Protein AF-A0A7J3J9N8-F1 (afdb_monomer)

Nearest PDB structures (foldseek):
  5xu1-assembly1_M  TM=5.217E-01  e=5.973E-12  Streptococcus pneumoniae R6
  5ws4-assembly1_B  TM=4.526E-01  e=2.207E-11  Acinetobacter baumannii
  5lil-assembly1_B  TM=5.680E-01  e=2.190E-09  Aggregatibacter actinomycetemcomitans
  5lj6-assembly1_A  TM=5.843E-01  e=4.307E-09  Aggregatibacter actinomycetemcomitans
  5xu1-assembly1_S  TM=4.728E-01  e=4.930E-09  Streptococcus pneumoniae R6

Sequence (644 aa):
MAMPLMYPIKHVYRNWKLFAALLIGVTLAATFFTGIWIKTDLAAEQSLDKQVSSVLTDMESRVSLNRTNLPLALRDIKAMEGVKRVDMVARFYTPVGVPADNYTKIIYSQMAAFPDDSKIYPEWLNRPLGGIPENYTYLVAGSELAQRVSVGDNITTMITFPQPKYYNQTTIYLNLTVAGFAELTDNGYAYVSGNNYITYGYATSLSSYSGYRADLMIVGWDSTLMKLWNSTQDPSSTVEITFSIDVDREGLISPWNIQASVTKINQISDKIQNQILGKYMSYSWVNNMLSNALSNFQYSFSNMVINFFMVCAPIFFVAWYLGATVSDVSFNIRRREIGLLSTKGLSSGQIQRMFLTEAIVIGAVGGVLGVVGGLILNQYYAGTVNLNTLFSSQMFSPTIMVVTVVFGVILAFAAVFWSSRKASRIPAVEALRDYMPTDERPRRRIIPIVALILGSYKIAVYLLGLNMEQLIYQWSYSSGNILLTYLASPLVLFDAAMTFIGPILFFWGFTKLVIRDSTKFQAAASKISSVMGDLGALAAKNVRRNPARLAAIAFLIALIIGLSVQVTGQIASQEDYIYRTVRNNVGADVTVSVVNGSRGQEILKNITQTVPGIKNASIESQLTATLSEKYGTMTIKTIQPAAW

pLDDT: mean 81.64, std 11.44, range [30.47, 96.31]

Radius of gyration: 36.63 Å; Cα contacts (8 Å, |Δi|>4): 835; chains: 1; bounding box: 82×70×96 Å

Foldseek 3Di:
DADPLVVLVVVCVVPVVLCVLLLVLLLQLLLLLLLLVLVLLVCLVVLLVVLLVLQLFQKKKKWWAFPVVVVVLLVVLCPDPQFDDKWKKFKFFKWKFADDPPDTDTATFIEIETAPPHPLQVQFPPDDPVFFAALAKAKAPPAPVNVRDDQQDWMKIWGWWAQVVVRDIDIDIGIHGYHYYTYGDPSSLCVRVVVSDNPDPDDDDPVPPPDDSGGYMYHYDVNYVVVVSVPDPDSRTITTMMMRTDGPCVVQDDSVCLVSSLVVLVVSQVCSQCCCCVPRVIGMDMDRSNSVSSVSSVVVSVVSSVVSCLLCVLSLVLSLLSLQLSLLVSLLVCLLVLLVVVVVPDALVSQLVSQLSSLLVSLLSSLQSSNLSNLQVSCVVVVRPDPVCSCPPSSDDPVSSVVSSVVSSVSSNSSNNVSSSVSSPDHSVRSNDPDDPPPPPPDPLVQLVVLQVLLVVLVVCVVVVHPVLVVLVCVQVVVVDPVSVVVSVVVSVSSVVCPRSSPLSNLLSCLCCQQVPDPVNLVVLVVVLVVVPPVSVVVSVVSVRCSVSVSSVSSSVCSVVVSVCVVVVVVVVVVVVVVVCCCVSCVDVDDDDDPDVVCVVVVQVCCVVVPPPDPADWDKDWDWDQDPPVPGIDIDIDTDVVRD

Solvent-accessible surface area (backbone atoms only — not comparable to full-atom values): 34890 Å² total; per-residue (Å²): 135,83,77,63,78,62,54,44,55,55,47,46,67,78,46,42,80,76,43,45,65,41,31,50,26,24,18,52,41,12,14,54,54,34,35,49,52,48,52,50,53,52,52,45,52,59,48,46,55,53,48,59,70,66,51,89,52,35,27,39,34,44,32,56,37,29,73,76,51,42,65,51,50,53,52,54,55,57,68,36,86,61,45,70,46,71,37,56,38,36,65,42,86,24,56,32,49,40,87,45,102,90,50,73,46,76,44,76,27,39,38,28,30,44,52,93,88,34,82,49,58,81,29,30,75,72,62,65,93,83,60,51,54,64,50,31,29,29,31,37,60,89,14,71,59,50,76,70,54,55,74,69,41,76,37,43,34,48,51,74,33,44,24,78,93,73,81,44,69,51,73,46,79,46,66,31,31,30,73,41,64,39,46,55,41,75,67,24,44,21,66,66,71,66,60,74,74,80,82,73,79,96,65,85,75,90,74,74,75,81,65,67,73,62,33,35,36,43,37,19,27,72,53,29,51,49,49,58,55,67,67,49,90,58,76,65,34,31,47,53,32,37,35,41,35,35,55,41,57,80,85,48,57,40,94,91,40,53,68,61,22,39,52,54,54,47,51,48,49,52,49,55,37,50,49,42,33,74,75,66,73,26,74,48,57,66,49,50,49,44,44,53,44,52,50,49,49,51,52,53,50,51,52,48,52,52,51,51,51,60,70,44,46,63,53,47,48,50,24,32,51,50,21,24,58,49,42,42,51,43,49,61,75,42,28,48,60,54,15,56,44,39,72,73,67,51,49,44,66,57,50,27,51,45,53,45,51,36,27,36,55,41,7,39,54,11,5,52,52,2,41,54,48,12,51,53,52,48,28,54,76,66,75,56,78,43,85,86,56,73,74,34,71,90,77,49,57,72,66,58,52,54,52,30,23,51,49,8,22,52,44,30,33,61,16,38,50,64,38,34,54,55,59,33,66,54,53,42,72,66,32,65,47,93,74,71,84,84,76,72,70,86,68,70,68,60,60,40,49,53,30,26,53,57,7,46,53,42,52,50,36,59,75,69,68,57,58,60,60,61,51,46,48,51,59,23,63,74,62,76,38,68,68,48,44,64,58,36,52,62,51,44,55,48,52,59,49,32,70,67,47,8,62,55,28,22,45,50,11,46,28,45,50,47,50,55,69,29,69,64,46,56,50,48,41,48,60,56,11,65,76,54,45,73,65,21,49,52,51,36,53,50,46,71,74,40,26,68,58,51,22,52,52,52,33,50,52,51,49,52,54,50,50,54,52,47,55,54,50,49,51,56,50,49,52,53,47,50,52,50,49,50,53,65,72,54,73,53,101,74,85,85,90,66,96,60,66,92,49,44,69,61,49,52,51,50,48,63,71,71,44,88,88,68,87,79,81,66,68,74,46,81,43,79,44,74,49,63,95,89,70,48,75,45,80,45,76,48,72,51,76,94,63,98

Structure (mmCIF, N/CA/C/O backbone):
data_AF-A0A7J3J9N8-F1
#
_entry.id   AF-A0A7J3J9N8-F1
#
loop_
_atom_site.group_PDB
_atom_site.id
_atom_site.type_symbol
_atom_site.label_atom_id
_atom_site.label_alt_id
_atom_site.label_comp_id
_atom_site.label_asym_id
_atom_site.label_entity_id
_atom_site.label_seq_id
_atom_site.pdbx_PDB_ins_code
_atom_site.Cartn_x
_atom_site.Cartn_y
_atom_site.Cartn_z
_atom_site.occupancy
_atom_site.B_iso_or_equiv
_atom_site.auth_seq_id
_atom_site.auth_comp_id
_atom_site.auth_asym_id
_atom_site.auth_atom_id
_atom_site.pdbx_PDB_model_num
ATOM 1 N N . MET A 1 1 ? -31.825 -29.544 31.523 1.00 46.03 1 MET A N 1
ATOM 2 C CA . MET A 1 1 ? -32.849 -28.973 30.622 1.00 46.03 1 MET A CA 1
ATOM 3 C C . MET A 1 1 ? -32.204 -27.845 29.822 1.00 46.03 1 MET A C 1
ATOM 5 O O . MET A 1 1 ? -31.841 -26.830 30.407 1.00 46.03 1 MET A O 1
ATOM 9 N N . ALA A 1 2 ? -31.918 -28.059 28.535 1.00 48.31 2 ALA A N 1
ATOM 10 C CA . ALA A 1 2 ? -31.393 -27.002 27.670 1.00 48.31 2 ALA A CA 1
ATOM 11 C C . ALA A 1 2 ? -32.524 -26.001 27.398 1.00 48.31 2 ALA A C 1
ATOM 13 O O . ALA A 1 2 ? -33.614 -26.398 26.997 1.00 48.31 2 ALA A O 1
ATOM 14 N N . MET A 1 3 ? -32.294 -24.718 27.676 1.00 57.59 3 MET A N 1
ATOM 15 C CA . MET A 1 3 ? -33.262 -23.672 27.354 1.00 57.59 3 MET A CA 1
ATOM 16 C C . MET A 1 3 ? -33.436 -23.633 25.825 1.00 57.59 3 MET A C 1
ATOM 18 O O . MET A 1 3 ? -32.422 -23.606 25.123 1.00 57.59 3 MET A O 1
ATOM 22 N N . PRO A 1 4 ? -34.665 -23.640 25.282 1.00 63.59 4 PRO A N 1
ATOM 23 C CA . PRO A 1 4 ? -34.857 -23.565 23.841 1.00 63.59 4 PRO A CA 1
ATOM 24 C C . PRO A 1 4 ? -34.316 -22.226 23.321 1.00 63.59 4 PRO A C 1
ATOM 26 O O . PRO A 1 4 ? -34.714 -21.164 23.805 1.00 63.59 4 PRO A O 1
ATOM 29 N N . LEU A 1 5 ? -33.439 -22.275 22.310 1.00 63.03 5 LEU A N 1
ATOM 30 C CA . LEU A 1 5 ? -32.842 -21.110 21.624 1.00 63.03 5 LEU A CA 1
ATOM 31 C C . LEU A 1 5 ? -33.881 -20.077 21.136 1.00 63.03 5 LEU A C 1
ATOM 33 O O . LEU A 1 5 ? -33.551 -18.917 20.907 1.00 63.03 5 LEU A O 1
ATOM 37 N N . MET A 1 6 ? -35.153 -20.470 21.035 1.00 72.06 6 MET A N 1
ATOM 38 C CA . MET A 1 6 ? -36.283 -19.599 20.702 1.00 72.06 6 MET A CA 1
ATOM 39 C C . MET A 1 6 ? -36.631 -18.557 21.774 1.00 72.06 6 MET A C 1
ATOM 41 O O . MET A 1 6 ? -37.205 -17.522 21.432 1.00 72.06 6 MET A O 1
ATOM 45 N N . TYR A 1 7 ? -36.320 -18.795 23.053 1.00 79.00 7 TYR A N 1
ATOM 46 C CA . TYR A 1 7 ? -36.664 -17.853 24.125 1.00 79.00 7 TYR A CA 1
ATOM 47 C C . TYR A 1 7 ? -35.897 -16.515 24.023 1.00 79.00 7 TYR A C 1
ATOM 49 O O . TYR A 1 7 ? -36.563 -15.478 23.988 1.00 79.00 7 TYR A O 1
ATOM 57 N N . PRO A 1 8 ? -34.554 -16.497 23.868 1.00 76.06 8 PRO A N 1
ATOM 58 C CA . PRO A 1 8 ? -33.791 -15.268 23.620 1.00 76.06 8 PRO A CA 1
ATOM 59 C C . PRO A 1 8 ? -34.301 -14.466 22.417 1.00 76.06 8 PRO A C 1
ATOM 61 O O . PRO A 1 8 ? -34.457 -13.252 22.500 1.00 76.06 8 PRO A O 1
ATOM 64 N N . ILE A 1 9 ? -34.622 -15.141 21.308 1.00 77.56 9 ILE A N 1
ATOM 65 C CA . ILE A 1 9 ? -35.059 -14.493 20.061 1.00 77.56 9 ILE A CA 1
ATOM 66 C C . ILE A 1 9 ? -36.417 -13.801 20.249 1.00 77.56 9 ILE A C 1
ATOM 68 O O . ILE A 1 9 ? -36.566 -12.620 19.929 1.00 77.56 9 ILE A O 1
ATOM 72 N N . LYS A 1 10 ? -37.403 -14.504 20.830 1.00 82.69 10 LYS A N 1
ATOM 73 C CA . LYS A 1 10 ? -38.715 -13.910 21.149 1.00 82.69 10 LYS A CA 1
ATOM 74 C C . LYS A 1 10 ? -38.587 -12.745 22.127 1.00 82.69 10 LYS A C 1
ATOM 76 O O . LYS A 1 10 ? -39.324 -11.764 22.021 1.00 82.69 10 LYS A O 1
ATOM 81 N N . HIS A 1 11 ? -37.659 -12.853 23.072 1.00 79.19 11 HIS A N 1
ATOM 82 C CA . HIS A 1 11 ? -37.420 -11.818 24.061 1.00 79.19 11 HIS A CA 1
ATOM 83 C C . HIS A 1 11 ? -36.829 -10.541 23.433 1.00 79.19 11 HIS A C 1
ATOM 85 O O . HIS A 1 11 ? -37.345 -9.450 23.689 1.00 79.19 11 HIS A O 1
ATOM 91 N N . VAL A 1 12 ? -35.830 -10.666 22.549 1.00 80.81 12 VAL A N 1
ATOM 92 C CA . VAL A 1 12 ? -35.263 -9.531 21.794 1.00 80.81 12 VAL A CA 1
ATOM 93 C C . VAL A 1 12 ? -36.338 -8.822 20.970 1.00 80.81 12 VAL A C 1
ATOM 95 O O . VAL A 1 12 ? -36.425 -7.597 21.021 1.00 80.81 12 VAL A O 1
ATOM 98 N N . TYR A 1 13 ? -37.201 -9.572 20.277 1.00 82.38 13 TYR A N 1
ATOM 99 C CA . TYR A 1 13 ? -38.281 -8.995 19.470 1.00 82.38 13 TYR A CA 1
ATOM 100 C C . TYR A 1 13 ? -39.279 -8.186 20.315 1.00 82.38 13 TYR A C 1
ATOM 102 O O . TYR A 1 13 ? -39.601 -7.044 19.987 1.00 82.38 13 TYR A O 1
ATOM 110 N N . ARG A 1 14 ? -39.735 -8.740 21.448 1.00 81.94 14 ARG A N 1
ATOM 111 C CA . ARG A 1 14 ? -40.731 -8.074 22.304 1.00 81.94 14 ARG A CA 1
ATOM 112 C C . ARG A 1 14 ? -40.176 -6.832 23.003 1.00 81.94 14 ARG A C 1
ATOM 114 O O . ARG A 1 14 ? -40.911 -5.875 23.226 1.00 81.94 14 ARG A O 1
ATOM 121 N N . ASN A 1 15 ? -38.886 -6.846 23.337 1.00 83.44 15 ASN A N 1
ATOM 122 C CA . ASN A 1 15 ? -38.240 -5.829 24.163 1.00 83.44 15 ASN A CA 1
ATOM 123 C C . ASN A 1 15 ? -37.119 -5.074 23.426 1.00 83.44 15 ASN A C 1
ATOM 125 O O . ASN A 1 15 ? -36.145 -4.645 24.046 1.00 83.44 15 ASN A O 1
ATOM 129 N N . TRP A 1 16 ? -37.259 -4.863 22.113 1.00 79.69 16 TRP A N 1
ATOM 130 C CA . TRP A 1 16 ? -36.221 -4.269 21.254 1.00 79.69 16 TRP A CA 1
ATOM 131 C C . TRP A 1 16 ? -35.697 -2.908 21.747 1.00 79.69 16 TRP A C 1
ATOM 133 O O . TRP A 1 16 ? -34.520 -2.595 21.576 1.00 79.69 16 TRP A O 1
ATOM 143 N N . LYS A 1 17 ? -36.530 -2.118 22.439 1.00 82.69 17 LYS A N 1
ATOM 144 C CA . LYS A 1 17 ? -36.144 -0.819 23.022 1.00 82.69 17 LYS A CA 1
ATOM 145 C C . LYS A 1 17 ? -34.992 -0.929 24.029 1.00 82.69 17 LYS A C 1
ATOM 147 O O . LYS A 1 17 ? -34.186 -0.010 24.126 1.00 82.69 17 LYS A O 1
ATOM 152 N N . LEU A 1 18 ? -34.878 -2.056 24.740 1.00 77.62 18 LEU A N 1
ATOM 153 C CA . LEU A 1 18 ? -33.781 -2.319 25.686 1.00 77.62 18 LEU A CA 1
ATOM 154 C C . LEU A 1 18 ? -32.442 -2.577 24.982 1.00 77.62 18 LEU A C 1
ATOM 156 O O . LEU A 1 18 ? -31.390 -2.508 25.618 1.00 77.62 18 LEU A O 1
ATOM 160 N N . PHE A 1 19 ? -32.496 -2.863 23.681 1.00 82.25 19 PHE A N 1
ATOM 161 C CA . PHE A 1 19 ? -31.360 -3.212 22.838 1.00 82.25 19 PHE A CA 1
ATOM 162 C C . PHE A 1 19 ? -31.068 -2.166 21.760 1.00 82.25 19 PHE A C 1
ATOM 164 O O . PHE A 1 19 ? -30.039 -2.262 21.102 1.00 82.25 19 PHE A O 1
ATOM 171 N N . ALA A 1 20 ? -31.922 -1.149 21.602 1.00 83.31 20 ALA A N 1
ATOM 172 C CA . ALA A 1 20 ? -31.816 -0.144 20.547 1.00 83.31 20 ALA A CA 1
ATOM 173 C C . ALA A 1 20 ? -30.440 0.540 20.513 1.00 83.31 20 ALA A C 1
ATOM 175 O O . ALA A 1 20 ? -29.850 0.677 19.451 1.00 83.31 20 ALA A O 1
ATOM 176 N N . ALA A 1 21 ? -29.879 0.903 21.667 1.00 80.81 21 ALA A N 1
ATOM 177 C CA . ALA A 1 21 ? -28.557 1.527 21.724 1.00 80.81 21 ALA A CA 1
ATOM 178 C C . ALA A 1 21 ? -27.414 0.572 21.335 1.00 80.81 21 ALA A C 1
ATOM 180 O O . ALA A 1 21 ? -26.483 0.989 20.650 1.00 80.81 21 ALA A O 1
ATOM 181 N N . LEU A 1 22 ? -27.488 -0.703 21.746 1.00 86.81 22 LEU A N 1
ATOM 182 C CA . LEU A 1 22 ? -26.519 -1.725 21.334 1.00 86.81 22 LEU A CA 1
ATOM 183 C C . LEU A 1 22 ? -26.616 -1.958 19.823 1.00 86.81 22 LEU A C 1
ATOM 185 O O . LEU A 1 22 ? -25.596 -1.986 19.143 1.00 86.81 22 LEU A O 1
ATOM 189 N N . LEU A 1 23 ? -27.841 -2.055 19.300 1.00 91.00 23 LEU A N 1
ATOM 190 C CA . LEU A 1 23 ? -28.107 -2.193 17.874 1.00 91.00 23 LEU A CA 1
ATOM 191 C C . LEU A 1 23 ? -27.543 -1.005 17.087 1.00 91.00 23 LEU A C 1
ATOM 193 O O . LEU A 1 23 ? -26.835 -1.226 16.113 1.00 91.00 23 LEU A O 1
ATOM 197 N N . ILE A 1 24 ? -27.794 0.234 17.521 1.00 88.56 24 ILE A N 1
ATOM 198 C CA . ILE A 1 24 ? -27.266 1.449 16.879 1.00 88.56 24 ILE A CA 1
ATOM 199 C C . ILE A 1 24 ? -25.734 1.446 16.894 1.00 88.56 24 ILE A C 1
ATOM 201 O O . ILE A 1 24 ? -25.119 1.676 15.856 1.00 88.56 24 ILE A O 1
ATOM 205 N N . GLY A 1 25 ? -25.112 1.146 18.040 1.00 86.81 25 GLY A N 1
ATOM 206 C CA . GLY A 1 25 ? -23.652 1.106 18.162 1.00 86.81 25 GLY A CA 1
ATOM 207 C C . GLY A 1 25 ? -23.011 0.069 17.238 1.00 86.81 25 GLY A C 1
ATOM 208 O O . GLY A 1 25 ? -22.050 0.378 16.535 1.00 86.81 25 GLY A O 1
ATOM 209 N N . VAL A 1 26 ? -23.576 -1.141 17.184 1.00 91.25 26 VAL A N 1
ATOM 210 C CA . VAL A 1 26 ? -23.099 -2.208 16.292 1.00 91.25 26 VAL A CA 1
ATOM 211 C C . VAL A 1 26 ? -23.346 -1.857 14.828 1.00 91.25 26 VAL A C 1
ATOM 213 O O . VAL A 1 26 ? -22.448 -2.031 14.013 1.00 91.25 26 VAL A O 1
ATOM 216 N N . THR A 1 27 ? -24.525 -1.326 14.498 1.00 93.06 27 THR A N 1
ATOM 217 C CA . THR A 1 27 ? -24.878 -0.923 13.128 1.00 93.06 27 THR A CA 1
ATOM 218 C C . THR A 1 27 ? -23.921 0.142 12.615 1.00 93.06 27 THR A C 1
ATOM 220 O O . THR A 1 27 ? -23.411 0.020 11.506 1.00 93.06 27 THR A O 1
ATOM 223 N N . LEU A 1 28 ? -23.615 1.152 13.433 1.00 88.56 28 LEU A N 1
ATOM 224 C CA . LEU A 1 28 ? -22.662 2.199 13.081 1.00 88.56 28 LEU A CA 1
ATOM 225 C C . LEU A 1 28 ? -21.260 1.615 12.860 1.00 88.56 28 LEU A C 1
ATOM 227 O O . LEU A 1 28 ? -20.653 1.862 11.823 1.00 88.56 28 LEU A O 1
ATOM 231 N N . ALA A 1 29 ? -20.762 0.786 13.784 1.00 89.44 29 ALA A N 1
ATOM 232 C CA . ALA A 1 29 ? -19.448 0.158 13.643 1.00 89.44 29 ALA A CA 1
ATOM 233 C C . ALA A 1 29 ? -19.352 -0.732 12.393 1.00 89.44 29 ALA A C 1
ATOM 235 O O . ALA A 1 29 ? -18.369 -0.655 11.661 1.00 89.44 29 ALA A O 1
ATOM 236 N N . ALA A 1 30 ? -20.382 -1.535 12.124 1.00 92.56 30 ALA A N 1
ATOM 237 C CA . ALA A 1 30 ? -20.473 -2.386 10.942 1.00 92.56 30 ALA A CA 1
ATOM 238 C C . ALA A 1 30 ? -20.610 -1.573 9.640 1.00 92.56 30 ALA A C 1
ATOM 240 O O . ALA A 1 30 ? -20.056 -1.967 8.615 1.00 92.56 30 ALA A O 1
ATOM 241 N N . THR A 1 31 ? -21.284 -0.419 9.687 1.00 90.94 31 THR A N 1
ATOM 242 C CA . THR A 1 31 ? -21.375 0.539 8.572 1.00 90.94 31 THR A CA 1
ATOM 243 C C . THR A 1 31 ? -20.001 1.069 8.192 1.00 90.94 31 THR A C 1
ATOM 245 O O . THR A 1 31 ? -19.608 0.976 7.030 1.00 90.94 31 THR A O 1
ATOM 248 N N . PHE A 1 32 ? -19.240 1.563 9.173 1.00 86.19 32 PHE A N 1
ATOM 249 C CA . PHE A 1 32 ? -17.871 2.025 8.943 1.00 86.19 32 PHE A CA 1
ATOM 250 C C . PHE A 1 32 ? -16.970 0.890 8.462 1.00 86.19 32 PHE A C 1
ATOM 252 O O . PHE A 1 32 ? -16.274 1.054 7.467 1.00 86.19 32 PHE A O 1
ATOM 259 N N . PHE A 1 33 ? -17.031 -0.274 9.113 1.00 88.31 33 PHE A N 1
ATOM 260 C CA . PHE A 1 33 ? -16.249 -1.443 8.718 1.00 88.31 33 PHE A CA 1
ATOM 261 C C . PHE A 1 33 ? -16.513 -1.839 7.256 1.00 88.31 33 PHE A C 1
ATOM 263 O O . PHE A 1 33 ? -15.574 -2.010 6.487 1.00 88.31 33 PHE A O 1
ATOM 270 N N . THR A 1 34 ? -17.781 -1.892 6.839 1.00 88.69 34 THR A N 1
ATOM 271 C CA . THR A 1 34 ? -18.152 -2.190 5.446 1.00 88.69 34 THR A CA 1
ATOM 272 C C . THR A 1 34 ? -17.677 -1.108 4.484 1.00 88.69 34 THR A C 1
ATOM 274 O O . THR A 1 34 ? -17.095 -1.423 3.452 1.00 88.69 34 THR A O 1
ATOM 277 N N . GLY A 1 35 ? -17.897 0.168 4.817 1.00 83.12 35 GLY A N 1
ATOM 278 C CA . GLY A 1 35 ? -17.479 1.288 3.974 1.00 83.12 35 GLY A CA 1
ATOM 279 C C . GLY A 1 35 ? -15.971 1.297 3.706 1.00 83.12 35 GLY A C 1
ATOM 280 O O . GLY A 1 35 ? -15.558 1.613 2.593 1.00 83.12 35 GLY A O 1
ATOM 281 N N . ILE A 1 36 ? -15.161 0.895 4.693 1.00 79.81 36 ILE A N 1
ATOM 282 C CA . ILE A 1 36 ? -13.706 0.749 4.545 1.00 79.81 36 ILE A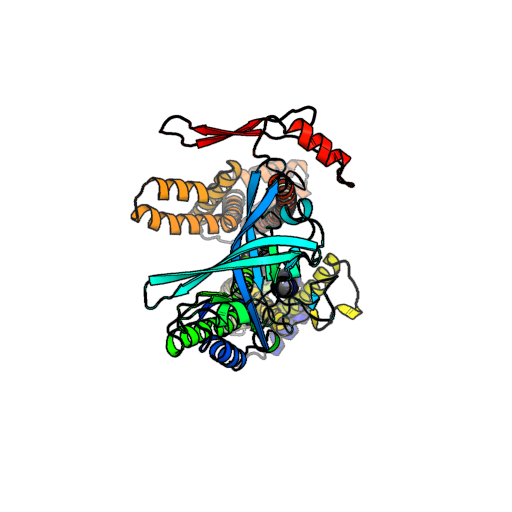 CA 1
ATOM 283 C C . ILE A 1 36 ? -13.383 -0.336 3.530 1.00 79.81 36 ILE A C 1
ATOM 285 O O . ILE A 1 36 ? -12.641 -0.064 2.593 1.00 79.81 36 ILE A O 1
ATOM 289 N N . TRP A 1 37 ? -13.932 -1.539 3.699 1.00 80.00 37 TRP A N 1
ATOM 290 C CA . TRP A 1 37 ? -13.633 -2.656 2.805 1.00 80.00 37 TRP A CA 1
ATOM 291 C C . TRP A 1 37 ? -14.046 -2.360 1.368 1.00 80.00 37 TRP A C 1
ATOM 293 O O . TRP A 1 37 ? -13.232 -2.533 0.471 1.00 80.00 37 TRP A O 1
ATOM 303 N N . ILE A 1 38 ? -15.241 -1.799 1.149 1.00 78.94 38 ILE A N 1
ATOM 304 C CA . ILE A 1 38 ? -15.675 -1.450 -0.210 1.00 78.94 38 ILE A CA 1
ATOM 305 C C . ILE A 1 38 ? -14.746 -0.395 -0.822 1.00 78.94 38 ILE A C 1
ATOM 307 O O . ILE A 1 38 ? -14.313 -0.558 -1.956 1.00 78.94 38 ILE A O 1
ATOM 311 N N . LYS A 1 39 ? -14.414 0.685 -0.096 1.00 74.00 39 LYS A N 1
ATOM 312 C CA . LYS A 1 39 ? -13.492 1.707 -0.622 1.00 74.00 39 LYS A CA 1
ATOM 313 C C . LYS A 1 39 ? -12.090 1.160 -0.863 1.00 74.00 39 LYS A C 1
ATOM 315 O O . LYS A 1 39 ? -11.448 1.574 -1.819 1.00 74.00 39 LYS A O 1
ATOM 320 N N . THR A 1 40 ? -11.621 0.274 0.006 1.00 73.69 40 THR A N 1
ATOM 321 C CA . THR A 1 40 ? -10.284 -0.314 -0.078 1.00 73.69 40 THR A CA 1
ATOM 322 C C . THR A 1 40 ? -10.176 -1.223 -1.291 1.00 73.69 40 THR A C 1
ATOM 324 O O . THR A 1 40 ? -9.226 -1.066 -2.048 1.00 73.69 40 THR A O 1
ATOM 327 N N . ASP A 1 41 ? -11.172 -2.075 -1.534 1.00 74.12 41 ASP A N 1
ATOM 328 C CA . ASP A 1 41 ? -11.208 -2.963 -2.698 1.00 74.12 41 ASP A CA 1
ATOM 329 C C . ASP A 1 41 ? -11.355 -2.171 -4.006 1.00 74.12 41 ASP A C 1
ATOM 331 O O . ASP A 1 41 ? -10.614 -2.418 -4.953 1.00 74.12 41 ASP A O 1
ATOM 335 N N . LEU A 1 42 ? -12.217 -1.145 -4.044 1.00 71.75 42 LEU A N 1
ATOM 336 C CA . LEU A 1 42 ? -12.357 -0.291 -5.233 1.00 71.75 42 LEU A CA 1
ATOM 337 C C . LEU A 1 42 ? -11.080 0.491 -5.545 1.00 71.75 42 LEU A C 1
ATOM 339 O O . LEU A 1 42 ? -10.654 0.572 -6.695 1.00 71.75 42 LEU A O 1
ATOM 343 N N . ALA A 1 43 ? -10.475 1.089 -4.516 1.00 68.56 43 ALA A N 1
ATOM 344 C CA . ALA A 1 43 ? -9.225 1.817 -4.670 1.00 68.56 43 ALA A CA 1
ATOM 345 C C . ALA A 1 43 ? -8.086 0.873 -5.070 1.00 68.56 43 ALA A C 1
ATOM 347 O O . ALA A 1 43 ? -7.210 1.277 -5.830 1.00 68.56 43 ALA A O 1
ATOM 348 N N . ALA A 1 44 ? -8.103 -0.373 -4.591 1.00 71.75 44 ALA A N 1
ATOM 349 C CA . ALA A 1 44 ? -7.147 -1.400 -4.972 1.00 71.75 44 ALA A CA 1
ATOM 350 C C . ALA A 1 44 ? -7.282 -1.783 -6.442 1.00 71.75 44 ALA A C 1
ATOM 352 O O . ALA A 1 44 ? -6.283 -1.744 -7.145 1.00 71.75 44 ALA A O 1
ATOM 353 N N . GLU A 1 45 ? -8.488 -2.088 -6.918 1.00 73.25 45 GLU A N 1
ATOM 354 C CA . GLU A 1 45 ? -8.733 -2.462 -8.315 1.00 73.25 45 GLU A CA 1
ATOM 355 C C . GLU A 1 45 ? -8.329 -1.328 -9.267 1.00 73.25 45 GLU A C 1
ATOM 357 O O . GLU A 1 45 ? -7.479 -1.512 -10.136 1.00 73.25 45 GLU A O 1
ATOM 362 N N . GLN A 1 46 ? -8.825 -0.109 -9.023 1.00 72.69 46 GLN A N 1
ATOM 363 C CA . GLN A 1 46 ? -8.499 1.054 -9.854 1.00 72.69 46 GLN A CA 1
ATOM 364 C C . GLN A 1 46 ? -7.005 1.398 -9.835 1.00 72.69 46 GLN A C 1
ATOM 366 O O . GLN A 1 46 ? -6.434 1.789 -10.854 1.00 72.69 46 GLN A O 1
ATOM 371 N N . SER A 1 47 ? -6.358 1.284 -8.672 1.00 74.19 47 SER A N 1
ATOM 372 C CA . SER A 1 47 ? -4.924 1.544 -8.543 1.00 74.19 47 SER A CA 1
ATOM 373 C C . SER A 1 47 ? -4.094 0.435 -9.190 1.00 74.19 47 SER A C 1
ATOM 375 O O . SER A 1 47 ? -3.091 0.745 -9.827 1.00 74.19 47 SER A O 1
ATOM 377 N N . LEU A 1 48 ? -4.516 -0.829 -9.098 1.00 81.44 48 LEU A N 1
ATOM 378 C CA . LEU A 1 48 ? -3.838 -1.962 -9.725 1.00 81.44 48 LEU A CA 1
ATOM 379 C C . LEU A 1 48 ? -3.871 -1.837 -11.247 1.00 81.44 48 LEU A C 1
ATOM 381 O O . LEU A 1 48 ? -2.815 -1.879 -11.873 1.00 81.44 48 LEU A O 1
ATOM 385 N N . ASP A 1 49 ? -5.046 -1.599 -11.830 1.00 80.31 49 ASP A N 1
ATOM 386 C CA . ASP A 1 49 ? -5.196 -1.426 -13.277 1.00 80.31 49 ASP A CA 1
ATOM 387 C C . ASP A 1 49 ? -4.368 -0.246 -13.783 1.00 80.31 49 ASP A C 1
ATOM 389 O O . ASP A 1 49 ? -3.660 -0.342 -14.790 1.00 80.31 49 ASP A O 1
ATOM 393 N N . LYS A 1 50 ? -4.384 0.869 -13.047 1.00 79.31 50 LYS A N 1
ATOM 394 C CA . LYS A 1 50 ? -3.567 2.041 -13.369 1.00 79.31 50 LYS A CA 1
ATOM 395 C C . LYS A 1 50 ? -2.066 1.748 -13.270 1.00 79.31 50 LYS A C 1
ATOM 397 O O . LYS A 1 50 ? -1.304 2.187 -14.127 1.00 79.31 50 LYS A O 1
ATOM 402 N N . GLN A 1 51 ? -1.625 1.005 -12.255 1.00 79.31 51 GLN A N 1
ATOM 403 C CA . GLN A 1 51 ? -0.213 0.652 -12.100 1.00 79.31 51 GLN A CA 1
ATOM 404 C C . GLN A 1 51 ? 0.248 -0.338 -13.169 1.00 79.31 51 GLN A C 1
ATOM 406 O O . GLN A 1 51 ? 1.303 -0.138 -13.763 1.00 79.31 51 GLN A O 1
ATOM 411 N N . VAL A 1 52 ? -0.549 -1.355 -13.488 1.00 83.94 52 VAL A N 1
ATOM 412 C CA . VAL A 1 52 ? -0.207 -2.344 -14.520 1.00 83.94 52 VAL A CA 1
ATOM 413 C C . VAL A 1 52 ? -0.216 -1.705 -15.912 1.00 83.94 52 VAL A C 1
ATOM 415 O O . VAL A 1 52 ? 0.690 -1.953 -16.707 1.00 83.94 52 VAL A O 1
ATOM 418 N N . SER A 1 53 ? -1.188 -0.840 -16.216 1.00 81.94 53 SER A N 1
ATOM 419 C CA . SER A 1 53 ? -1.241 -0.123 -17.502 1.00 81.94 53 SER A CA 1
ATOM 420 C C . SER A 1 53 ? -0.108 0.890 -17.687 1.00 81.94 53 SER A C 1
ATOM 422 O O . SER A 1 53 ? 0.307 1.116 -18.819 1.00 81.94 53 SER A O 1
ATOM 424 N N . SER A 1 54 ? 0.452 1.446 -16.607 1.00 76.69 54 SER A N 1
ATOM 425 C CA . SER A 1 54 ? 1.628 2.328 -16.696 1.00 76.69 54 SER A CA 1
ATOM 426 C C . SER A 1 54 ? 2.944 1.611 -17.029 1.00 76.69 54 SER A C 1
ATOM 428 O O . SER A 1 54 ? 3.922 2.265 -17.387 1.00 76.69 54 SER A O 1
ATOM 430 N N . VAL A 1 55 ? 2.998 0.278 -16.923 1.00 81.44 55 VAL A N 1
ATOM 431 C CA . VAL A 1 55 ? 4.201 -0.499 -17.251 1.00 81.44 55 VAL A CA 1
ATOM 432 C C . VAL A 1 55 ? 4.270 -0.716 -18.764 1.00 81.44 55 VAL A C 1
ATOM 434 O O . VAL A 1 55 ? 3.502 -1.500 -19.320 1.00 81.44 55 VAL A O 1
ATOM 437 N N . LEU A 1 56 ? 5.213 -0.032 -19.418 1.00 78.12 56 LEU A N 1
ATOM 438 C CA . LEU A 1 56 ? 5.437 -0.078 -20.872 1.00 78.12 56 LEU A CA 1
ATOM 439 C C . LEU A 1 56 ? 6.078 -1.384 -21.370 1.00 78.12 56 LEU A C 1
ATOM 441 O O . LEU A 1 56 ? 5.790 -1.833 -22.479 1.00 78.12 56 LEU A O 1
ATOM 445 N N . THR A 1 57 ? 6.974 -1.966 -20.575 1.00 85.06 57 THR A N 1
ATOM 446 C CA . THR A 1 57 ? 7.637 -3.253 -20.833 1.00 85.06 57 THR A CA 1
ATOM 447 C C . THR A 1 57 ? 7.670 -4.025 -19.524 1.00 85.06 57 THR A C 1
ATOM 449 O O . THR A 1 57 ? 8.084 -3.460 -18.513 1.00 85.06 57 THR A O 1
ATOM 452 N N . ASP A 1 58 ? 7.254 -5.294 -19.525 1.00 90.06 58 ASP A N 1
ATOM 453 C CA . ASP A 1 58 ? 7.157 -6.063 -18.277 1.00 90.06 58 ASP A CA 1
ATOM 454 C C . ASP A 1 58 ? 8.535 -6.386 -17.694 1.00 90.06 58 ASP A C 1
ATOM 456 O O . ASP A 1 58 ? 8.769 -6.185 -16.498 1.00 90.06 58 ASP A O 1
ATOM 460 N N . MET A 1 59 ? 9.454 -6.856 -18.541 1.00 90.94 59 MET A N 1
ATOM 461 C CA . MET A 1 59 ? 10.837 -7.145 -18.167 1.00 90.94 59 MET A CA 1
ATOM 462 C C . MET A 1 59 ? 11.818 -6.701 -19.253 1.00 90.94 59 MET A C 1
ATOM 464 O O . MET A 1 59 ? 11.561 -6.866 -20.445 1.00 90.94 59 MET A O 1
ATOM 468 N N . GLU A 1 60 ? 12.983 -6.204 -18.845 1.00 89.94 60 GLU A N 1
ATOM 469 C CA . GLU A 1 60 ? 14.100 -5.935 -19.750 1.00 89.94 60 GLU A CA 1
ATOM 470 C C . GLU A 1 60 ? 15.327 -6.747 -19.360 1.00 89.94 60 GLU A C 1
ATOM 472 O O . GLU A 1 60 ? 15.799 -6.661 -18.233 1.00 89.94 60 GLU A O 1
ATOM 477 N N . SER A 1 61 ? 15.875 -7.505 -20.303 1.00 91.62 61 SER A N 1
ATOM 478 C CA . SER A 1 61 ? 17.090 -8.297 -20.114 1.00 91.62 61 SER A CA 1
ATOM 479 C C . SER A 1 61 ? 18.198 -7.735 -20.994 1.00 91.62 61 SER A C 1
ATOM 481 O O . SER A 1 61 ? 18.133 -7.871 -22.216 1.00 91.62 61 SER A O 1
ATOM 483 N N . ARG A 1 62 ? 19.229 -7.136 -20.392 1.00 90.50 62 ARG A N 1
ATOM 484 C CA . ARG A 1 62 ? 20.412 -6.652 -21.125 1.00 90.50 62 ARG A CA 1
ATOM 485 C C . ARG A 1 62 ? 21.488 -7.724 -21.142 1.00 90.50 62 ARG A C 1
ATOM 487 O O . ARG A 1 62 ? 21.924 -8.168 -20.082 1.00 90.50 62 ARG A O 1
ATOM 494 N N . VAL A 1 63 ? 21.904 -8.142 -22.334 1.00 91.69 63 VAL A N 1
ATOM 495 C CA . VAL A 1 63 ? 22.871 -9.228 -22.505 1.00 91.69 63 VAL A CA 1
ATOM 496 C C . VAL A 1 63 ? 23.769 -8.993 -23.713 1.00 91.69 63 VAL A C 1
ATOM 498 O O . VAL A 1 63 ? 23.320 -8.563 -24.770 1.00 91.69 63 VAL A O 1
ATOM 501 N N . SER A 1 64 ? 25.050 -9.326 -23.569 1.00 90.94 64 SER A N 1
ATOM 502 C CA . SER A 1 64 ? 25.989 -9.381 -24.690 1.00 90.94 64 SER A CA 1
ATOM 503 C C . SER A 1 64 ? 26.020 -10.786 -25.286 1.00 90.94 64 SER A C 1
ATOM 505 O O . SER A 1 64 ? 26.397 -11.746 -24.608 1.00 90.94 64 SER A O 1
ATOM 507 N N . LEU A 1 65 ? 25.611 -10.919 -26.550 1.00 90.50 65 LEU A N 1
ATOM 508 C CA . LEU A 1 65 ? 25.545 -12.199 -27.263 1.00 90.50 65 LEU A CA 1
ATOM 509 C C . LEU A 1 65 ? 26.337 -12.140 -28.566 1.00 90.50 65 LEU A C 1
ATOM 511 O O . LEU A 1 65 ? 26.440 -11.090 -29.196 1.00 90.50 65 LEU A O 1
ATOM 515 N N . ASN A 1 66 ? 26.891 -13.283 -28.974 1.00 89.88 66 ASN A N 1
ATOM 516 C CA . ASN A 1 66 ? 27.472 -13.453 -30.304 1.00 89.88 66 ASN A CA 1
ATOM 517 C C . ASN A 1 66 ? 26.375 -13.783 -31.336 1.00 89.88 66 ASN A C 1
ATOM 519 O O . ASN A 1 66 ? 25.231 -14.088 -30.983 1.00 89.88 66 ASN A O 1
ATOM 523 N N . ARG A 1 67 ? 26.731 -13.767 -32.623 1.00 87.25 67 ARG A N 1
ATOM 524 C CA . ARG A 1 67 ? 25.773 -13.980 -33.725 1.00 87.25 67 ARG A CA 1
ATOM 525 C C . ARG A 1 67 ? 25.105 -15.346 -33.715 1.00 87.25 67 ARG A C 1
ATOM 527 O O . ARG A 1 67 ? 23.960 -15.461 -34.134 1.00 87.25 67 ARG A O 1
ATOM 534 N N . THR A 1 68 ? 25.805 -16.375 -33.245 1.00 88.06 68 THR A N 1
ATOM 535 C CA . THR A 1 68 ? 25.280 -17.746 -33.197 1.00 88.06 68 THR A CA 1
ATOM 536 C C . THR A 1 68 ? 24.293 -17.926 -32.043 1.00 88.06 68 THR A C 1
ATOM 538 O O . THR A 1 68 ? 23.265 -18.581 -32.197 1.00 88.06 68 THR A O 1
ATOM 541 N N . ASN A 1 69 ? 24.580 -17.320 -30.890 1.00 90.44 69 ASN A N 1
ATOM 542 C CA . ASN A 1 69 ? 23.786 -17.465 -29.674 1.00 90.44 69 ASN A CA 1
ATOM 543 C C . ASN A 1 69 ? 22.560 -16.555 -29.670 1.00 90.44 69 ASN A C 1
ATOM 545 O O . ASN A 1 69 ? 21.552 -16.930 -29.084 1.00 90.44 69 ASN A O 1
ATOM 549 N N . LEU A 1 70 ? 22.609 -15.396 -30.332 1.00 90.75 70 LEU A N 1
ATOM 550 C CA . LEU A 1 70 ? 21.491 -14.453 -30.393 1.00 90.75 70 LEU A CA 1
ATOM 551 C C . LEU A 1 70 ? 20.155 -15.084 -30.848 1.00 90.75 70 LEU A C 1
ATOM 553 O O . LEU A 1 70 ? 19.191 -15.029 -30.080 1.00 90.75 70 LEU A O 1
ATOM 557 N N . PRO A 1 71 ? 20.051 -15.715 -32.034 1.00 90.75 71 PRO A N 1
ATOM 558 C CA . PRO A 1 71 ? 18.786 -16.298 -32.482 1.00 90.75 71 PRO A CA 1
ATOM 559 C C . PRO A 1 71 ? 18.338 -17.471 -31.599 1.00 90.75 71 PRO A C 1
ATOM 561 O O . PRO A 1 71 ? 17.138 -17.675 -31.404 1.00 90.75 71 PRO A O 1
ATOM 564 N N . LEU A 1 72 ? 19.284 -18.225 -31.025 1.00 92.19 72 LEU A N 1
ATOM 565 C CA . LEU A 1 72 ? 18.988 -19.316 -30.095 1.00 92.19 72 LEU A CA 1
ATOM 566 C C . LEU A 1 72 ? 18.410 -18.783 -28.780 1.00 92.19 72 LEU A C 1
ATOM 568 O O . LEU A 1 72 ? 17.393 -19.297 -28.318 1.00 92.19 72 LEU A O 1
ATOM 572 N N . ALA A 1 73 ? 19.009 -17.729 -28.222 1.00 91.75 73 ALA A N 1
ATOM 573 C CA . ALA A 1 73 ? 18.544 -17.072 -27.009 1.00 91.75 73 ALA A CA 1
ATOM 574 C C . ALA A 1 73 ? 17.149 -16.477 -27.209 1.00 91.75 73 ALA A C 1
ATOM 576 O O . ALA A 1 73 ? 16.265 -16.709 -26.389 1.00 91.75 73 ALA A O 1
ATOM 577 N N . LEU A 1 74 ? 16.913 -15.799 -28.336 1.00 91.62 74 LEU A N 1
ATOM 578 C CA . LEU A 1 74 ? 15.594 -15.265 -28.670 1.00 91.62 74 LEU A CA 1
ATOM 579 C C . LEU A 1 74 ? 14.532 -16.372 -28.743 1.00 91.62 74 LEU A C 1
ATOM 581 O O . LEU A 1 74 ? 13.453 -16.225 -28.171 1.00 91.62 74 LEU A O 1
ATOM 585 N N . ARG A 1 75 ? 14.830 -17.490 -29.420 1.00 92.81 75 ARG A N 1
ATOM 586 C CA . ARG A 1 75 ? 13.910 -18.634 -29.532 1.00 92.81 75 ARG A CA 1
ATOM 587 C C . ARG A 1 75 ? 13.613 -19.257 -28.172 1.00 92.81 75 ARG A C 1
ATOM 589 O O . ARG A 1 75 ? 12.469 -19.577 -27.876 1.00 92.81 75 ARG A O 1
ATOM 596 N N . ASP A 1 76 ? 14.649 -19.435 -27.368 1.00 92.88 76 ASP A N 1
ATOM 597 C CA . ASP A 1 76 ? 14.562 -20.025 -26.042 1.00 92.88 76 ASP A CA 1
ATOM 598 C C . ASP A 1 76 ? 13.716 -19.181 -25.082 1.00 92.88 76 ASP A C 1
ATOM 600 O O . ASP A 1 76 ? 12.884 -19.741 -24.376 1.00 92.88 76 ASP A O 1
ATOM 604 N N . ILE A 1 77 ? 13.889 -17.852 -25.085 1.00 92.19 77 ILE A N 1
ATOM 605 C CA . ILE A 1 77 ? 13.081 -16.934 -24.265 1.00 92.19 77 ILE A CA 1
ATOM 606 C C . ILE A 1 77 ? 11.629 -16.924 -24.763 1.00 92.19 77 ILE A C 1
ATOM 608 O O . ILE A 1 77 ? 10.710 -17.018 -23.954 1.00 92.19 77 ILE A O 1
ATOM 612 N N . LYS A 1 78 ? 11.404 -16.887 -26.088 1.00 92.44 78 LYS A N 1
ATOM 613 C CA . LYS A 1 78 ? 10.054 -16.964 -26.682 1.00 92.44 78 LYS A CA 1
ATOM 614 C C . LYS A 1 78 ? 9.327 -18.276 -26.353 1.00 92.44 78 LYS A C 1
ATOM 616 O O . LYS A 1 78 ? 8.105 -18.285 -26.318 1.00 92.44 78 LYS A O 1
ATOM 621 N N . ALA A 1 79 ? 10.055 -19.372 -26.133 1.00 93.19 79 ALA A N 1
ATOM 622 C CA . ALA A 1 79 ? 9.486 -20.681 -25.811 1.00 93.19 79 ALA A CA 1
ATOM 623 C C . ALA A 1 79 ? 9.183 -20.882 -24.313 1.00 93.19 79 ALA A C 1
ATOM 625 O O . ALA A 1 79 ? 8.671 -21.938 -23.939 1.00 93.19 79 ALA A O 1
ATOM 626 N N . MET A 1 80 ? 9.517 -19.919 -23.447 1.00 91.31 80 MET A N 1
ATOM 627 C CA . MET A 1 80 ? 9.264 -20.044 -22.012 1.00 91.31 80 MET A CA 1
ATOM 628 C C . MET A 1 80 ? 7.780 -19.888 -21.678 1.00 91.31 80 MET A C 1
ATOM 630 O O . MET A 1 80 ? 7.082 -19.021 -22.201 1.00 91.31 80 MET A O 1
ATOM 634 N N . GLU A 1 81 ? 7.309 -20.702 -20.737 1.00 89.06 81 GLU A N 1
ATOM 635 C CA . GLU A 1 81 ? 5.946 -20.612 -20.223 1.00 89.06 81 GLU A CA 1
ATOM 636 C C . GLU A 1 81 ? 5.696 -19.251 -19.551 1.00 89.06 81 GLU A C 1
ATOM 638 O O . GLU A 1 81 ? 6.484 -18.801 -18.716 1.00 89.06 81 GLU A O 1
ATOM 643 N N . GLY A 1 82 ? 4.588 -18.601 -19.915 1.00 87.12 82 GLY A N 1
ATOM 644 C CA . GLY A 1 82 ? 4.205 -17.283 -19.402 1.00 87.12 82 GLY A CA 1
ATOM 645 C C . GLY A 1 82 ? 4.797 -16.096 -20.169 1.00 87.12 82 GLY A C 1
ATOM 646 O O . GLY A 1 82 ? 4.417 -14.963 -19.879 1.00 87.12 82 GLY A O 1
ATOM 647 N N . VAL A 1 83 ? 5.671 -16.317 -21.158 1.00 92.50 83 VAL A N 1
ATOM 648 C CA . VAL A 1 83 ? 6.154 -15.263 -22.066 1.00 92.50 83 VAL A CA 1
ATOM 649 C C . VAL A 1 83 ? 5.206 -15.144 -23.260 1.00 92.50 83 VAL A C 1
ATOM 651 O O . VAL A 1 83 ? 4.976 -16.112 -23.979 1.00 92.50 83 VAL A O 1
ATOM 654 N N . LYS A 1 84 ? 4.651 -13.949 -23.483 1.00 91.88 84 LYS A N 1
ATOM 655 C CA . LYS A 1 84 ? 3.710 -13.672 -24.581 1.00 91.88 84 LYS A CA 1
ATOM 656 C C . LYS A 1 84 ? 4.427 -13.134 -25.813 1.00 91.88 84 LYS A C 1
ATOM 658 O O . LYS A 1 84 ? 4.095 -13.495 -26.941 1.00 91.88 84 LYS A O 1
ATOM 663 N N . ARG A 1 85 ? 5.404 -12.251 -25.603 1.00 90.88 85 ARG A N 1
ATOM 664 C CA . ARG A 1 85 ? 6.150 -11.587 -26.671 1.00 90.88 85 ARG A CA 1
ATOM 665 C C . ARG A 1 85 ? 7.566 -11.270 -26.210 1.00 90.88 85 ARG A C 1
ATOM 667 O O . ARG A 1 85 ? 7.784 -10.902 -25.062 1.00 90.88 85 ARG A O 1
ATOM 674 N N . VAL A 1 86 ? 8.519 -11.387 -27.131 1.00 92.62 86 VAL A N 1
ATOM 675 C CA . VAL A 1 86 ? 9.904 -10.952 -26.921 1.00 92.62 86 VAL A CA 1
ATOM 676 C C . VAL A 1 86 ? 10.316 -10.092 -28.096 1.00 92.62 86 VAL A C 1
ATOM 678 O O . VAL A 1 86 ? 10.228 -10.528 -29.247 1.00 92.62 86 VAL A O 1
ATOM 681 N N . ASP A 1 87 ? 10.771 -8.896 -27.773 1.00 92.31 87 ASP A N 1
ATOM 682 C CA . ASP A 1 87 ? 11.340 -7.923 -28.686 1.00 92.31 87 ASP A CA 1
ATOM 683 C C . ASP A 1 87 ? 12.825 -7.722 -28.403 1.00 92.31 87 ASP A C 1
ATOM 685 O O . ASP A 1 87 ? 13.303 -8.068 -27.320 1.00 92.31 87 ASP A O 1
ATOM 689 N N . MET A 1 88 ? 13.559 -7.154 -29.357 1.00 92.31 88 MET A N 1
ATOM 690 C CA . MET A 1 88 ? 14.981 -6.882 -29.176 1.00 92.31 88 MET A CA 1
ATOM 691 C C . MET A 1 88 ? 15.416 -5.572 -29.812 1.00 92.31 88 MET A C 1
ATOM 693 O O . MET A 1 88 ? 15.000 -5.223 -30.914 1.00 92.31 88 MET A O 1
ATOM 697 N N . VAL A 1 89 ? 16.310 -4.879 -29.113 1.00 92.50 89 VAL A N 1
ATOM 698 C CA . VAL A 1 89 ? 16.935 -3.642 -29.580 1.00 92.50 89 VAL A CA 1
ATOM 699 C C . VAL A 1 89 ? 18.424 -3.711 -29.270 1.00 92.50 89 VAL A C 1
ATOM 701 O O . VAL A 1 89 ? 18.809 -3.920 -28.115 1.00 92.50 89 VAL A O 1
ATOM 704 N N . ALA A 1 90 ? 19.266 -3.522 -30.284 1.00 92.94 90 ALA A N 1
ATOM 705 C CA . ALA A 1 90 ? 20.680 -3.230 -30.077 1.00 92.94 90 ALA A CA 1
ATOM 706 C C . ALA A 1 90 ? 20.868 -1.720 -29.976 1.00 92.94 90 ALA A C 1
ATOM 708 O O . ALA A 1 90 ? 20.295 -0.965 -30.765 1.00 92.94 90 ALA A O 1
ATOM 709 N N . ARG A 1 91 ? 21.671 -1.289 -29.004 1.00 91.44 91 ARG A N 1
ATOM 710 C CA . ARG A 1 91 ? 21.971 0.122 -28.758 1.00 91.44 91 ARG A CA 1
ATOM 711 C C . ARG A 1 91 ? 23.478 0.304 -28.713 1.00 91.44 91 ARG A C 1
ATOM 713 O O . ARG A 1 91 ? 24.166 -0.418 -28.000 1.00 91.44 91 ARG A O 1
ATOM 720 N N . PHE A 1 92 ? 23.975 1.283 -29.451 1.00 90.00 92 PHE A N 1
ATOM 721 C CA . PHE A 1 92 ? 25.385 1.643 -29.475 1.00 90.00 92 PHE A CA 1
ATOM 722 C C . PHE A 1 92 ? 25.522 3.125 -29.181 1.00 90.00 92 PHE A C 1
ATOM 724 O O . PHE A 1 92 ? 24.819 3.939 -29.770 1.00 90.00 92 PHE A O 1
ATOM 731 N N . TYR A 1 93 ? 26.447 3.490 -28.304 1.00 88.44 93 TYR A N 1
ATOM 732 C CA . TYR A 1 93 ? 26.822 4.886 -28.116 1.00 88.44 93 TYR A CA 1
ATOM 733 C C . TYR A 1 93 ? 27.990 5.198 -29.042 1.00 88.44 93 TYR A C 1
ATOM 735 O O . TYR A 1 93 ? 29.096 4.695 -28.847 1.00 88.44 93 TYR A O 1
ATOM 743 N N . THR A 1 94 ? 27.726 5.995 -30.074 1.00 88.88 94 THR A N 1
ATOM 744 C CA . THR A 1 94 ? 28.660 6.225 -31.177 1.00 88.88 94 THR A CA 1
ATOM 745 C C . THR A 1 94 ? 28.912 7.719 -31.370 1.00 88.88 94 THR A C 1
ATOM 747 O O . THR A 1 94 ? 27.957 8.502 -31.364 1.00 88.88 94 THR A O 1
ATOM 750 N N . PRO A 1 95 ? 30.168 8.154 -31.557 1.00 89.31 95 PRO A N 1
ATOM 751 C CA . PRO A 1 95 ? 30.443 9.524 -31.950 1.00 89.31 95 PRO A CA 1
ATOM 752 C C . PRO A 1 95 ? 30.041 9.739 -33.408 1.00 89.31 95 PRO A C 1
ATOM 754 O O . PRO A 1 95 ? 30.239 8.879 -34.270 1.00 89.31 95 PRO A O 1
ATOM 757 N N . VAL A 1 96 ? 29.488 10.911 -33.672 1.00 86.50 96 VAL A N 1
ATOM 758 C CA . VAL A 1 96 ? 28.988 11.336 -34.971 1.00 86.50 96 VAL A CA 1
ATOM 759 C C . VAL A 1 96 ? 29.717 12.607 -35.376 1.00 86.50 96 VAL A C 1
ATOM 761 O O . VAL A 1 96 ? 29.657 13.610 -34.663 1.00 86.50 96 VAL A O 1
ATOM 764 N N . GLY A 1 97 ? 30.430 12.558 -36.500 1.00 82.38 97 GLY A N 1
ATOM 765 C CA . GLY A 1 97 ? 31.087 13.727 -37.073 1.00 82.38 97 GLY A CA 1
ATOM 766 C C . GLY A 1 97 ? 30.109 14.524 -37.929 1.00 82.38 97 GLY A C 1
ATOM 767 O O . GLY A 1 97 ? 29.624 14.013 -38.936 1.00 82.38 97 GLY A O 1
ATOM 768 N N . VAL A 1 98 ? 29.842 15.776 -37.550 1.00 78.12 98 VAL A N 1
ATOM 769 C CA . VAL A 1 98 ? 28.997 16.695 -38.328 1.00 78.12 98 VAL A CA 1
ATOM 770 C C . VAL A 1 98 ? 29.837 17.879 -38.820 1.00 78.12 98 VAL A C 1
ATOM 772 O O . VAL A 1 98 ? 30.596 18.451 -38.024 1.00 78.12 98 VAL A O 1
ATOM 775 N N . PRO A 1 99 ? 29.733 18.272 -40.104 1.00 69.00 99 PRO A N 1
ATOM 776 C CA . PRO A 1 99 ? 30.363 19.491 -40.600 1.00 69.00 99 PRO A CA 1
ATOM 777 C C . PRO A 1 99 ? 29.827 20.718 -39.846 1.00 69.00 99 PRO A C 1
ATOM 779 O O . PRO A 1 99 ? 28.619 20.926 -39.770 1.00 69.00 99 PRO A O 1
ATOM 782 N N . ALA A 1 100 ? 30.714 21.532 -39.275 1.00 67.19 100 ALA A N 1
ATOM 783 C CA . ALA A 1 100 ? 30.396 22.857 -38.746 1.00 67.19 100 ALA A CA 1
ATOM 784 C C . ALA A 1 100 ? 31.282 23.903 -39.439 1.00 67.19 100 ALA A C 1
ATOM 786 O O . ALA A 1 100 ? 32.313 23.542 -40.005 1.00 67.19 100 ALA A O 1
ATOM 787 N N . ASP A 1 101 ? 30.890 25.182 -39.373 1.00 65.44 101 ASP A N 1
ATOM 788 C CA . ASP A 1 101 ? 31.396 26.290 -40.208 1.00 65.44 101 ASP A CA 1
ATOM 789 C C . ASP A 1 101 ? 32.907 26.260 -40.518 1.00 65.44 101 ASP A C 1
ATOM 791 O O . ASP A 1 101 ? 33.286 26.533 -41.650 1.00 65.44 101 ASP A O 1
ATOM 795 N N . ASN A 1 102 ? 33.763 25.888 -39.551 1.00 71.31 102 ASN A N 1
ATOM 796 C CA . ASN A 1 102 ? 35.221 25.770 -39.729 1.00 71.31 102 ASN A CA 1
ATOM 797 C C . ASN A 1 102 ? 35.867 24.514 -39.091 1.00 71.31 102 ASN A C 1
ATOM 799 O O . ASN A 1 102 ? 37.093 24.414 -39.049 1.00 71.31 102 ASN A O 1
ATOM 803 N N . TYR A 1 103 ? 35.093 23.570 -38.542 1.00 72.88 103 TYR A N 1
ATOM 804 C CA . TYR A 1 103 ? 35.624 22.346 -37.914 1.00 72.88 103 TYR A CA 1
ATOM 805 C C . TYR A 1 103 ? 34.585 21.218 -37.920 1.00 72.88 103 TYR A C 1
ATOM 807 O O . TYR A 1 103 ? 33.395 21.456 -38.087 1.00 72.88 103 TYR A O 1
ATOM 815 N N . THR A 1 104 ? 35.007 19.970 -37.714 1.00 73.44 104 THR A N 1
ATOM 816 C CA . THR A 1 104 ? 34.069 18.852 -37.516 1.00 73.44 104 THR A CA 1
ATOM 817 C C . THR A 1 104 ? 33.663 18.787 -36.049 1.00 73.44 104 THR A C 1
ATOM 819 O O . THR A 1 104 ? 34.503 18.535 -35.183 1.00 73.44 104 THR A O 1
ATOM 822 N N . LYS A 1 105 ? 32.383 19.020 -35.749 1.00 78.50 105 LYS A N 1
ATOM 823 C CA . LYS A 1 105 ? 31.858 18.851 -34.390 1.00 78.50 105 LYS A CA 1
ATOM 824 C C . LYS A 1 105 ? 31.547 17.372 -34.170 1.00 78.50 105 LYS A C 1
ATOM 826 O O . LYS A 1 105 ? 30.846 16.767 -34.975 1.00 78.50 105 LYS A O 1
ATOM 831 N N . ILE A 1 106 ? 32.053 16.805 -33.077 1.00 81.19 106 ILE A N 1
ATOM 832 C CA . ILE A 1 106 ? 31.721 15.438 -32.664 1.00 81.19 106 ILE A CA 1
ATOM 833 C C . ILE A 1 106 ? 30.542 15.501 -31.699 1.00 81.19 106 ILE A C 1
ATOM 835 O O . ILE A 1 106 ? 30.623 16.158 -30.660 1.00 81.19 106 ILE A O 1
ATOM 839 N N . ILE A 1 107 ? 29.458 14.818 -32.046 1.00 81.75 107 ILE A N 1
ATOM 840 C CA . ILE A 1 107 ? 28.258 14.686 -31.220 1.00 81.75 107 ILE A CA 1
ATOM 841 C C . ILE A 1 107 ? 28.110 13.214 -30.848 1.00 81.75 107 ILE A C 1
ATOM 843 O O . ILE A 1 107 ? 28.184 12.343 -31.708 1.00 81.75 107 ILE A O 1
ATOM 847 N N . TYR A 1 108 ? 27.941 12.915 -29.563 1.00 83.94 108 TYR A N 1
ATOM 848 C CA . TYR A 1 108 ? 27.683 11.545 -29.128 1.00 83.94 108 TYR A CA 1
ATOM 849 C C . TYR A 1 108 ? 26.205 11.239 -29.289 1.00 83.94 108 TYR A C 1
ATOM 851 O O . TYR A 1 108 ? 25.361 11.925 -28.719 1.00 83.94 108 TYR A O 1
ATOM 859 N N . SER A 1 109 ? 25.910 10.198 -30.056 1.00 86.75 109 SER A N 1
ATOM 860 C CA . SER A 1 109 ? 24.550 9.798 -30.372 1.00 86.75 109 SER A CA 1
ATOM 861 C C . SER A 1 109 ? 24.365 8.308 -30.140 1.00 86.75 109 SER A C 1
ATOM 863 O O . SER A 1 109 ? 25.285 7.506 -30.317 1.00 86.75 109 SER A O 1
ATOM 865 N N . GLN A 1 110 ? 23.165 7.942 -29.706 1.00 89.25 110 GLN A N 1
ATOM 866 C CA . GLN A 1 110 ? 22.768 6.557 -29.573 1.00 89.25 110 GLN A CA 1
ATOM 867 C C . GLN A 1 110 ? 22.270 6.040 -30.920 1.00 89.25 110 GLN A C 1
ATOM 869 O O . GLN A 1 110 ? 21.286 6.530 -31.463 1.00 89.25 110 GLN A O 1
ATOM 874 N N . MET A 1 111 ? 22.914 5.011 -31.445 1.00 91.00 111 MET A N 1
ATOM 875 C CA . MET A 1 111 ? 22.419 4.257 -32.582 1.00 91.00 111 MET A CA 1
ATOM 876 C C . MET A 1 111 ? 21.587 3.080 -32.090 1.00 91.00 111 MET A C 1
ATOM 878 O O . MET A 1 111 ? 22.071 2.263 -31.308 1.00 91.00 111 MET A O 1
ATOM 882 N N . ALA A 1 112 ? 20.349 2.986 -32.555 1.00 92.69 112 ALA A N 1
ATOM 883 C CA . ALA A 1 112 ? 19.453 1.881 -32.279 1.00 92.69 112 ALA A CA 1
ATOM 884 C C . ALA A 1 112 ? 19.164 1.095 -33.560 1.00 92.69 112 ALA A C 1
ATOM 886 O O . ALA A 1 112 ? 18.908 1.670 -34.618 1.00 92.69 112 ALA A O 1
ATOM 887 N N . ALA A 1 113 ? 19.174 -0.227 -33.441 1.00 92.88 113 ALA A N 1
ATOM 888 C CA . ALA A 1 113 ? 18.747 -1.130 -34.497 1.00 92.88 113 ALA A CA 1
ATOM 889 C C . ALA A 1 113 ? 17.800 -2.170 -33.905 1.00 92.88 113 ALA A C 1
ATOM 891 O O . ALA A 1 113 ? 18.086 -2.753 -32.853 1.00 92.88 113 ALA A O 1
ATOM 892 N N . PHE A 1 114 ? 16.688 -2.411 -34.587 1.00 92.44 114 PHE A N 1
ATOM 893 C CA . PHE A 1 114 ? 15.671 -3.366 -34.167 1.00 92.44 114 PHE A CA 1
ATOM 894 C C . PHE A 1 114 ? 15.014 -4.029 -35.389 1.00 92.44 114 PHE A C 1
ATOM 896 O O . PHE A 1 114 ? 14.973 -3.413 -36.457 1.00 92.44 114 PHE A O 1
ATOM 903 N N . PRO A 1 115 ? 14.542 -5.280 -35.261 1.00 90.12 115 PRO A N 1
ATOM 904 C CA . PRO A 1 115 ? 13.911 -6.019 -36.356 1.00 90.12 115 PRO A CA 1
ATOM 905 C C . PRO A 1 115 ? 12.598 -5.401 -36.846 1.00 90.12 115 PRO A C 1
ATOM 907 O O . PRO A 1 115 ? 11.888 -4.761 -36.071 1.00 90.12 115 PRO A O 1
ATOM 910 N N . ASP A 1 116 ? 12.229 -5.683 -38.097 1.00 85.00 116 ASP A N 1
ATOM 911 C CA . ASP A 1 116 ? 11.012 -5.166 -38.747 1.00 85.00 116 ASP A CA 1
ATOM 912 C C . ASP A 1 116 ? 9.694 -5.593 -38.069 1.00 85.00 116 ASP A C 1
ATOM 914 O O . ASP A 1 116 ? 8.672 -4.919 -38.205 1.00 85.00 116 ASP A O 1
ATOM 918 N N . ASP A 1 117 ? 9.707 -6.677 -37.286 1.00 86.06 117 ASP A N 1
ATOM 919 C CA . ASP A 1 117 ? 8.574 -7.159 -36.484 1.00 86.06 117 ASP A CA 1
ATOM 920 C C . ASP A 1 117 ? 8.510 -6.557 -35.060 1.00 86.06 117 ASP A C 1
ATOM 922 O O . ASP A 1 117 ? 7.659 -6.941 -34.249 1.00 86.06 117 ASP A O 1
ATOM 926 N N . SER A 1 118 ? 9.376 -5.587 -34.746 1.00 88.19 118 SER A N 1
ATOM 927 C CA . SER A 1 118 ? 9.472 -4.968 -33.419 1.00 88.19 118 SER A CA 1
ATOM 928 C C . SER A 1 118 ? 8.242 -4.130 -33.026 1.00 88.19 118 SER A C 1
ATOM 930 O O . SER A 1 118 ? 7.564 -3.520 -33.853 1.00 88.19 118 SER A O 1
ATOM 932 N N . LYS A 1 119 ? 7.971 -4.024 -31.716 1.00 87.38 119 LYS A N 1
ATOM 933 C CA . LYS A 1 119 ? 6.898 -3.216 -31.095 1.00 87.38 119 LYS A CA 1
ATOM 934 C C . LYS A 1 119 ? 7.124 -1.730 -31.252 1.00 87.38 119 LYS A C 1
ATOM 936 O O . LYS A 1 119 ? 6.212 -0.951 -31.022 1.00 87.38 119 LYS A O 1
ATOM 941 N N . ILE A 1 120 ? 8.327 -1.357 -31.660 1.00 87.44 120 ILE A N 1
ATOM 942 C CA . ILE A 1 120 ? 8.709 0.013 -31.952 1.00 87.44 120 ILE A CA 1
ATOM 943 C C . ILE A 1 120 ? 8.083 0.486 -33.270 1.00 87.44 120 ILE A C 1
ATOM 945 O O . ILE A 1 120 ? 7.727 1.654 -33.391 1.00 87.44 120 ILE A O 1
ATOM 949 N N . TYR A 1 121 ? 7.898 -0.401 -34.253 1.00 87.56 121 TYR A N 1
ATOM 950 C CA . TYR A 1 121 ? 7.426 -0.017 -35.588 1.00 87.56 121 TYR A CA 1
ATOM 951 C C . TYR A 1 121 ? 6.028 0.625 -35.630 1.00 87.56 121 TYR A C 1
ATOM 953 O O . TYR A 1 121 ? 5.829 1.528 -36.442 1.00 87.56 121 TYR A O 1
ATOM 961 N N . PRO A 1 122 ? 5.039 0.188 -34.827 1.00 88.50 122 PRO A N 1
ATOM 962 C CA . PRO A 1 122 ? 3.758 0.888 -34.699 1.00 88.50 122 PRO A CA 1
ATOM 963 C C . PRO A 1 122 ? 3.854 2.270 -34.035 1.00 88.50 122 PRO A C 1
ATOM 965 O O . PRO A 1 122 ? 3.027 3.130 -34.312 1.00 88.50 122 PRO A O 1
ATOM 968 N N . GLU A 1 123 ? 4.861 2.491 -33.187 1.00 88.69 123 GLU A N 1
ATOM 969 C CA . GLU A 1 123 ? 5.082 3.748 -32.456 1.00 88.69 123 GLU A CA 1
ATOM 970 C C . GLU A 1 123 ? 5.861 4.794 -33.280 1.00 88.69 123 GLU A C 1
ATOM 972 O O . GLU A 1 123 ? 6.090 5.921 -32.831 1.00 88.69 123 GLU A O 1
ATOM 977 N N . TRP A 1 124 ? 6.272 4.426 -34.497 1.00 90.06 124 TRP A N 1
ATOM 978 C CA . TRP A 1 124 ? 6.915 5.305 -35.464 1.00 90.06 124 TRP A CA 1
ATOM 979 C C . TRP A 1 124 ? 5.882 5.839 -36.463 1.00 90.06 124 TRP A C 1
ATOM 981 O O . TRP A 1 124 ? 5.480 5.157 -37.408 1.00 90.06 124 TRP A O 1
ATOM 991 N N . LEU A 1 125 ? 5.467 7.090 -36.253 1.00 89.38 125 LEU A N 1
ATOM 992 C CA . LEU A 1 125 ? 4.343 7.728 -36.944 1.00 89.38 125 LEU A CA 1
ATOM 993 C C . LEU A 1 125 ? 4.579 7.886 -38.453 1.00 89.38 125 LEU A C 1
ATOM 995 O O . LEU A 1 125 ? 3.677 7.637 -39.250 1.00 89.38 125 LEU A O 1
ATOM 999 N N . ASN A 1 126 ? 5.797 8.261 -38.850 1.00 90.56 126 ASN A N 1
ATOM 1000 C CA . ASN A 1 126 ? 6.186 8.497 -40.243 1.00 90.56 126 ASN A CA 1
ATOM 1001 C C . ASN A 1 126 ? 7.135 7.416 -40.800 1.00 90.56 126 ASN A C 1
ATOM 1003 O O . ASN A 1 126 ? 8.072 7.713 -41.544 1.00 90.56 126 ASN A O 1
ATOM 1007 N N . ARG A 1 127 ? 6.906 6.153 -40.423 1.00 84.69 127 ARG A N 1
ATOM 1008 C CA . ARG A 1 127 ? 7.780 5.028 -40.788 1.00 84.69 127 ARG A CA 1
ATOM 1009 C C . ARG A 1 127 ? 7.904 4.802 -42.308 1.00 84.69 127 ARG A C 1
ATOM 1011 O O . ARG A 1 127 ? 6.909 4.916 -43.032 1.00 84.69 127 ARG A O 1
ATOM 1018 N N . PRO A 1 128 ? 9.076 4.369 -42.802 1.00 84.19 128 PRO A N 1
ATOM 1019 C CA . PRO A 1 128 ? 9.225 3.925 -44.185 1.00 84.19 128 PRO A CA 1
ATOM 1020 C C . PRO A 1 128 ? 8.517 2.582 -44.427 1.00 84.19 128 PRO A C 1
ATOM 1022 O O . PRO A 1 128 ? 8.705 1.622 -43.685 1.00 84.19 128 PRO A O 1
ATOM 1025 N N . LEU A 1 129 ? 7.724 2.486 -45.502 1.00 78.69 129 LEU A N 1
ATOM 1026 C CA . LEU A 1 129 ? 6.963 1.270 -45.847 1.00 78.69 129 LEU A CA 1
ATOM 1027 C C . LEU A 1 129 ? 7.838 0.100 -46.339 1.00 78.69 129 LEU A C 1
ATOM 1029 O O . LEU A 1 129 ? 7.383 -1.039 -46.321 1.00 78.69 129 LEU A O 1
ATOM 1033 N N . GLY A 1 130 ? 9.067 0.374 -46.787 1.00 77.19 130 GLY A N 1
ATOM 1034 C CA . GLY A 1 130 ? 10.009 -0.620 -47.324 1.00 77.19 130 GLY A CA 1
ATOM 1035 C C . GLY A 1 130 ? 11.148 -1.003 -46.375 1.00 77.19 130 GLY A C 1
ATOM 1036 O O . GLY A 1 130 ? 12.149 -1.541 -46.842 1.00 77.19 130 GLY A O 1
ATOM 1037 N N . GLY A 1 131 ? 11.032 -0.684 -45.081 1.00 82.31 131 GLY A N 1
ATOM 1038 C CA . GLY A 1 131 ? 12.134 -0.805 -44.122 1.00 82.31 131 GLY A CA 1
ATOM 1039 C C . GLY A 1 131 ? 13.223 0.251 -44.343 1.00 82.31 131 GLY A C 1
ATOM 1040 O O . GLY A 1 131 ? 13.082 1.160 -45.165 1.00 82.31 131 GLY A O 1
ATOM 1041 N N . ILE A 1 132 ? 14.314 0.153 -43.582 1.00 86.62 132 ILE A N 1
ATOM 1042 C CA . ILE A 1 132 ? 15.460 1.065 -43.703 1.00 86.62 132 ILE A CA 1
ATOM 1043 C C . ILE A 1 132 ? 16.488 0.440 -44.660 1.00 86.62 132 ILE A C 1
ATOM 1045 O O . ILE A 1 132 ? 16.985 -0.654 -44.367 1.00 86.62 132 ILE A O 1
ATOM 1049 N N . PRO A 1 133 ? 16.841 1.092 -45.784 1.00 87.25 133 PRO A N 1
ATOM 1050 C CA . PRO A 1 133 ? 17.847 0.567 -46.706 1.00 87.25 133 PRO A CA 1
ATOM 1051 C C . PRO A 1 133 ? 19.252 0.496 -46.079 1.00 87.25 133 PRO A C 1
ATOM 1053 O O . PRO A 1 133 ? 19.527 1.090 -45.038 1.00 87.25 133 PRO A O 1
ATOM 1056 N N . GLU A 1 134 ? 20.161 -0.244 -46.716 1.00 88.69 134 GLU A N 1
ATOM 1057 C CA . GLU A 1 134 ? 21.548 -0.379 -46.250 1.00 88.69 134 GLU A CA 1
ATOM 1058 C C . GLU A 1 134 ? 22.283 0.968 -46.262 1.00 88.69 134 GLU A C 1
ATOM 1060 O O . GLU A 1 134 ? 22.218 1.692 -47.252 1.00 88.69 134 GLU A O 1
ATOM 1065 N N . ASN A 1 135 ? 23.008 1.280 -45.183 1.00 88.75 135 ASN A N 1
ATOM 1066 C CA . ASN A 1 135 ? 23.735 2.544 -44.984 1.00 88.75 135 ASN A CA 1
ATOM 1067 C C . ASN A 1 135 ? 22.845 3.797 -44.928 1.00 88.75 135 ASN A C 1
ATOM 1069 O O . ASN A 1 135 ? 23.338 4.911 -45.089 1.00 88.75 135 ASN A O 1
ATOM 1073 N N . TYR A 1 136 ? 21.550 3.641 -44.657 1.00 91.56 136 TYR A N 1
ATOM 1074 C CA . TYR A 1 136 ? 20.657 4.761 -44.372 1.00 91.56 136 TYR A CA 1
ATOM 1075 C C . TYR A 1 136 ? 20.326 4.838 -42.884 1.00 91.56 136 TYR A C 1
ATOM 1077 O O . TYR A 1 136 ? 20.276 3.827 -42.181 1.00 91.56 136 TYR A O 1
ATOM 1085 N N . THR A 1 137 ? 20.085 6.056 -42.407 1.00 92.25 137 THR A N 1
ATOM 1086 C CA . THR A 1 137 ? 19.695 6.319 -41.021 1.00 92.25 137 THR A CA 1
ATOM 1087 C C . THR A 1 137 ? 18.534 7.293 -40.940 1.00 92.25 137 THR A C 1
ATOM 1089 O O . THR A 1 137 ? 18.432 8.226 -41.741 1.00 92.25 137 THR A O 1
ATOM 1092 N N . TYR A 1 138 ? 17.672 7.086 -39.952 1.00 9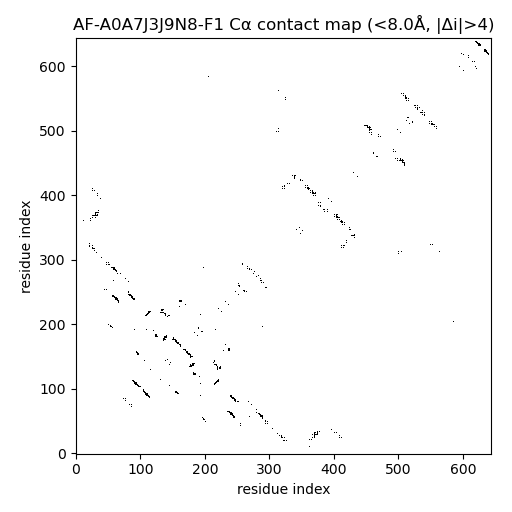2.12 138 TYR A N 1
ATOM 1093 C CA . TYR A 1 138 ? 16.655 8.051 -39.558 1.00 92.12 138 TYR A CA 1
ATOM 1094 C C . TYR A 1 138 ? 17.041 8.696 -38.235 1.00 92.12 138 TYR A C 1
ATOM 1096 O O . TYR A 1 138 ? 17.339 8.006 -37.263 1.00 92.12 138 TYR A O 1
ATOM 1104 N N . LEU A 1 139 ? 17.019 10.023 -38.187 1.00 90.31 139 LEU A N 1
ATOM 1105 C CA . LEU A 1 139 ? 17.331 10.777 -36.973 1.00 90.31 139 LEU A CA 1
ATOM 1106 C C . LEU A 1 139 ? 16.046 11.123 -36.240 1.00 90.31 139 LEU A C 1
ATOM 1108 O O . LEU A 1 139 ? 15.098 11.578 -36.870 1.00 90.31 139 LEU A O 1
ATOM 1112 N N . VAL A 1 140 ? 15.983 10.948 -34.924 1.00 87.88 140 VAL A N 1
ATOM 1113 C CA . VAL A 1 140 ? 14.781 11.340 -34.172 1.00 87.88 140 VAL A CA 1
ATOM 1114 C C . VAL A 1 140 ? 14.529 12.845 -34.314 1.00 87.88 140 VAL A C 1
ATOM 1116 O O . VAL A 1 140 ? 15.416 13.669 -34.086 1.00 87.88 140 VAL A O 1
ATOM 1119 N N . ALA A 1 141 ? 13.303 13.208 -34.694 1.00 83.75 141 ALA A N 1
ATOM 1120 C CA . ALA A 1 141 ? 12.914 14.595 -34.906 1.00 83.75 141 ALA A CA 1
ATOM 1121 C C . ALA A 1 141 ? 13.079 15.429 -33.620 1.00 83.75 141 ALA A C 1
ATOM 1123 O O . ALA A 1 141 ? 12.708 15.003 -32.521 1.00 83.75 141 ALA A O 1
ATOM 1124 N N . GLY A 1 142 ? 13.630 16.637 -33.770 1.00 75.75 142 GLY A N 1
ATOM 1125 C CA . GLY A 1 142 ? 13.861 17.574 -32.667 1.00 75.75 142 GLY A CA 1
ATOM 1126 C C . GLY A 1 142 ? 15.157 17.358 -31.875 1.00 75.75 142 GLY A C 1
ATOM 1127 O O . GLY A 1 142 ? 15.375 18.081 -30.905 1.00 75.75 142 GLY A O 1
ATOM 1128 N N . SER A 1 143 ? 16.015 16.410 -32.269 1.00 78.62 143 SER A N 1
ATOM 1129 C CA . SER A 1 143 ? 17.344 16.221 -31.666 1.00 78.62 143 SER A CA 1
ATOM 1130 C C . SER A 1 143 ? 18.361 17.282 -32.143 1.00 78.62 143 SER A C 1
ATOM 1132 O O . SER A 1 143 ? 18.129 17.957 -33.149 1.00 78.62 143 SER A O 1
ATOM 1134 N N . GLU A 1 144 ? 19.494 17.457 -31.447 1.00 77.06 144 GLU A N 1
ATOM 1135 C CA . GLU A 1 144 ? 20.542 18.412 -31.859 1.00 77.06 144 GLU A CA 1
ATOM 1136 C C . GLU A 1 144 ? 21.147 18.021 -33.215 1.00 77.06 144 GLU A C 1
ATOM 1138 O O . GLU A 1 144 ? 21.357 18.884 -34.070 1.00 77.06 144 GLU A O 1
ATOM 1143 N N . LEU A 1 145 ? 21.385 16.726 -33.438 1.00 80.50 145 LEU A N 1
ATOM 1144 C CA . LEU A 1 145 ? 21.793 16.197 -34.737 1.00 80.50 145 LEU A CA 1
ATOM 1145 C C . LEU A 1 145 ? 20.783 16.568 -35.820 1.00 80.50 145 LEU A C 1
ATOM 1147 O O . LEU A 1 145 ? 21.182 17.099 -36.853 1.00 80.50 145 LEU A O 1
ATOM 1151 N N . ALA A 1 146 ? 19.488 16.364 -35.571 1.00 82.81 146 ALA A N 1
ATOM 1152 C CA . ALA A 1 146 ? 18.451 16.633 -36.560 1.00 82.81 146 ALA A CA 1
ATOM 1153 C C . ALA A 1 146 ? 18.370 18.110 -36.994 1.00 82.81 146 ALA A C 1
ATOM 1155 O O . ALA A 1 146 ? 17.915 18.399 -38.094 1.00 82.81 146 ALA A O 1
ATOM 1156 N N . GLN A 1 147 ? 18.832 19.048 -36.161 1.00 82.06 147 GLN A N 1
ATOM 1157 C CA . GLN A 1 147 ? 18.876 20.478 -36.496 1.00 82.06 147 GLN A CA 1
ATOM 1158 C C . GLN A 1 147 ? 20.088 20.875 -37.351 1.00 82.06 147 GLN A C 1
ATOM 1160 O O . GLN A 1 147 ? 20.108 21.971 -37.907 1.00 82.06 147 GLN A O 1
ATOM 1165 N N . ARG A 1 148 ? 21.125 20.031 -37.415 1.00 82.12 148 ARG A N 1
ATOM 1166 C CA . ARG A 1 148 ? 22.417 20.352 -38.048 1.00 82.12 148 ARG A CA 1
ATOM 1167 C C . ARG A 1 148 ? 22.648 19.651 -39.381 1.00 82.12 148 ARG A C 1
ATOM 1169 O O . ARG A 1 148 ? 23.593 20.009 -40.074 1.00 82.12 148 ARG A O 1
ATOM 1176 N N . VAL A 1 149 ? 21.829 18.660 -39.713 1.00 84.94 149 VAL A N 1
ATOM 1177 C CA . VAL A 1 149 ? 21.930 17.903 -40.962 1.00 84.94 149 VAL A CA 1
ATOM 1178 C C . VAL A 1 149 ? 20.627 17.972 -41.742 1.00 84.94 149 VAL A C 1
ATOM 1180 O O . VAL A 1 149 ? 19.550 18.116 -41.168 1.00 84.94 149 VAL A O 1
ATOM 1183 N N . SER A 1 150 ? 20.731 17.860 -43.059 1.00 87.94 150 SER A N 1
ATOM 1184 C CA . SER A 1 150 ? 19.609 17.781 -43.988 1.00 87.94 150 SER A CA 1
ATOM 1185 C C . SER A 1 150 ? 19.433 16.358 -44.515 1.00 87.94 150 SER A C 1
ATOM 1187 O O . SER A 1 150 ? 20.343 15.528 -44.477 1.00 87.94 150 SER A O 1
ATOM 1189 N N . VAL A 1 151 ? 18.239 16.057 -45.024 1.00 89.00 151 VAL A N 1
ATOM 1190 C CA . VAL A 1 151 ? 17.978 14.783 -45.707 1.00 89.00 151 VAL A CA 1
ATOM 1191 C C . VAL A 1 151 ? 18.894 14.671 -46.930 1.00 89.00 151 VAL A C 1
ATOM 1193 O O . VAL A 1 151 ? 18.940 15.585 -47.750 1.00 89.00 151 VAL A O 1
ATOM 1196 N N . GLY A 1 152 ? 19.610 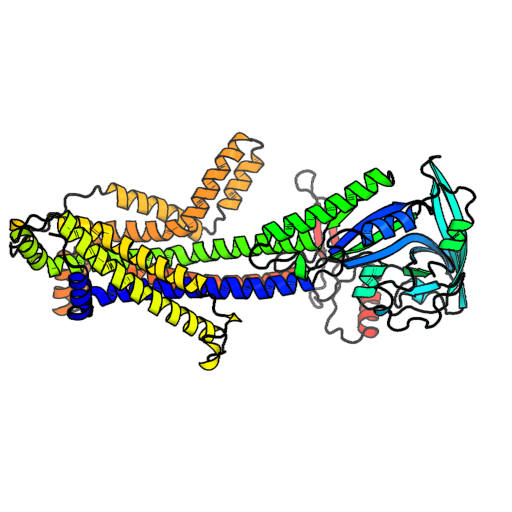13.553 -47.050 1.00 86.25 152 GLY A N 1
ATOM 1197 C CA . GLY A 1 152 ? 20.620 13.314 -48.086 1.00 86.25 152 GLY A CA 1
ATOM 1198 C C . GLY A 1 152 ? 22.065 13.587 -47.657 1.00 86.25 152 GLY A C 1
ATOM 1199 O O . GLY A 1 152 ? 22.979 13.184 -48.377 1.00 86.25 152 GLY A O 1
ATOM 1200 N N . ASP A 1 153 ? 22.293 14.197 -46.490 1.00 88.12 153 ASP A N 1
ATOM 1201 C CA . ASP A 1 153 ? 23.647 14.394 -45.969 1.00 88.12 153 ASP A CA 1
ATOM 1202 C C . ASP A 1 153 ? 24.284 13.062 -45.556 1.00 88.12 153 ASP A C 1
ATOM 1204 O O . ASP A 1 153 ? 23.616 12.151 -45.056 1.00 88.12 153 ASP A O 1
ATOM 1208 N N . ASN A 1 154 ? 25.602 12.962 -45.738 1.00 88.12 154 ASN A N 1
ATOM 1209 C CA . ASN A 1 154 ? 26.386 11.806 -45.320 1.00 88.12 154 ASN A CA 1
ATOM 1210 C C . ASN A 1 154 ? 27.040 12.073 -43.968 1.00 88.12 154 ASN A C 1
ATOM 1212 O O . ASN A 1 154 ? 27.847 12.990 -43.816 1.00 88.12 154 ASN A O 1
ATOM 1216 N N . ILE A 1 155 ? 26.722 11.221 -43.005 1.00 88.12 155 ILE A N 1
ATOM 1217 C CA . ILE A 1 155 ? 27.215 11.281 -41.640 1.00 88.12 155 ILE A CA 1
ATOM 1218 C C . ILE A 1 155 ? 28.240 10.172 -41.431 1.00 88.12 155 ILE A C 1
ATOM 1220 O O . ILE A 1 155 ? 27.986 9.012 -41.755 1.00 88.12 155 ILE A O 1
ATOM 1224 N N . THR A 1 156 ? 29.385 10.514 -40.846 1.00 87.50 156 THR A N 1
ATOM 1225 C CA . THR A 1 156 ? 30.412 9.533 -40.489 1.00 87.50 156 THR A CA 1
ATOM 1226 C C . THR A 1 156 ? 30.285 9.150 -39.018 1.00 87.50 156 THR A C 1
ATOM 1228 O O . THR A 1 156 ? 30.184 9.998 -38.125 1.00 87.50 156 THR A O 1
ATOM 1231 N N . THR A 1 157 ? 30.261 7.848 -38.752 1.00 90.81 157 THR A N 1
ATOM 1232 C CA . THR A 1 157 ? 30.208 7.304 -37.394 1.00 90.81 157 THR A CA 1
ATOM 1233 C C . THR A 1 157 ? 30.974 5.985 -37.312 1.00 90.81 157 THR A C 1
ATOM 1235 O O . THR A 1 157 ? 31.520 5.503 -38.307 1.00 90.81 157 THR A O 1
ATOM 1238 N N . MET A 1 158 ? 31.082 5.418 -36.115 1.00 89.94 158 MET A N 1
ATOM 1239 C CA . MET A 1 158 ? 31.783 4.160 -35.889 1.00 89.94 158 MET A CA 1
ATOM 1240 C C . MET A 1 158 ? 31.036 3.282 -34.895 1.00 89.94 158 MET A C 1
ATOM 1242 O O . MET A 1 158 ? 30.501 3.784 -33.910 1.00 89.94 158 MET A O 1
ATOM 1246 N N . ILE A 1 159 ? 31.044 1.973 -35.135 1.00 89.50 159 ILE A N 1
ATOM 1247 C CA . ILE A 1 159 ? 30.512 0.966 -34.215 1.00 89.50 159 ILE A CA 1
ATOM 1248 C C . ILE A 1 159 ? 31.669 0.090 -33.752 1.00 89.50 159 ILE A C 1
ATOM 1250 O O . ILE A 1 159 ? 32.472 -0.382 -34.560 1.00 89.50 159 ILE A O 1
ATOM 1254 N N . THR A 1 160 ? 31.722 -0.152 -32.448 1.00 88.44 160 THR A N 1
ATOM 1255 C CA . THR A 1 160 ? 32.724 -1.012 -31.826 1.00 88.44 160 THR A CA 1
ATOM 1256 C C . THR A 1 160 ? 32.086 -2.327 -31.401 1.00 88.44 160 THR A C 1
ATOM 1258 O O . THR A 1 160 ? 31.120 -2.334 -30.640 1.00 88.44 160 THR A O 1
ATOM 1261 N N . PHE A 1 161 ? 32.654 -3.441 -31.860 1.00 88.69 161 PHE A N 1
ATOM 1262 C CA . PHE A 1 161 ? 32.240 -4.798 -31.513 1.00 88.69 161 PHE A CA 1
ATOM 1263 C C . PHE A 1 161 ? 33.263 -5.433 -30.558 1.00 88.69 161 PHE A C 1
ATOM 1265 O O . PHE A 1 161 ? 34.384 -5.744 -30.982 1.00 88.69 161 PHE A O 1
ATOM 1272 N N . PRO A 1 162 ? 32.916 -5.640 -29.275 1.00 85.19 162 PRO A N 1
ATOM 1273 C CA . PRO A 1 162 ? 33.785 -6.324 -28.324 1.00 85.19 162 PRO A CA 1
ATOM 1274 C C . PRO A 1 162 ? 34.024 -7.792 -28.696 1.00 85.19 162 PRO A C 1
ATOM 1276 O O . PRO A 1 162 ? 33.111 -8.476 -29.156 1.00 85.19 162 PRO A O 1
ATOM 1279 N N . GLN A 1 163 ? 35.237 -8.287 -28.447 1.00 83.50 163 GLN A N 1
ATOM 1280 C CA . GLN A 1 163 ? 35.642 -9.690 -28.581 1.00 83.50 163 GLN A CA 1
ATOM 1281 C C . GLN A 1 163 ? 36.048 -10.223 -27.198 1.00 83.50 163 GLN A C 1
ATOM 1283 O O . GLN A 1 163 ? 37.211 -10.095 -26.796 1.00 83.50 163 GLN A O 1
ATOM 1288 N N . PRO A 1 164 ? 35.111 -10.829 -26.444 1.00 71.19 164 PRO A N 1
ATOM 1289 C CA . PRO A 1 164 ? 35.346 -11.222 -25.054 1.00 71.19 164 PRO A CA 1
ATOM 1290 C C . PRO A 1 164 ? 36.511 -12.202 -24.891 1.00 71.19 164 PRO A C 1
ATOM 1292 O O . PRO A 1 164 ? 37.230 -12.154 -23.900 1.00 71.19 164 PRO A O 1
ATOM 1295 N N . LYS A 1 165 ? 36.726 -13.074 -25.885 1.00 69.56 165 LYS A N 1
ATOM 1296 C CA . LYS A 1 165 ? 37.751 -14.125 -25.847 1.00 69.56 165 LYS A CA 1
ATOM 1297 C C . LYS A 1 165 ? 39.184 -13.580 -25.853 1.00 69.56 165 LYS A C 1
ATOM 1299 O O . LYS A 1 165 ? 40.074 -14.230 -25.315 1.00 69.56 165 LYS A O 1
ATOM 1304 N N . TYR A 1 166 ? 39.402 -12.410 -26.453 1.00 68.06 166 TYR A N 1
ATOM 1305 C CA . TYR A 1 166 ? 40.735 -11.839 -26.668 1.00 68.06 166 TYR A CA 1
ATOM 1306 C C . TYR A 1 166 ? 40.927 -10.473 -25.995 1.00 68.06 166 TYR A C 1
ATOM 1308 O O . TYR A 1 166 ? 41.962 -9.849 -26.204 1.00 68.06 166 TYR A O 1
ATOM 1316 N N . TYR A 1 167 ? 39.941 -9.996 -25.219 1.00 74.19 167 TYR A N 1
ATOM 1317 C CA . TYR A 1 167 ? 39.892 -8.622 -24.688 1.00 74.19 167 TYR A CA 1
ATOM 1318 C C . TYR A 1 167 ? 40.162 -7.552 -25.758 1.00 74.19 167 TYR A C 1
ATOM 1320 O O . TYR A 1 167 ? 40.693 -6.481 -25.473 1.00 74.19 167 TYR A O 1
ATOM 1328 N N . ASN A 1 168 ? 39.798 -7.855 -27.002 1.00 82.12 168 ASN A N 1
ATOM 1329 C CA . ASN A 1 168 ? 40.032 -6.996 -28.149 1.00 82.12 168 ASN A CA 1
ATOM 1330 C C . ASN A 1 168 ? 38.702 -6.412 -28.637 1.00 82.12 168 ASN A C 1
ATOM 1332 O O . ASN A 1 168 ? 37.623 -6.855 -28.236 1.00 82.12 168 ASN A O 1
ATOM 1336 N N . GLN A 1 169 ? 38.761 -5.392 -29.483 1.00 84.19 169 GLN A N 1
ATOM 1337 C CA . GLN A 1 169 ? 37.581 -4.744 -30.040 1.00 84.19 169 GLN A CA 1
ATOM 1338 C C . GLN A 1 169 ? 37.801 -4.487 -31.528 1.00 84.19 169 GLN A C 1
ATOM 1340 O O . GLN A 1 169 ? 38.873 -4.055 -31.940 1.00 84.19 169 GLN A O 1
ATOM 1345 N N . THR A 1 170 ? 36.789 -4.767 -32.348 1.00 86.44 170 THR A N 1
ATOM 1346 C CA . THR A 1 170 ? 36.805 -4.394 -33.768 1.00 86.44 170 THR A CA 1
ATOM 1347 C C . THR A 1 170 ? 35.957 -3.151 -33.956 1.00 86.44 170 THR A C 1
ATOM 1349 O O . THR A 1 170 ? 34.748 -3.201 -33.741 1.00 86.44 170 THR A O 1
ATOM 1352 N N . THR A 1 171 ? 36.580 -2.055 -34.374 1.00 88.06 171 THR A N 1
ATOM 1353 C CA . THR A 1 171 ? 35.876 -0.818 -34.718 1.00 88.06 171 THR A CA 1
ATOM 1354 C C . THR A 1 171 ? 35.692 -0.743 -36.224 1.00 88.06 171 THR A C 1
ATOM 1356 O O . THR A 1 171 ? 36.663 -0.834 -36.974 1.00 88.06 171 THR A O 1
ATOM 1359 N N . ILE A 1 172 ? 34.450 -0.574 -36.667 1.00 88.44 172 ILE A N 1
ATOM 1360 C CA . ILE A 1 172 ? 34.104 -0.366 -38.073 1.00 88.44 172 ILE A CA 1
ATOM 1361 C C . ILE A 1 172 ? 33.617 1.071 -38.227 1.00 88.44 172 ILE A C 1
ATOM 1363 O O . ILE A 1 172 ? 32.747 1.509 -37.476 1.00 88.44 172 ILE A O 1
ATOM 1367 N N . TYR A 1 173 ? 34.176 1.790 -39.199 1.00 89.38 173 TYR A N 1
ATOM 1368 C CA . TYR A 1 173 ? 33.702 3.109 -39.609 1.00 89.38 173 TYR A CA 1
ATOM 1369 C C . TYR A 1 173 ? 32.633 2.956 -40.687 1.00 89.38 173 TYR A C 1
ATOM 1371 O O . TYR A 1 173 ? 32.781 2.149 -41.604 1.00 89.38 173 TYR A O 1
ATOM 1379 N N . LEU A 1 174 ? 31.563 3.733 -40.572 1.00 89.06 174 LEU A N 1
ATOM 1380 C CA . LEU A 1 174 ? 30.417 3.695 -41.468 1.00 89.06 174 LEU A CA 1
ATOM 1381 C C . LEU A 1 174 ? 30.010 5.110 -41.868 1.00 89.06 174 LEU A C 1
ATOM 1383 O O . LEU A 1 174 ? 30.011 6.036 -41.054 1.00 89.06 174 LEU A O 1
ATOM 1387 N N . ASN A 1 175 ? 29.631 5.234 -43.137 1.00 90.56 175 ASN A N 1
ATOM 1388 C CA . ASN A 1 175 ? 29.047 6.440 -43.698 1.00 90.56 175 ASN A CA 1
ATOM 1389 C C . ASN A 1 175 ? 27.558 6.177 -43.891 1.00 90.56 175 ASN A C 1
ATOM 1391 O O . ASN A 1 175 ? 27.189 5.324 -44.698 1.00 90.56 175 ASN A O 1
ATOM 1395 N N . LEU A 1 176 ? 26.725 6.879 -43.129 1.00 90.69 176 LEU A N 1
ATOM 1396 C CA . LEU A 1 176 ? 25.275 6.756 -43.180 1.00 90.69 176 LEU A CA 1
ATOM 1397 C C . LEU A 1 176 ? 24.678 7.964 -43.890 1.00 90.69 176 LEU A C 1
ATOM 1399 O O . LEU A 1 176 ? 24.965 9.100 -43.516 1.00 90.69 176 LEU A O 1
ATOM 1403 N N . THR A 1 177 ? 23.817 7.731 -44.872 1.00 91.81 177 THR A N 1
ATOM 1404 C CA . THR A 1 177 ? 23.036 8.794 -45.508 1.00 91.81 177 THR A CA 1
ATOM 1405 C C . THR A 1 177 ? 21.758 9.042 -44.708 1.00 91.81 177 THR A C 1
ATOM 1407 O O . THR A 1 177 ? 21.027 8.107 -44.368 1.00 91.81 177 THR A O 1
ATOM 1410 N N . VAL A 1 178 ? 21.464 10.306 -44.401 1.00 91.62 178 VAL A N 1
ATOM 1411 C CA . VAL A 1 178 ? 20.244 10.691 -43.677 1.00 91.62 178 VAL A CA 1
ATOM 1412 C C . VAL A 1 178 ? 19.032 10.493 -44.586 1.00 91.62 178 VAL A C 1
ATOM 1414 O O . VAL A 1 178 ? 18.837 11.241 -45.542 1.00 91.62 178 VAL A O 1
ATOM 1417 N N . ALA A 1 179 ? 18.205 9.490 -44.288 1.00 90.00 179 ALA A N 1
ATOM 1418 C CA . ALA A 1 179 ? 16.990 9.175 -45.044 1.00 90.00 179 ALA A CA 1
ATOM 1419 C C . ALA A 1 179 ? 15.812 10.093 -44.690 1.00 90.00 179 ALA A C 1
ATOM 1421 O O . ALA A 1 179 ? 14.933 10.329 -45.517 1.00 90.00 179 ALA A O 1
ATOM 1422 N N . GLY A 1 180 ? 15.771 10.585 -43.452 1.00 90.75 180 GLY A N 1
ATOM 1423 C CA . GLY A 1 180 ? 14.671 11.391 -42.941 1.00 90.75 180 GLY A CA 1
ATOM 1424 C C . GLY A 1 180 ? 14.716 11.553 -41.427 1.00 90.75 180 GLY A C 1
ATOM 1425 O O . GLY A 1 180 ? 15.604 11.028 -40.750 1.00 90.75 180 GLY A O 1
ATOM 1426 N N . PHE A 1 181 ? 13.719 12.259 -40.896 1.00 90.94 181 PHE A N 1
ATOM 1427 C CA . PHE A 1 181 ? 13.559 12.470 -39.461 1.00 90.94 181 PHE A CA 1
ATOM 1428 C C . PHE A 1 181 ? 12.429 11.596 -38.916 1.00 90.94 181 PHE A C 1
ATOM 1430 O O . PHE A 1 181 ? 11.300 11.692 -39.388 1.00 90.94 181 PHE A O 1
ATOM 1437 N N . ALA A 1 182 ? 12.725 10.731 -37.948 1.00 89.50 182 ALA A N 1
ATOM 1438 C CA . ALA A 1 182 ? 11.761 9.837 -37.322 1.00 89.50 182 ALA A CA 1
ATOM 1439 C C . ALA A 1 182 ? 10.904 10.580 -36.290 1.00 89.50 182 ALA A C 1
ATOM 1441 O O . ALA A 1 182 ? 11.410 11.084 -35.283 1.00 89.50 182 ALA A O 1
ATOM 1442 N N . GLU A 1 183 ? 9.594 10.598 -36.517 1.00 90.06 183 GLU A N 1
ATOM 1443 C CA . GLU A 1 183 ? 8.600 11.039 -35.544 1.00 90.06 183 GLU A CA 1
ATOM 1444 C C . GLU A 1 183 ? 8.135 9.833 -34.724 1.00 90.06 183 GLU A C 1
ATOM 1446 O O . GLU A 1 183 ? 7.412 8.961 -35.212 1.00 90.06 183 GLU A O 1
ATOM 1451 N N . LEU A 1 184 ? 8.587 9.775 -33.472 1.00 87.19 184 LEU A N 1
ATOM 1452 C CA . LEU A 1 184 ? 8.223 8.734 -32.514 1.00 87.19 184 LEU A CA 1
ATOM 1453 C C . LEU A 1 184 ? 7.207 9.276 -31.508 1.00 87.19 184 LEU A C 1
ATOM 1455 O O . LEU A 1 184 ? 7.332 10.418 -31.048 1.00 87.19 184 LEU A O 1
ATOM 1459 N N . THR A 1 185 ? 6.253 8.432 -31.114 1.00 87.81 185 THR A N 1
ATOM 1460 C CA . THR A 1 185 ? 5.474 8.651 -29.887 1.00 87.81 185 THR A CA 1
ATOM 1461 C C . THR A 1 185 ? 6.403 8.623 -28.666 1.00 87.81 185 THR A C 1
ATOM 1463 O O . THR A 1 185 ? 7.544 8.155 -28.742 1.00 87.81 185 THR A O 1
ATOM 1466 N N . ASP A 1 186 ? 5.930 9.084 -27.507 1.00 80.62 186 ASP A N 1
ATOM 1467 C CA . ASP A 1 186 ? 6.730 9.027 -26.276 1.00 80.62 186 ASP A CA 1
ATOM 1468 C C . ASP A 1 186 ? 7.077 7.581 -25.880 1.00 80.62 186 ASP A C 1
ATOM 1470 O O . ASP A 1 186 ? 8.199 7.308 -25.447 1.00 80.62 186 ASP A O 1
ATOM 1474 N N . ASN A 1 187 ? 6.161 6.638 -26.126 1.00 81.69 187 ASN A N 1
ATOM 1475 C CA . ASN A 1 187 ? 6.391 5.208 -25.918 1.00 81.69 187 ASN A CA 1
ATOM 1476 C C . ASN A 1 187 ? 7.444 4.668 -26.893 1.00 81.69 187 ASN A C 1
ATOM 1478 O O . ASN A 1 187 ? 8.376 3.982 -26.475 1.00 81.69 187 ASN A O 1
ATOM 1482 N N . GLY A 1 188 ? 7.342 5.020 -28.180 1.00 85.19 188 GLY A N 1
ATOM 1483 C CA . GLY A 1 188 ? 8.331 4.657 -29.194 1.00 85.19 188 GLY A CA 1
ATOM 1484 C C . GLY A 1 188 ? 9.719 5.178 -28.845 1.00 85.19 188 GLY A C 1
ATOM 1485 O O . GLY A 1 188 ? 10.693 4.429 -28.872 1.00 85.19 188 GLY A O 1
ATOM 1486 N N . TYR A 1 189 ? 9.813 6.440 -28.430 1.00 85.19 189 TYR A N 1
ATOM 1487 C CA . TYR A 1 189 ? 11.072 7.024 -27.988 1.00 85.19 189 TYR A CA 1
ATOM 1488 C C . TYR A 1 189 ? 11.634 6.313 -26.744 1.00 85.19 189 TYR A C 1
ATOM 1490 O O . TYR A 1 189 ? 12.830 6.013 -26.711 1.00 85.19 189 TYR A O 1
ATOM 1498 N N . ALA A 1 190 ? 10.804 5.985 -25.748 1.00 81.19 190 ALA A N 1
ATOM 1499 C CA . ALA A 1 190 ? 11.225 5.229 -24.563 1.00 81.19 190 ALA A CA 1
ATOM 1500 C C . ALA A 1 190 ? 11.777 3.841 -24.935 1.00 81.19 190 ALA A C 1
ATOM 1502 O O . ALA A 1 190 ? 12.878 3.483 -24.508 1.00 81.19 190 ALA A O 1
ATOM 1503 N N . TYR A 1 191 ? 11.090 3.110 -25.820 1.00 83.94 191 TYR A N 1
ATOM 1504 C CA . TYR A 1 191 ? 11.544 1.802 -26.295 1.00 83.94 191 TYR A CA 1
ATOM 1505 C C . TYR A 1 191 ? 12.865 1.873 -27.060 1.00 83.94 191 TYR A C 1
ATOM 1507 O O . TYR A 1 191 ? 13.743 1.040 -26.843 1.00 83.94 191 TYR A O 1
ATOM 1515 N N . VAL A 1 192 ? 13.051 2.859 -27.938 1.00 86.50 192 VAL A N 1
ATOM 1516 C CA . VAL A 1 192 ? 14.282 2.961 -28.735 1.00 86.50 192 VAL A CA 1
ATOM 1517 C C . VAL A 1 192 ? 15.453 3.438 -27.871 1.00 86.50 192 VAL A C 1
ATOM 1519 O O . VAL A 1 192 ? 16.539 2.850 -27.904 1.00 86.50 192 VAL A O 1
ATOM 1522 N N . SER A 1 193 ? 15.226 4.453 -27.033 1.00 82.44 193 SER A N 1
ATOM 1523 C CA . SER A 1 193 ? 16.250 5.012 -26.144 1.00 82.44 193 SER A CA 1
ATOM 1524 C C . SER A 1 193 ? 16.641 4.062 -25.007 1.00 82.44 193 SER A C 1
ATOM 1526 O O . SER A 1 193 ? 17.796 4.059 -24.592 1.00 82.44 193 SER A O 1
ATOM 1528 N N . GLY A 1 194 ? 15.722 3.213 -24.537 1.00 76.75 194 GLY A N 1
ATOM 1529 C CA . GLY A 1 194 ? 15.909 2.406 -23.328 1.00 76.75 194 GLY A CA 1
ATOM 1530 C C . GLY A 1 194 ? 15.679 3.187 -22.030 1.00 76.75 194 GLY A C 1
ATOM 1531 O O . GLY A 1 194 ? 15.941 2.656 -20.949 1.00 76.75 194 GLY A O 1
ATOM 1532 N N . ASN A 1 195 ? 15.177 4.425 -22.122 1.00 69.44 195 ASN A N 1
ATOM 1533 C CA . ASN A 1 195 ? 14.732 5.224 -20.983 1.00 69.44 195 ASN A CA 1
ATOM 1534 C C . ASN A 1 195 ? 13.254 4.930 -20.687 1.00 69.44 195 ASN A C 1
ATOM 1536 O O . ASN A 1 195 ? 12.380 5.769 -20.901 1.00 69.44 195 ASN A O 1
ATOM 1540 N N . ASN A 1 196 ? 12.960 3.729 -20.190 1.00 59.34 196 ASN A N 1
ATOM 1541 C CA . ASN A 1 196 ? 11.625 3.422 -19.678 1.00 59.34 196 ASN A CA 1
ATOM 1542 C C . ASN A 1 196 ? 11.464 4.092 -18.303 1.00 59.34 196 ASN A C 1
ATOM 1544 O O . ASN A 1 196 ? 11.920 3.574 -17.282 1.00 59.34 196 ASN A O 1
ATOM 1548 N N . TYR A 1 197 ? 10.852 5.275 -18.273 1.00 52.00 197 TYR A N 1
ATOM 1549 C CA . TYR A 1 197 ? 10.558 5.991 -17.034 1.00 52.00 197 TYR A CA 1
ATOM 1550 C C . TYR A 1 197 ? 9.438 5.276 -16.265 1.00 52.00 197 TYR A C 1
ATOM 1552 O O . TYR A 1 197 ? 8.331 5.116 -16.771 1.00 52.00 197 TYR A O 1
ATOM 1560 N N . ILE A 1 198 ? 9.698 4.871 -15.020 1.00 46.38 198 ILE A N 1
ATOM 1561 C CA . ILE A 1 198 ? 8.640 4.424 -14.107 1.00 46.38 198 ILE A CA 1
ATOM 1562 C C . ILE A 1 198 ? 7.988 5.678 -13.523 1.00 46.38 198 ILE A C 1
ATOM 1564 O O . ILE A 1 198 ? 8.603 6.388 -12.727 1.00 46.38 198 ILE A O 1
ATOM 1568 N N . THR A 1 199 ? 6.740 5.967 -13.893 1.00 42.69 199 THR A N 1
ATOM 1569 C CA . THR A 1 199 ? 5.937 6.961 -13.173 1.00 42.69 199 THR A CA 1
ATOM 1570 C C . THR A 1 199 ? 5.446 6.331 -11.870 1.00 42.69 199 THR A C 1
ATOM 1572 O O . THR A 1 199 ? 4.446 5.617 -11.846 1.00 42.69 199 THR A O 1
ATOM 1575 N N . TYR A 1 200 ? 6.168 6.556 -10.772 1.00 44.53 200 TYR A N 1
ATOM 1576 C CA . TYR A 1 200 ? 5.758 6.075 -9.454 1.00 44.53 200 TYR A CA 1
ATOM 1577 C C . TYR A 1 200 ? 4.454 6.757 -9.016 1.00 44.53 200 TYR A C 1
ATOM 1579 O O . TYR A 1 200 ? 4.358 7.983 -8.938 1.00 44.53 200 TYR A O 1
ATOM 1587 N N . GLY A 1 201 ? 3.431 5.953 -8.727 1.00 39.00 201 GLY A N 1
ATOM 1588 C CA . GLY A 1 201 ? 2.165 6.431 -8.188 1.00 39.00 201 GLY A CA 1
ATOM 1589 C C . GLY A 1 201 ? 2.307 7.032 -6.782 1.00 39.00 201 GLY A C 1
ATOM 1590 O O . GLY A 1 201 ? 2.940 6.459 -5.902 1.00 39.00 201 GLY A O 1
ATOM 1591 N N . TYR A 1 202 ? 1.647 8.177 -6.589 1.00 36.03 202 TYR A N 1
ATOM 1592 C CA . TYR A 1 202 ? 1.265 8.849 -5.334 1.00 36.03 202 TYR A CA 1
ATOM 1593 C C . TYR A 1 202 ? 2.325 9.290 -4.309 1.00 36.03 202 TYR A C 1
ATOM 1595 O O . TYR A 1 202 ? 1.968 10.098 -3.452 1.00 36.03 202 TYR A O 1
ATOM 1603 N N . ALA A 1 203 ? 3.599 8.898 -4.383 1.00 34.28 203 ALA A N 1
ATOM 1604 C CA . ALA A 1 203 ? 4.594 9.419 -3.441 1.00 34.28 203 ALA A CA 1
ATOM 1605 C C . ALA A 1 203 ? 6.003 9.606 -4.030 1.00 34.28 203 ALA A C 1
ATOM 1607 O O . ALA A 1 203 ? 6.744 8.657 -4.248 1.00 34.28 203 ALA A O 1
ATOM 1608 N N . THR A 1 204 ? 6.366 10.889 -4.124 1.00 37.94 204 THR A N 1
ATOM 1609 C CA . THR A 1 204 ? 7.700 11.492 -3.939 1.00 37.94 204 THR A CA 1
ATOM 1610 C C . THR A 1 204 ? 8.827 11.200 -4.934 1.00 37.94 204 THR A C 1
ATOM 1612 O O . THR A 1 204 ? 9.232 10.076 -5.198 1.00 37.94 204 THR A O 1
ATOM 1615 N N . SER A 1 205 ? 9.406 12.314 -5.386 1.00 30.47 205 SER A N 1
ATOM 1616 C CA . SER A 1 205 ? 10.395 12.473 -6.447 1.00 30.47 205 SER A CA 1
ATOM 1617 C C . SER A 1 205 ? 9.851 12.115 -7.832 1.00 30.47 205 SER A C 1
ATOM 1619 O O . SER A 1 205 ? 10.061 11.032 -8.369 1.00 30.47 205 SER A O 1
ATOM 1621 N N . LEU A 1 206 ? 9.237 13.114 -8.473 1.00 35.94 206 LEU A N 1
ATOM 1622 C CA . LEU A 1 206 ? 9.495 13.346 -9.893 1.00 35.94 206 LEU A CA 1
ATOM 1623 C C . LEU A 1 206 ? 11.007 13.568 -10.015 1.00 35.94 206 LEU A C 1
ATOM 1625 O O . LEU A 1 206 ? 11.491 14.695 -10.071 1.00 35.94 206 LEU A O 1
ATOM 1629 N N . SER A 1 207 ? 11.783 12.490 -9.937 1.00 33.19 207 SER A N 1
ATOM 1630 C CA . SER A 1 207 ? 13.167 12.487 -10.365 1.00 33.19 207 SER A CA 1
ATOM 1631 C C . SER A 1 207 ? 13.105 12.543 -11.883 1.00 33.19 207 SER A C 1
ATOM 1633 O O . SER A 1 207 ? 13.255 11.549 -12.585 1.00 33.19 207 SER A O 1
ATOM 1635 N N . SER A 1 208 ? 12.804 13.742 -12.383 1.00 36.53 208 SER A N 1
ATOM 1636 C CA . SER A 1 208 ? 13.009 14.124 -13.764 1.00 36.53 208 SER A CA 1
ATOM 1637 C C . SER A 1 208 ? 14.510 14.054 -13.996 1.00 36.53 208 SER A C 1
ATOM 1639 O O . SER A 1 208 ? 15.222 15.051 -13.888 1.00 36.53 208 SER A O 1
ATOM 1641 N N . TYR A 1 209 ? 15.019 12.858 -14.282 1.00 36.16 209 TYR A N 1
ATOM 1642 C CA . TYR A 1 209 ? 16.232 12.765 -15.065 1.00 36.16 209 TYR A CA 1
ATOM 1643 C C . TYR A 1 209 ? 15.874 13.369 -16.413 1.00 36.16 209 TYR A C 1
ATOM 1645 O O . TYR A 1 209 ? 15.232 12.738 -17.252 1.00 36.16 209 TYR A O 1
ATOM 1653 N N . SER A 1 210 ? 16.227 14.649 -16.530 1.00 41.91 210 SER A N 1
ATOM 1654 C CA . SER A 1 210 ? 16.385 15.398 -17.763 1.00 41.91 210 SER A CA 1
ATOM 1655 C C . SER A 1 210 ? 17.229 14.539 -18.703 1.00 41.91 210 SER A C 1
ATOM 1657 O O . SER A 1 210 ? 18.458 14.539 -18.690 1.00 41.91 210 SER A O 1
ATOM 1659 N N . GLY A 1 211 ? 16.546 13.696 -19.464 1.00 42.38 211 GLY A N 1
ATOM 1660 C CA . GLY A 1 211 ? 17.062 13.241 -20.725 1.00 42.38 211 GLY A CA 1
ATOM 1661 C C . GLY A 1 211 ? 16.692 14.341 -21.692 1.00 42.38 211 GLY A C 1
ATOM 1662 O O . GLY A 1 211 ? 15.512 14.512 -21.991 1.00 42.38 211 GLY A O 1
ATOM 1663 N N . TYR A 1 212 ? 17.685 15.058 -22.218 1.00 52.44 212 TYR A N 1
ATOM 1664 C CA . TYR A 1 212 ? 17.595 15.495 -23.610 1.00 52.44 212 TYR A CA 1
ATOM 1665 C C . TYR A 1 212 ? 16.903 14.374 -24.406 1.00 52.44 212 TYR A C 1
ATOM 1667 O O . TYR A 1 212 ? 17.180 13.196 -24.138 1.00 52.44 212 TYR A O 1
ATOM 1675 N N . ARG A 1 213 ? 16.028 14.693 -25.373 1.00 56.75 213 ARG A N 1
ATOM 1676 C CA . ARG A 1 213 ? 15.775 13.708 -26.432 1.00 56.75 213 ARG A CA 1
ATOM 1677 C C . ARG A 1 213 ? 17.151 13.434 -27.031 1.00 56.75 213 ARG A C 1
ATOM 1679 O O . ARG A 1 213 ? 17.703 14.295 -27.709 1.00 56.75 213 ARG A O 1
ATOM 1686 N N . ALA A 1 214 ? 17.756 12.330 -26.605 1.00 61.31 214 ALA A N 1
ATOM 1687 C CA . ALA A 1 214 ? 19.112 11.971 -26.921 1.00 61.31 214 ALA A CA 1
ATOM 1688 C C . ALA A 1 214 ? 19.181 11.939 -28.435 1.00 61.31 214 ALA A C 1
ATOM 1690 O O . ALA A 1 214 ? 18.239 11.484 -29.090 1.00 61.31 214 ALA A O 1
ATOM 1691 N N . ASP A 1 215 ? 20.273 12.459 -28.977 1.00 76.19 215 ASP A N 1
ATOM 1692 C CA . ASP A 1 215 ? 20.540 12.313 -30.391 1.00 76.19 215 ASP A CA 1
ATOM 1693 C C . ASP A 1 215 ? 20.506 10.829 -30.709 1.00 76.19 215 ASP A C 1
ATOM 1695 O O . ASP A 1 215 ? 21.353 10.067 -30.237 1.00 76.19 215 ASP A O 1
ATOM 1699 N N . LEU A 1 216 ? 19.474 10.412 -31.436 1.00 86.00 216 LEU A N 1
ATOM 1700 C CA . LEU A 1 216 ? 19.177 9.012 -31.658 1.00 86.00 216 LEU A CA 1
ATOM 1701 C C . LEU A 1 216 ? 19.063 8.754 -33.151 1.00 86.00 216 LEU A C 1
ATOM 1703 O O . LEU A 1 216 ? 18.299 9.413 -33.859 1.00 86.00 216 LEU A O 1
ATOM 1707 N N . MET A 1 217 ? 19.840 7.778 -33.599 1.00 90.88 217 MET A N 1
ATOM 1708 C CA . MET A 1 217 ? 19.898 7.305 -34.972 1.00 90.88 217 MET A CA 1
ATOM 1709 C C . MET A 1 217 ? 19.252 5.931 -35.043 1.00 90.88 217 MET A C 1
ATOM 1711 O O . MET A 1 217 ? 19.599 5.049 -34.260 1.00 90.88 217 MET A O 1
ATOM 1715 N N . ILE A 1 218 ? 18.345 5.731 -35.988 1.00 91.88 218 ILE A N 1
ATOM 1716 C CA . ILE A 1 218 ? 17.721 4.439 -36.249 1.00 91.88 218 ILE A CA 1
ATOM 1717 C C . ILE A 1 218 ? 18.301 3.890 -37.546 1.00 91.88 218 ILE A C 1
ATOM 1719 O O . ILE A 1 218 ? 18.165 4.512 -38.600 1.00 91.88 218 ILE A O 1
ATOM 1723 N N . VAL A 1 219 ? 18.926 2.718 -37.466 1.00 92.94 219 VAL A N 1
ATOM 1724 C CA . VAL A 1 219 ? 19.485 2.002 -38.620 1.00 92.94 219 VAL A CA 1
ATOM 1725 C C . VAL A 1 219 ? 18.793 0.656 -38.796 1.00 92.94 219 VAL A C 1
ATOM 1727 O O . VAL A 1 219 ? 18.299 0.063 -37.835 1.00 92.94 219 VAL A O 1
ATOM 1730 N N . GLY A 1 220 ? 18.764 0.152 -40.029 1.00 91.06 220 GLY A N 1
ATOM 1731 C CA . GLY A 1 220 ? 18.139 -1.136 -40.317 1.00 91.06 220 GLY A CA 1
ATOM 1732 C C . GLY A 1 220 ? 18.892 -2.303 -39.676 1.00 91.06 220 GLY A C 1
ATOM 1733 O O . GLY A 1 220 ? 20.115 -2.422 -39.814 1.00 91.06 220 GLY A O 1
ATOM 1734 N N . TRP A 1 221 ? 18.153 -3.181 -38.994 1.00 92.12 221 TRP A N 1
ATOM 1735 C CA . TRP A 1 221 ? 18.708 -4.357 -38.324 1.00 92.12 221 TRP A CA 1
ATOM 1736 C C . TRP A 1 221 ? 19.366 -5.324 -39.312 1.00 92.12 221 TRP A C 1
ATOM 1738 O O . TRP A 1 221 ? 20.575 -5.540 -39.243 1.00 92.12 221 TRP A O 1
ATOM 1748 N N . ASP A 1 222 ? 18.606 -5.856 -40.271 1.00 90.38 222 ASP A N 1
ATOM 1749 C CA . ASP A 1 222 ? 19.125 -6.823 -41.245 1.00 90.38 222 ASP A CA 1
ATOM 1750 C C . ASP A 1 222 ? 19.941 -6.154 -42.354 1.00 90.38 222 ASP A C 1
ATOM 1752 O O . ASP A 1 222 ? 20.976 -6.670 -42.783 1.00 90.38 222 ASP A O 1
ATOM 1756 N N . SER A 1 223 ? 19.486 -4.986 -42.815 1.00 89.50 223 SER A N 1
ATOM 1757 C CA . SER A 1 223 ? 20.075 -4.292 -43.961 1.00 89.50 223 SER A CA 1
ATOM 1758 C C . SER A 1 223 ? 21.434 -3.673 -43.655 1.00 89.50 223 SER A C 1
ATOM 1760 O O . SER A 1 223 ? 22.265 -3.633 -44.558 1.00 89.50 223 SER A O 1
ATOM 1762 N N . THR A 1 224 ? 21.667 -3.216 -42.417 1.00 90.62 224 THR A N 1
ATOM 1763 C CA . THR A 1 224 ? 22.892 -2.507 -42.017 1.00 90.62 224 THR A CA 1
ATOM 1764 C C . THR A 1 224 ? 23.606 -3.221 -40.872 1.00 90.62 224 THR A C 1
ATOM 1766 O O . THR A 1 224 ? 24.706 -3.734 -41.074 1.00 90.62 224 THR A O 1
ATOM 1769 N N . LEU A 1 225 ? 23.000 -3.316 -39.680 1.00 91.50 225 LEU A N 1
ATOM 1770 C CA . LEU A 1 225 ? 23.711 -3.804 -38.490 1.00 91.50 225 LEU A CA 1
ATOM 1771 C C . LEU A 1 225 ? 24.188 -5.255 -38.639 1.00 91.50 225 LEU A C 1
ATOM 1773 O O . LEU A 1 225 ? 25.351 -5.541 -38.367 1.00 91.50 225 LEU A O 1
ATOM 1777 N N . MET A 1 226 ? 23.326 -6.171 -39.084 1.00 90.38 226 MET A N 1
ATOM 1778 C CA . MET A 1 226 ? 23.678 -7.586 -39.232 1.00 90.38 226 MET A CA 1
ATOM 1779 C C . MET A 1 226 ? 24.734 -7.810 -40.313 1.00 90.38 226 MET A C 1
ATOM 1781 O O . MET A 1 226 ? 25.606 -8.656 -40.125 1.00 90.38 226 MET A O 1
ATOM 1785 N N . LYS A 1 227 ? 24.716 -7.046 -41.415 1.00 90.62 227 LYS A N 1
ATOM 1786 C CA . LYS A 1 227 ? 25.772 -7.094 -42.442 1.00 90.62 227 LYS A CA 1
ATOM 1787 C C . LYS A 1 227 ? 27.106 -6.578 -41.909 1.00 90.62 227 LYS A C 1
ATOM 1789 O O . LYS A 1 227 ? 28.126 -7.242 -42.091 1.00 90.62 227 LYS A O 1
ATOM 1794 N N . LEU A 1 228 ? 27.091 -5.440 -41.210 1.00 89.44 228 LEU A N 1
ATOM 1795 C CA . LEU A 1 228 ? 28.281 -4.860 -40.582 1.00 89.44 228 LEU A CA 1
ATOM 1796 C C . LEU A 1 228 ? 28.863 -5.805 -39.545 1.00 89.44 228 LEU A C 1
ATOM 1798 O O . LEU A 1 228 ? 30.062 -6.074 -39.564 1.00 89.44 228 LEU A O 1
ATOM 1802 N N . TRP A 1 229 ? 28.010 -6.366 -38.691 1.00 89.56 229 TRP A N 1
ATOM 1803 C CA . TRP A 1 229 ? 28.436 -7.366 -37.739 1.00 89.56 229 TRP A CA 1
ATOM 1804 C C . TRP A 1 229 ? 29.022 -8.547 -38.517 1.00 89.56 229 TRP A C 1
ATOM 1806 O O . TRP A 1 229 ? 30.204 -8.813 -38.355 1.00 89.56 229 TRP A O 1
ATOM 1816 N N . ASN A 1 230 ? 28.299 -9.152 -39.469 1.00 88.75 230 ASN A N 1
ATOM 1817 C CA . ASN A 1 230 ? 28.783 -10.261 -40.306 1.00 88.75 230 ASN A CA 1
ATOM 1818 C C . ASN A 1 230 ? 30.160 -10.043 -40.954 1.00 88.75 230 ASN A C 1
ATOM 1820 O O . ASN A 1 230 ? 30.909 -11.008 -41.094 1.00 88.75 230 ASN A O 1
ATOM 1824 N N . SER A 1 231 ? 30.521 -8.800 -41.274 1.00 86.50 231 SER A N 1
ATOM 1825 C CA . SER A 1 231 ? 31.824 -8.453 -41.847 1.00 86.50 231 SER A CA 1
ATOM 1826 C C . SER A 1 231 ? 33.018 -8.560 -40.885 1.00 86.50 231 SER A C 1
ATOM 1828 O O . SER A 1 231 ? 34.158 -8.625 -41.350 1.00 86.50 231 SER A O 1
ATOM 1830 N N . THR A 1 232 ? 32.819 -8.604 -39.559 1.00 84.62 232 THR A N 1
ATOM 1831 C CA . THR A 1 232 ? 33.961 -8.742 -38.640 1.00 84.62 232 THR A CA 1
ATOM 1832 C C . THR A 1 232 ? 34.569 -10.139 -38.761 1.00 84.62 232 THR A C 1
ATOM 1834 O O . THR A 1 232 ? 33.857 -11.141 -38.670 1.00 84.62 232 THR A O 1
ATOM 1837 N N . GLN A 1 233 ? 35.897 -10.210 -38.851 1.00 77.06 233 GLN A N 1
ATOM 1838 C CA . GLN A 1 233 ? 36.639 -11.466 -39.022 1.00 77.06 233 GLN A CA 1
ATOM 1839 C C . GLN A 1 233 ? 36.470 -12.454 -37.853 1.00 77.06 233 GLN A C 1
ATOM 1841 O O . GLN A 1 233 ? 36.577 -13.660 -38.058 1.00 77.06 233 GLN A O 1
ATOM 1846 N N . ASP A 1 234 ? 36.194 -11.962 -36.637 1.00 77.81 234 ASP A N 1
ATOM 1847 C CA . ASP A 1 234 ? 36.009 -12.807 -35.453 1.00 77.81 234 ASP A CA 1
ATOM 1848 C C . ASP A 1 234 ? 34.522 -13.161 -35.215 1.00 77.81 234 ASP A C 1
ATOM 1850 O O . ASP A 1 234 ? 33.712 -12.272 -34.902 1.00 77.81 234 ASP A O 1
ATOM 1854 N N . PRO A 1 235 ? 34.144 -14.452 -35.295 1.00 78.62 235 PRO A N 1
ATOM 1855 C CA . PRO A 1 235 ? 32.789 -14.915 -35.002 1.00 78.62 235 PRO A CA 1
ATOM 1856 C C . PRO A 1 235 ? 32.416 -14.828 -33.511 1.00 78.62 235 PRO A C 1
ATOM 1858 O O . PRO A 1 235 ? 31.242 -14.958 -33.167 1.00 78.62 235 PRO A O 1
ATOM 1861 N N . SER A 1 236 ? 33.386 -14.607 -32.617 1.00 81.50 236 SER A N 1
ATOM 1862 C CA . SER A 1 236 ? 33.159 -14.426 -31.178 1.00 81.50 236 SER A CA 1
ATOM 1863 C C . SER A 1 236 ? 32.782 -12.999 -30.779 1.00 81.50 236 SER A C 1
ATOM 1865 O O . SER A 1 236 ? 32.477 -12.765 -29.609 1.00 81.50 236 SER A O 1
ATOM 1867 N N . SER A 1 237 ? 32.764 -12.057 -31.729 1.00 87.06 237 SER A N 1
ATOM 1868 C CA . SER A 1 237 ? 32.333 -10.687 -31.457 1.00 87.06 237 SER A CA 1
ATOM 1869 C C . SER A 1 237 ? 30.894 -10.643 -30.940 1.00 87.06 237 SER A C 1
ATOM 1871 O O . SER A 1 237 ? 30.007 -11.333 -31.451 1.00 87.06 237 SER A O 1
ATOM 1873 N N . THR A 1 238 ? 30.660 -9.818 -29.925 1.00 89.12 238 THR A N 1
ATOM 1874 C CA . THR A 1 238 ? 29.361 -9.695 -29.260 1.00 89.12 238 THR A CA 1
ATOM 1875 C C . THR A 1 238 ? 28.715 -8.347 -29.524 1.00 89.12 238 THR A C 1
ATOM 1877 O O . THR A 1 238 ? 29.407 -7.345 -29.676 1.00 89.12 238 THR A O 1
ATOM 1880 N N . VAL A 1 239 ? 27.387 -8.315 -29.503 1.00 90.19 239 VAL A N 1
ATOM 1881 C CA . VAL A 1 239 ? 26.598 -7.082 -29.445 1.00 90.19 239 VAL A CA 1
ATOM 1882 C C . VAL A 1 239 ? 25.782 -7.105 -28.164 1.00 90.19 239 VAL A C 1
ATOM 1884 O O . VAL A 1 239 ? 25.227 -8.144 -27.796 1.00 90.19 239 VAL A O 1
ATOM 1887 N N . GLU A 1 240 ? 25.732 -5.965 -27.477 1.00 89.81 240 GLU A N 1
ATOM 1888 C CA . GLU A 1 240 ? 24.818 -5.776 -26.360 1.00 89.81 240 GLU A CA 1
ATOM 1889 C C . GLU A 1 240 ? 23.400 -5.573 -26.895 1.00 89.81 240 GLU A C 1
ATOM 1891 O O . GLU A 1 240 ? 23.123 -4.682 -27.700 1.00 89.81 240 GLU A O 1
ATOM 1896 N N . ILE A 1 241 ? 22.500 -6.440 -26.451 1.00 91.62 241 ILE A N 1
ATOM 1897 C CA . ILE A 1 241 ? 21.116 -6.492 -26.894 1.00 91.62 241 ILE A CA 1
ATOM 1898 C C . ILE A 1 241 ? 20.240 -6.408 -25.662 1.00 91.62 241 ILE A C 1
ATOM 1900 O O . ILE A 1 241 ? 20.455 -7.094 -24.660 1.00 91.62 241 ILE A O 1
ATOM 1904 N N . THR A 1 242 ? 19.238 -5.545 -25.740 1.00 92.31 242 THR A N 1
ATOM 1905 C CA . THR A 1 242 ? 18.181 -5.490 -24.741 1.00 92.31 242 THR A CA 1
ATOM 1906 C C . THR A 1 242 ? 16.987 -6.263 -25.264 1.00 92.31 242 THR A C 1
ATOM 1908 O O . THR A 1 242 ? 16.388 -5.866 -26.262 1.00 92.31 242 THR A O 1
ATOM 1911 N N . PHE A 1 243 ? 16.643 -7.354 -24.586 1.00 92.62 243 PHE A N 1
ATOM 1912 C CA . PHE A 1 243 ? 15.385 -8.050 -24.807 1.00 92.62 243 PHE A CA 1
ATOM 1913 C C . PHE A 1 243 ? 14.285 -7.381 -23.992 1.00 92.62 243 PHE A C 1
ATOM 1915 O O . PHE A 1 243 ? 14.385 -7.317 -22.767 1.00 92.62 243 PHE A O 1
ATOM 1922 N N . SER A 1 244 ? 13.237 -6.914 -24.662 1.00 91.81 244 SER A N 1
ATOM 1923 C CA . SER A 1 244 ? 12.003 -6.460 -24.023 1.00 91.81 244 SER A CA 1
ATOM 1924 C C . SER A 1 244 ? 11.014 -7.618 -24.024 1.00 91.81 244 SER A C 1
ATOM 1926 O O . SER A 1 244 ? 10.613 -8.093 -25.084 1.00 91.81 244 SER A O 1
ATOM 1928 N N . ILE A 1 245 ? 10.655 -8.104 -22.844 1.00 92.94 245 ILE A N 1
ATOM 1929 C CA . ILE A 1 245 ? 9.847 -9.308 -22.664 1.00 92.94 245 ILE A CA 1
ATOM 1930 C C . ILE A 1 245 ? 8.508 -8.888 -22.072 1.00 92.94 245 ILE A C 1
ATOM 1932 O O . ILE A 1 245 ? 8.474 -8.285 -20.999 1.00 92.94 245 ILE A O 1
ATOM 1936 N N . ASP A 1 246 ? 7.426 -9.228 -22.766 1.00 92.50 246 ASP A N 1
ATOM 1937 C CA . ASP A 1 246 ? 6.059 -9.029 -22.297 1.00 92.50 246 ASP A CA 1
ATOM 1938 C C . ASP A 1 246 ? 5.486 -10.395 -21.895 1.00 92.50 246 ASP A C 1
ATOM 1940 O O . ASP A 1 246 ? 5.561 -11.376 -22.650 1.00 92.50 246 ASP A O 1
ATOM 1944 N N . VAL A 1 247 ? 4.936 -10.474 -20.687 1.00 93.94 247 VAL A N 1
ATOM 1945 C CA . VAL A 1 247 ? 4.411 -11.713 -20.106 1.00 93.94 247 VAL A CA 1
ATOM 1946 C C . VAL A 1 247 ? 2.896 -11.792 -20.256 1.00 93.94 247 VAL A C 1
ATOM 1948 O O . VAL A 1 247 ? 2.213 -10.803 -20.529 1.00 93.94 247 VAL A O 1
ATOM 1951 N N . ASP A 1 248 ? 2.340 -12.988 -20.087 1.00 91.69 248 ASP A N 1
ATOM 1952 C CA . ASP A 1 248 ? 0.893 -13.173 -20.065 1.00 91.69 248 ASP A CA 1
ATOM 1953 C C . ASP A 1 248 ? 0.285 -12.618 -18.766 1.00 91.69 248 ASP A C 1
ATOM 1955 O O . ASP A 1 248 ? 0.118 -13.319 -17.766 1.00 91.69 248 ASP A O 1
ATOM 1959 N N . ARG A 1 249 ? -0.015 -11.314 -18.773 1.00 89.88 249 ARG A N 1
ATOM 1960 C CA . ARG A 1 249 ? -0.568 -10.598 -17.617 1.00 89.88 249 ARG A CA 1
ATOM 1961 C C . ARG A 1 249 ? -1.875 -11.222 -17.115 1.00 89.88 249 ARG A C 1
ATOM 1963 O O . ARG A 1 249 ? -2.050 -11.321 -15.904 1.00 89.88 249 ARG A O 1
ATOM 1970 N N . GLU A 1 250 ? -2.752 -11.673 -18.012 1.00 86.31 250 GLU A N 1
ATOM 1971 C CA . GLU A 1 250 ? -4.077 -12.214 -17.663 1.00 86.31 250 GLU A CA 1
ATOM 1972 C C . GLU A 1 250 ? -3.978 -13.543 -16.902 1.00 86.31 250 GLU A C 1
ATOM 1974 O O . GLU A 1 250 ? -4.706 -13.760 -15.934 1.00 86.31 250 GLU A O 1
ATOM 1979 N N . GLY A 1 251 ? -3.044 -14.419 -17.289 1.00 85.50 251 GLY A N 1
ATOM 1980 C CA . GLY A 1 251 ? -2.809 -15.692 -16.603 1.00 85.50 251 GLY A CA 1
ATOM 1981 C C . GLY A 1 251 ? -1.967 -15.580 -15.323 1.00 85.50 251 GLY A C 1
ATOM 1982 O O . GLY A 1 251 ? -2.058 -16.435 -14.433 1.00 85.50 251 GLY A O 1
ATOM 1983 N N . LEU A 1 252 ? -1.128 -14.544 -15.208 1.00 87.56 252 LEU A N 1
ATOM 1984 C CA . LEU A 1 252 ? -0.143 -14.411 -14.125 1.00 87.56 252 LEU A CA 1
ATOM 1985 C C . LEU A 1 252 ? -0.590 -13.494 -12.981 1.00 87.56 252 LEU A C 1
ATOM 1987 O O . LEU A 1 252 ? -0.207 -13.731 -11.826 1.00 87.56 252 LEU A O 1
ATOM 1991 N N . ILE A 1 253 ? -1.385 -12.460 -13.266 1.00 88.50 253 ILE A N 1
ATOM 1992 C CA . ILE A 1 253 ? -1.804 -11.462 -12.279 1.00 88.50 253 ILE A CA 1
ATOM 1993 C C . ILE A 1 253 ? -3.136 -11.878 -11.654 1.00 88.50 253 ILE A C 1
ATOM 1995 O O . ILE A 1 253 ? -4.155 -12.002 -12.322 1.00 88.50 253 ILE A O 1
ATOM 1999 N N . SER A 1 254 ? -3.129 -12.071 -10.338 1.00 84.12 254 SER A N 1
ATOM 2000 C CA . SER A 1 254 ? -4.321 -12.317 -9.538 1.00 84.12 254 SER A CA 1
ATOM 2001 C C . SER A 1 254 ? -4.579 -11.105 -8.646 1.00 84.12 254 SER A C 1
ATOM 2003 O O . SER A 1 254 ? -3.779 -10.859 -7.738 1.00 84.12 254 SER A O 1
ATOM 2005 N N . PRO A 1 255 ? -5.704 -10.388 -8.828 1.00 73.75 255 PRO A N 1
ATOM 2006 C CA . PRO A 1 255 ? -6.073 -9.256 -7.972 1.00 73.75 255 PRO A CA 1
ATOM 2007 C C . PRO A 1 255 ? -6.163 -9.634 -6.486 1.00 73.75 255 PRO A C 1
ATOM 2009 O O . PRO A 1 255 ? -5.889 -8.829 -5.603 1.00 73.75 255 PRO A O 1
ATOM 2012 N N . TRP A 1 256 ? -6.503 -10.895 -6.207 1.00 70.88 256 TRP A N 1
ATOM 2013 C CA . TRP A 1 256 ? -6.737 -11.413 -4.858 1.00 70.88 256 TRP A CA 1
ATOM 2014 C C . TRP A 1 256 ? -5.465 -11.910 -4.165 1.00 70.88 256 TRP A C 1
ATOM 2016 O O . TRP A 1 256 ? -5.470 -12.138 -2.956 1.00 70.88 256 TRP A O 1
ATOM 2026 N N . ASN A 1 257 ? -4.379 -12.129 -4.916 1.00 81.75 257 ASN A N 1
ATOM 2027 C CA . ASN A 1 257 ? -3.111 -12.600 -4.366 1.00 81.75 257 ASN A CA 1
ATOM 2028 C C . ASN A 1 257 ? -1.917 -12.048 -5.154 1.00 81.75 257 ASN A C 1
ATOM 2030 O O . ASN A 1 257 ? -1.219 -12.771 -5.870 1.00 81.75 257 ASN A O 1
ATOM 2034 N N . ILE A 1 258 ? -1.674 -10.751 -4.966 1.00 85.94 258 ILE A N 1
ATOM 2035 C CA . ILE A 1 258 ? -0.561 -10.029 -5.590 1.00 85.94 258 ILE A CA 1
ATOM 2036 C C . ILE A 1 258 ? 0.788 -10.644 -5.216 1.00 85.94 258 ILE A C 1
ATOM 2038 O O . ILE A 1 258 ? 1.644 -10.786 -6.081 1.00 85.94 258 ILE A O 1
ATOM 2042 N N . GLN A 1 259 ? 0.962 -11.096 -3.970 1.00 88.38 259 GLN A N 1
ATOM 2043 C CA . GLN A 1 259 ? 2.211 -11.720 -3.528 1.00 88.38 259 GLN A CA 1
ATOM 2044 C C . GLN A 1 259 ? 2.544 -12.969 -4.355 1.00 88.38 259 GLN A C 1
ATOM 2046 O O . GLN A 1 259 ? 3.683 -13.139 -4.787 1.00 88.38 259 GLN A O 1
ATOM 2051 N N . ALA A 1 260 ? 1.558 -13.837 -4.605 1.00 90.38 260 ALA A N 1
ATOM 2052 C CA . ALA A 1 260 ? 1.759 -15.015 -5.441 1.00 90.38 260 ALA A CA 1
ATOM 2053 C C . ALA A 1 260 ? 2.060 -14.633 -6.897 1.00 90.38 260 ALA A C 1
ATOM 2055 O O . ALA A 1 260 ? 2.909 -15.266 -7.524 1.00 90.38 260 ALA A O 1
ATOM 2056 N N . SER A 1 261 ? 1.409 -13.594 -7.427 1.00 91.75 261 SER A N 1
ATOM 2057 C CA . SER A 1 261 ? 1.705 -13.063 -8.762 1.00 91.75 261 SER A CA 1
ATOM 2058 C C . SER A 1 261 ? 3.130 -12.523 -8.866 1.00 91.75 261 SER A C 1
ATOM 2060 O O . SER A 1 261 ? 3.849 -12.910 -9.783 1.00 91.75 261 SER A O 1
ATOM 2062 N N . VAL A 1 262 ? 3.582 -11.729 -7.892 1.00 92.19 262 VAL A N 1
ATOM 2063 C CA . VAL A 1 262 ? 4.967 -11.238 -7.795 1.00 92.19 262 VAL A CA 1
ATOM 2064 C C . VAL A 1 262 ? 5.951 -12.408 -7.775 1.00 92.19 262 VAL A C 1
ATOM 2066 O O . VAL A 1 262 ? 6.914 -12.418 -8.537 1.00 92.19 262 VAL A O 1
ATOM 2069 N N . THR A 1 263 ? 5.692 -13.444 -6.970 1.00 94.31 263 THR A N 1
ATOM 2070 C CA . THR A 1 263 ? 6.551 -14.636 -6.922 1.00 94.31 263 THR A CA 1
ATOM 2071 C C . THR A 1 263 ? 6.606 -15.369 -8.264 1.00 94.31 263 THR A C 1
ATOM 2073 O O . THR A 1 263 ? 7.699 -15.713 -8.707 1.00 94.31 263 THR A O 1
ATOM 2076 N N . LYS A 1 264 ? 5.469 -15.581 -8.942 1.00 93.19 264 LYS A N 1
ATOM 2077 C CA . LYS A 1 264 ? 5.437 -16.213 -10.275 1.00 93.19 264 LYS A CA 1
ATOM 2078 C C . LYS A 1 264 ? 6.222 -15.402 -11.311 1.00 93.19 264 LYS A C 1
ATOM 2080 O O . LYS A 1 264 ? 7.001 -15.964 -12.074 1.00 93.19 264 LYS A O 1
ATOM 2085 N N . ILE A 1 265 ? 6.048 -14.082 -11.316 1.00 93.94 265 ILE A N 1
ATOM 2086 C CA . ILE A 1 265 ? 6.710 -13.166 -12.253 1.00 93.94 265 ILE A CA 1
ATOM 2087 C C . ILE A 1 265 ? 8.226 -13.111 -11.983 1.00 93.94 265 ILE A C 1
ATOM 2089 O O . ILE A 1 265 ? 9.020 -13.116 -12.923 1.00 93.94 265 ILE A O 1
ATOM 2093 N N . ASN A 1 266 ? 8.652 -13.144 -10.717 1.00 94.94 266 ASN A N 1
ATOM 2094 C CA . ASN A 1 266 ? 10.070 -13.248 -10.359 1.00 94.94 266 ASN A CA 1
ATOM 2095 C C . ASN A 1 266 ? 10.673 -14.591 -10.781 1.00 94.94 266 ASN A C 1
ATOM 2097 O O . ASN A 1 266 ? 11.764 -14.611 -11.332 1.00 94.94 266 ASN A O 1
ATOM 2101 N N . GLN A 1 267 ? 9.943 -15.700 -10.632 1.00 94.56 267 GLN A N 1
ATOM 2102 C CA . GLN A 1 267 ? 10.409 -17.005 -11.111 1.00 94.56 267 GLN A CA 1
ATOM 2103 C C . GLN A 1 267 ? 10.639 -17.026 -12.627 1.00 94.56 267 GLN A C 1
ATOM 2105 O O . GLN A 1 267 ? 11.573 -17.681 -13.084 1.00 94.56 267 GLN A O 1
ATOM 2110 N N . ILE A 1 268 ? 9.813 -16.327 -13.414 1.00 93.75 268 ILE A N 1
ATOM 2111 C CA . ILE A 1 268 ? 10.038 -16.172 -14.860 1.00 93.75 268 ILE A CA 1
ATOM 2112 C C . ILE A 1 268 ? 11.336 -15.392 -15.105 1.00 93.75 268 ILE A C 1
ATOM 2114 O O . ILE A 1 268 ? 12.188 -15.855 -15.860 1.00 93.75 268 ILE A O 1
ATOM 2118 N N . SER A 1 269 ? 11.527 -14.265 -14.416 1.00 93.62 269 SER A N 1
ATOM 2119 C CA . SER A 1 269 ? 12.759 -13.466 -14.491 1.00 93.62 269 SER A CA 1
ATOM 2120 C C . SER A 1 269 ? 14.009 -14.287 -14.143 1.00 93.62 269 SER A C 1
ATOM 2122 O O . SER A 1 269 ? 14.979 -14.294 -14.902 1.00 93.62 269 SER A O 1
ATOM 2124 N N . ASP A 1 270 ? 13.968 -15.048 -13.046 1.00 93.88 270 ASP A N 1
ATOM 2125 C CA . ASP A 1 270 ? 15.071 -15.904 -12.598 1.00 93.88 270 ASP A CA 1
ATOM 2126 C C . ASP A 1 270 ? 15.358 -17.026 -13.602 1.00 93.88 270 ASP A C 1
ATOM 2128 O O . ASP A 1 270 ? 16.517 -17.337 -13.878 1.00 93.88 270 ASP A O 1
ATOM 2132 N N . LYS A 1 271 ? 14.317 -17.637 -14.185 1.00 93.06 271 LYS A N 1
ATOM 2133 C CA . LYS A 1 271 ? 14.472 -18.644 -15.247 1.00 93.06 271 LYS A CA 1
ATOM 2134 C C . LYS A 1 271 ? 15.149 -18.050 -16.480 1.00 93.06 271 LYS A C 1
ATOM 2136 O O . LYS A 1 271 ? 16.071 -18.675 -16.998 1.00 93.06 271 LYS A O 1
ATOM 2141 N N . ILE A 1 272 ? 14.751 -16.852 -16.912 1.00 91.94 272 ILE A N 1
ATOM 2142 C CA . ILE A 1 272 ? 15.372 -16.150 -18.046 1.00 91.94 272 ILE A CA 1
ATOM 2143 C C . ILE A 1 272 ? 16.852 -15.896 -17.757 1.00 91.94 272 ILE A C 1
ATOM 2145 O O . ILE A 1 272 ? 17.709 -16.276 -18.555 1.00 91.94 272 ILE A O 1
ATOM 2149 N N . GLN A 1 273 ? 17.166 -15.327 -16.592 1.00 92.75 273 GLN A N 1
ATOM 2150 C CA . GLN A 1 273 ? 18.542 -15.036 -16.200 1.00 92.75 273 GLN A CA 1
ATOM 2151 C C . GLN A 1 273 ? 19.401 -16.308 -16.120 1.00 92.75 273 GLN A C 1
ATOM 2153 O O . GLN A 1 273 ? 20.488 -16.359 -16.697 1.00 92.75 273 GLN A O 1
ATOM 2158 N N . ASN A 1 274 ? 18.899 -17.360 -15.466 1.00 92.12 274 ASN A N 1
ATOM 2159 C CA . ASN A 1 274 ? 19.613 -18.628 -15.311 1.00 92.12 274 ASN A CA 1
ATOM 2160 C C . ASN A 1 274 ? 19.792 -19.367 -16.639 1.00 92.12 274 ASN A C 1
ATOM 2162 O O . ASN A 1 274 ? 20.834 -19.979 -16.862 1.00 92.12 274 ASN A O 1
ATOM 2166 N N . GLN A 1 275 ? 18.808 -19.308 -17.537 1.00 91.31 275 GLN A N 1
ATOM 2167 C CA . GLN A 1 275 ? 18.910 -19.933 -18.852 1.00 91.31 275 GLN A CA 1
ATOM 2168 C C . GLN A 1 275 ? 19.917 -19.201 -19.741 1.00 91.31 275 GLN A C 1
ATOM 2170 O O . GLN A 1 275 ? 20.708 -19.857 -20.423 1.00 91.31 275 GLN A O 1
ATOM 2175 N N . ILE A 1 276 ? 19.940 -17.863 -19.696 1.00 90.56 276 ILE A N 1
ATOM 2176 C CA . ILE A 1 276 ? 20.931 -17.074 -20.431 1.00 90.56 276 ILE A CA 1
ATOM 2177 C C . ILE A 1 276 ? 22.344 -17.375 -19.918 1.00 90.56 276 ILE A C 1
ATOM 2179 O O . ILE A 1 276 ? 23.239 -17.687 -20.709 1.00 90.56 276 ILE A O 1
ATOM 2183 N N . LEU A 1 277 ? 22.523 -17.363 -18.596 1.00 90.00 277 LEU A N 1
ATOM 2184 C CA . LEU A 1 277 ? 23.808 -17.642 -17.964 1.00 90.00 277 LEU A CA 1
ATOM 2185 C C . LEU A 1 277 ? 24.274 -19.083 -18.216 1.00 90.00 277 LEU A C 1
ATOM 2187 O O . LEU A 1 277 ? 25.412 -19.302 -18.620 1.00 90.00 277 LEU A O 1
ATOM 2191 N N . GLY A 1 278 ? 23.398 -20.067 -18.010 1.00 88.69 278 GLY A N 1
ATOM 2192 C CA . GLY A 1 278 ? 23.748 -21.485 -18.081 1.00 88.69 278 GLY A CA 1
ATOM 2193 C C . GLY A 1 278 ? 24.003 -21.996 -19.498 1.00 88.69 278 GLY A C 1
ATOM 2194 O O . GLY A 1 278 ? 24.886 -22.827 -19.693 1.00 88.69 278 GLY A O 1
ATOM 2195 N N . LYS A 1 279 ? 23.254 -21.508 -20.496 1.00 89.69 279 LYS A N 1
ATOM 2196 C CA . LYS A 1 279 ? 23.347 -22.007 -21.878 1.00 89.69 279 LYS A CA 1
ATOM 2197 C C . LYS A 1 279 ? 24.264 -21.171 -22.768 1.00 89.69 279 LYS A C 1
ATOM 2199 O O . LYS A 1 279 ? 24.908 -21.730 -23.652 1.00 89.69 279 LYS A O 1
ATOM 2204 N N . TYR A 1 280 ? 24.329 -19.858 -22.546 1.00 87.50 280 TYR A N 1
ATOM 2205 C CA . TYR A 1 280 ? 25.101 -18.943 -23.395 1.00 87.50 280 TYR A CA 1
ATOM 2206 C C . TYR A 1 280 ? 26.343 -18.372 -22.707 1.00 87.50 280 TYR A C 1
ATOM 2208 O O . TYR A 1 280 ? 27.119 -17.691 -23.373 1.00 87.50 280 TYR A O 1
ATOM 2216 N N . MET A 1 281 ? 26.561 -18.672 -21.416 1.00 82.31 281 MET A N 1
ATOM 2217 C CA . MET A 1 281 ? 27.681 -18.163 -20.606 1.00 82.31 281 MET A CA 1
ATOM 2218 C C . MET A 1 281 ? 27.796 -16.631 -20.613 1.00 82.31 281 MET A C 1
ATOM 2220 O O . MET A 1 281 ? 28.873 -16.079 -20.392 1.00 82.31 281 MET A O 1
ATOM 2224 N N . SER A 1 282 ? 26.678 -15.941 -20.845 1.00 83.94 282 SER A N 1
ATOM 2225 C CA . SER A 1 282 ? 26.598 -14.484 -20.825 1.00 83.94 282 SER A CA 1
ATOM 2226 C C . SER A 1 282 ? 25.888 -14.032 -19.560 1.00 83.94 282 SER A C 1
ATOM 2228 O O . SER A 1 282 ? 24.821 -14.539 -19.216 1.00 83.94 282 SER A O 1
ATOM 2230 N N . TYR A 1 283 ? 26.462 -13.048 -18.872 1.00 84.50 283 TYR A N 1
ATOM 2231 C CA . TYR A 1 283 ? 25.766 -12.390 -17.777 1.00 84.50 283 TYR A CA 1
ATOM 2232 C C . TYR A 1 283 ? 24.614 -11.555 -18.342 1.00 84.50 283 TYR A C 1
ATOM 2234 O O . TYR A 1 283 ? 24.807 -10.779 -19.281 1.00 84.50 283 TYR A O 1
ATOM 2242 N N . SER A 1 284 ? 23.426 -11.730 -17.771 1.00 86.06 284 SER A N 1
ATOM 2243 C CA . SER A 1 284 ? 22.267 -10.891 -18.046 1.00 86.06 284 SER A CA 1
ATOM 2244 C C . SER A 1 284 ? 21.718 -10.348 -16.739 1.00 86.06 284 SER A C 1
ATOM 2246 O O . SER A 1 284 ? 21.602 -11.083 -15.756 1.00 86.06 284 SER A O 1
ATOM 2248 N N . TRP A 1 285 ? 21.368 -9.066 -16.745 1.00 80.12 285 TRP A N 1
ATOM 2249 C CA . TRP A 1 285 ? 20.580 -8.461 -15.685 1.00 80.12 285 TRP A CA 1
ATOM 2250 C C . TRP A 1 285 ? 19.158 -8.248 -16.195 1.00 80.12 285 TRP A C 1
ATOM 2252 O O . TRP A 1 285 ? 18.951 -7.525 -17.176 1.00 80.12 285 TRP A O 1
ATOM 2262 N N . VAL A 1 286 ? 18.197 -8.902 -15.540 1.00 87.94 286 VAL A N 1
ATOM 2263 C CA . VAL A 1 286 ? 16.775 -8.786 -15.866 1.00 87.94 286 VAL A CA 1
ATOM 2264 C C . VAL A 1 286 ? 16.138 -7.769 -14.927 1.00 87.94 286 VAL A C 1
ATOM 2266 O O . VAL A 1 286 ? 15.995 -8.006 -13.729 1.00 87.94 286 VAL A O 1
ATOM 2269 N N . ASN A 1 287 ? 15.755 -6.619 -15.471 1.00 87.50 287 ASN A N 1
ATOM 2270 C CA . ASN A 1 287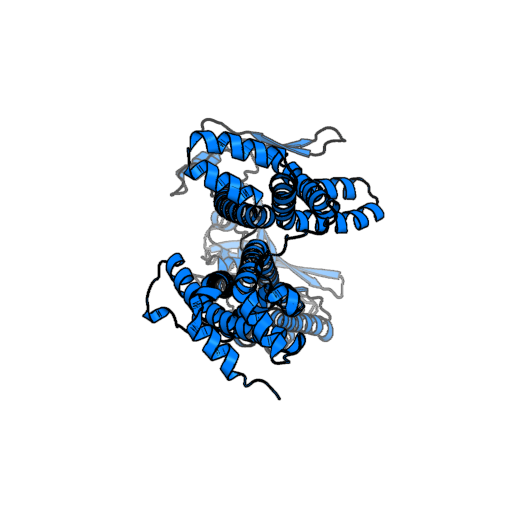 ? 14.990 -5.612 -14.757 1.00 87.50 287 ASN A CA 1
ATOM 2271 C C . ASN A 1 287 ? 13.497 -5.923 -14.878 1.00 87.50 287 ASN A C 1
ATOM 2273 O O . ASN A 1 287 ? 12.925 -5.844 -15.965 1.00 87.50 287 ASN A O 1
ATOM 2277 N N . ASN A 1 288 ? 12.867 -6.278 -13.763 1.00 89.75 288 ASN A N 1
ATOM 2278 C CA . ASN A 1 288 ? 11.475 -6.703 -13.724 1.00 89.75 288 ASN A CA 1
ATOM 2279 C C . ASN A 1 288 ? 10.554 -5.539 -13.341 1.00 89.75 288 ASN A C 1
ATOM 2281 O O . ASN A 1 288 ? 10.200 -5.349 -12.174 1.00 89.75 288 ASN A O 1
ATOM 2285 N N . MET A 1 289 ? 10.180 -4.733 -14.334 1.00 86.94 289 MET A N 1
ATOM 2286 C CA . MET A 1 289 ? 9.383 -3.525 -14.115 1.00 86.94 289 MET A CA 1
ATOM 2287 C C . MET A 1 289 ? 7.966 -3.863 -13.632 1.00 86.94 289 MET A C 1
ATOM 2289 O O . MET A 1 289 ? 7.438 -3.167 -12.763 1.00 86.94 289 MET A O 1
ATOM 2293 N N . LEU A 1 290 ? 7.381 -4.963 -14.122 1.00 89.38 290 LEU A N 1
ATOM 2294 C CA . LEU A 1 290 ? 6.058 -5.425 -13.695 1.00 89.38 290 LEU A CA 1
ATOM 2295 C C . LEU A 1 290 ? 6.054 -5.878 -12.227 1.00 89.38 290 LEU A C 1
ATOM 2297 O O . LEU A 1 290 ? 5.177 -5.481 -11.464 1.00 89.38 290 LEU A O 1
ATOM 2301 N N . SER A 1 291 ? 7.047 -6.666 -11.805 1.00 90.12 291 SER A N 1
ATOM 2302 C CA . SER A 1 291 ? 7.182 -7.091 -10.403 1.00 90.12 291 SER A CA 1
ATOM 2303 C C . SER A 1 291 ? 7.407 -5.908 -9.462 1.00 90.12 291 SER A C 1
ATOM 2305 O O . SER A 1 291 ? 6.800 -5.849 -8.390 1.00 90.12 291 SER A O 1
ATOM 2307 N N . ASN A 1 292 ? 8.208 -4.924 -9.883 1.00 86.19 292 ASN A N 1
ATOM 2308 C CA . ASN A 1 292 ? 8.416 -3.689 -9.128 1.00 86.19 292 ASN A CA 1
ATOM 2309 C C . ASN A 1 292 ? 7.106 -2.905 -8.964 1.00 86.19 292 ASN A C 1
ATOM 2311 O O . ASN A 1 292 ? 6.782 -2.484 -7.854 1.00 86.19 292 ASN A O 1
ATOM 2315 N N . ALA A 1 293 ? 6.322 -2.753 -10.037 1.00 84.50 293 ALA A N 1
ATOM 2316 C CA . ALA A 1 293 ? 5.012 -2.104 -9.979 1.00 84.50 293 ALA A CA 1
ATOM 2317 C C . ALA A 1 293 ? 4.052 -2.849 -9.035 1.00 84.50 293 ALA A C 1
ATOM 2319 O O . ALA A 1 293 ? 3.476 -2.244 -8.136 1.00 84.50 293 ALA A O 1
ATOM 2320 N N . LEU A 1 294 ? 3.946 -4.174 -9.156 1.00 87.56 294 LEU A N 1
ATOM 2321 C CA . LEU A 1 294 ? 3.086 -4.987 -8.290 1.00 87.56 294 LEU A CA 1
ATOM 2322 C C . LEU A 1 294 ? 3.525 -4.963 -6.817 1.00 87.56 294 LEU A C 1
ATOM 2324 O O . LEU A 1 294 ? 2.681 -4.912 -5.923 1.00 87.56 294 LEU A O 1
ATOM 2328 N N . SER A 1 295 ? 4.831 -4.955 -6.551 1.00 86.88 295 SER A N 1
ATOM 2329 C CA . SER A 1 295 ? 5.377 -4.865 -5.191 1.00 86.88 295 SER A CA 1
ATOM 2330 C C . SER A 1 295 ? 5.098 -3.497 -4.564 1.00 86.88 295 SER A C 1
ATOM 2332 O O . SER A 1 295 ? 4.695 -3.416 -3.402 1.00 86.88 295 SER A O 1
ATOM 2334 N N . ASN A 1 296 ? 5.239 -2.419 -5.343 1.00 82.38 296 ASN A N 1
ATOM 2335 C CA . ASN A 1 296 ? 4.879 -1.069 -4.912 1.00 82.38 296 ASN A CA 1
ATOM 2336 C C . ASN A 1 296 ? 3.380 -0.962 -4.631 1.00 82.38 296 ASN A C 1
ATOM 2338 O O . ASN A 1 296 ? 2.994 -0.476 -3.569 1.00 82.38 296 ASN A O 1
ATOM 2342 N N . PHE A 1 297 ? 2.537 -1.480 -5.529 1.00 83.31 297 PHE A N 1
ATOM 2343 C CA . PHE A 1 297 ? 1.101 -1.592 -5.302 1.00 83.31 297 PHE A CA 1
ATOM 2344 C C . PHE A 1 297 ? 0.795 -2.325 -3.994 1.00 83.31 297 PHE A C 1
ATOM 2346 O O . PHE A 1 297 ? 0.042 -1.811 -3.171 1.00 83.31 297 PHE A O 1
ATOM 2353 N N . GLN A 1 298 ? 1.409 -3.488 -3.763 1.00 83.88 298 GLN A N 1
ATOM 2354 C CA . GLN A 1 298 ? 1.199 -4.277 -2.552 1.00 83.88 298 GLN A CA 1
ATOM 2355 C C . GLN A 1 298 ? 1.596 -3.508 -1.287 1.00 83.88 298 GLN A C 1
ATOM 2357 O O . GLN A 1 298 ? 0.870 -3.550 -0.289 1.00 83.88 298 GLN A O 1
ATOM 2362 N N . TYR A 1 299 ? 2.725 -2.799 -1.317 1.00 81.88 299 TYR A N 1
ATOM 2363 C CA . TYR A 1 299 ? 3.181 -1.973 -0.204 1.00 81.88 299 TYR A CA 1
ATOM 2364 C C . TYR A 1 299 ? 2.216 -0.812 0.066 1.00 81.88 299 TYR A C 1
ATOM 2366 O O . TYR A 1 299 ? 1.766 -0.628 1.200 1.00 81.88 299 TYR A O 1
ATOM 2374 N N . SER A 1 300 ? 1.827 -0.072 -0.976 1.00 76.38 300 SER A N 1
ATOM 2375 C CA . SER A 1 300 ? 0.856 1.021 -0.883 1.00 76.38 300 SER A CA 1
ATOM 2376 C C . SER A 1 300 ? -0.502 0.536 -0.378 1.00 76.38 300 SER A C 1
ATOM 2378 O O . SER A 1 300 ? -1.068 1.147 0.525 1.00 76.38 300 SER A O 1
ATOM 2380 N N . PHE A 1 301 ? -1.001 -0.582 -0.904 1.00 77.56 301 PHE A N 1
ATOM 2381 C CA . PHE A 1 301 ? -2.263 -1.188 -0.492 1.00 77.56 301 PHE A CA 1
ATOM 2382 C C . PHE A 1 301 ? -2.218 -1.645 0.970 1.00 77.56 301 PHE A C 1
ATOM 2384 O O . PHE A 1 301 ? -3.108 -1.306 1.747 1.00 77.56 301 PHE A O 1
ATOM 2391 N N . SER A 1 302 ? -1.153 -2.337 1.386 1.00 80.75 302 SER A N 1
ATOM 2392 C CA . SER A 1 302 ? -0.992 -2.793 2.774 1.00 80.75 302 SER A CA 1
ATOM 2393 C C . SER A 1 302 ? -0.935 -1.618 3.751 1.00 80.75 302 SER A C 1
ATOM 2395 O O . SER A 1 302 ? -1.617 -1.623 4.776 1.00 80.75 302 SER A O 1
ATOM 2397 N N . ASN A 1 303 ? -0.182 -0.569 3.409 1.00 78.06 303 ASN A N 1
ATOM 2398 C CA . ASN A 1 303 ? -0.124 0.652 4.209 1.00 78.06 303 ASN A CA 1
ATOM 2399 C C . ASN A 1 303 ? -1.467 1.376 4.254 1.00 78.06 303 ASN A C 1
ATOM 2401 O O . ASN A 1 303 ? -1.838 1.911 5.297 1.00 78.06 303 ASN A O 1
ATOM 2405 N N . MET A 1 304 ? -2.210 1.387 3.149 1.00 74.25 304 MET A N 1
ATOM 2406 C CA . MET A 1 304 ? -3.546 1.964 3.094 1.00 74.25 304 MET A CA 1
ATOM 2407 C C . MET A 1 304 ? -4.500 1.211 4.034 1.00 74.25 304 MET A C 1
ATOM 2409 O O . MET A 1 304 ? -5.136 1.841 4.878 1.00 74.25 304 MET A O 1
ATOM 2413 N N . VAL A 1 305 ? -4.527 -0.126 3.973 1.00 76.06 305 VAL A N 1
ATOM 2414 C CA . VAL A 1 305 ? -5.324 -0.987 4.866 1.00 76.06 305 VAL A CA 1
ATOM 2415 C C . VAL A 1 305 ? -4.974 -0.727 6.335 1.00 76.06 305 VAL A C 1
ATOM 2417 O O . VAL A 1 305 ? -5.866 -0.461 7.143 1.00 76.06 305 VAL A O 1
ATOM 2420 N N . ILE A 1 306 ? -3.684 -0.754 6.693 1.00 79.06 306 ILE A N 1
ATOM 2421 C CA . ILE A 1 306 ? -3.227 -0.532 8.075 1.00 79.06 306 ILE A CA 1
ATOM 2422 C C . ILE A 1 306 ? -3.639 0.859 8.568 1.00 79.06 306 ILE A C 1
ATOM 2424 O O . ILE A 1 306 ? -4.215 0.975 9.652 1.00 79.06 306 ILE A O 1
ATOM 2428 N N . ASN A 1 307 ? -3.406 1.910 7.775 1.00 74.19 307 ASN A N 1
ATOM 2429 C CA . ASN A 1 307 ? -3.784 3.274 8.145 1.00 74.19 307 ASN A CA 1
ATOM 2430 C C . ASN A 1 307 ? -5.300 3.418 8.334 1.00 74.19 307 ASN A C 1
ATOM 2432 O O . ASN A 1 307 ? -5.735 4.029 9.310 1.00 74.19 307 ASN A O 1
ATOM 2436 N N . PHE A 1 308 ? -6.119 2.809 7.470 1.00 74.62 308 PHE A N 1
ATOM 2437 C CA . PHE A 1 308 ? -7.574 2.837 7.627 1.00 74.62 308 PHE A CA 1
ATOM 2438 C C . PHE A 1 308 ? -8.043 2.136 8.907 1.00 74.62 308 PHE A C 1
ATOM 2440 O O . PHE A 1 308 ? -8.872 2.692 9.636 1.00 74.62 308 PHE A O 1
ATOM 2447 N N . PHE A 1 309 ? -7.495 0.959 9.230 1.00 77.06 309 PHE A N 1
ATOM 2448 C CA . PHE A 1 309 ? -7.801 0.270 10.488 1.00 77.06 309 PHE A CA 1
ATOM 2449 C C . PHE A 1 309 ? -7.392 1.096 11.710 1.00 77.06 309 PHE A C 1
ATOM 2451 O O . PHE A 1 309 ? -8.157 1.175 12.672 1.00 77.06 309 PHE A O 1
ATOM 2458 N N . MET A 1 310 ? -6.230 1.750 11.662 1.00 75.94 310 MET A N 1
ATOM 2459 C CA . MET A 1 310 ? -5.754 2.618 12.741 1.00 75.94 310 MET A CA 1
ATOM 2460 C C . MET A 1 310 ? -6.670 3.832 12.957 1.00 75.94 310 MET A C 1
ATOM 2462 O O . MET A 1 310 ? -7.022 4.136 14.096 1.00 75.94 310 MET A O 1
ATOM 2466 N N . VAL A 1 311 ? -7.131 4.483 11.883 1.00 74.94 311 VAL A N 1
ATOM 2467 C CA . VAL A 1 311 ? -8.063 5.626 11.959 1.00 74.94 311 VAL A CA 1
ATOM 2468 C C . VAL A 1 311 ? -9.444 5.210 12.480 1.00 74.94 311 VAL A C 1
ATOM 2470 O O . VAL A 1 311 ? -10.098 5.980 13.183 1.00 74.94 311 VAL A O 1
ATOM 2473 N N . CYS A 1 312 ? -9.891 3.987 12.186 1.00 77.75 312 CYS A N 1
ATOM 2474 C CA . CYS A 1 312 ? -11.215 3.505 12.592 1.00 77.75 312 CYS A CA 1
ATOM 2475 C C . CYS A 1 312 ? -11.231 2.809 13.959 1.00 77.75 312 CYS A C 1
ATOM 2477 O O . CYS A 1 312 ? -12.295 2.684 14.571 1.00 77.75 312 CYS A O 1
ATOM 2479 N N . ALA A 1 313 ? -10.074 2.401 14.487 1.00 81.44 313 ALA A N 1
ATOM 2480 C CA . ALA A 1 313 ? -9.966 1.767 15.799 1.00 81.44 313 ALA A CA 1
ATOM 2481 C C . ALA A 1 313 ? -10.635 2.575 16.937 1.00 81.44 313 ALA A C 1
ATOM 2483 O O . ALA A 1 313 ? -11.367 1.970 17.729 1.00 81.44 313 ALA A O 1
ATOM 2484 N N . PRO A 1 314 ? -10.504 3.917 17.016 1.00 79.88 314 PRO A N 1
ATOM 2485 C CA . PRO A 1 314 ? -11.236 4.717 17.996 1.00 79.88 314 PRO A CA 1
ATOM 2486 C C . PRO A 1 314 ? -12.760 4.633 17.841 1.00 79.88 314 PRO A C 1
ATOM 2488 O O . PRO A 1 314 ? -13.470 4.604 18.844 1.00 79.88 314 PRO A O 1
ATOM 2491 N N . ILE A 1 315 ? -13.278 4.539 16.611 1.00 82.94 315 ILE A N 1
ATOM 2492 C CA . ILE A 1 315 ? -14.719 4.398 16.341 1.00 82.94 315 ILE A CA 1
ATOM 2493 C C . ILE A 1 315 ? -15.212 3.040 16.848 1.00 82.94 315 ILE A C 1
ATOM 2495 O O . ILE A 1 315 ? -16.232 2.963 17.536 1.00 82.94 315 ILE A O 1
ATOM 2499 N N . PHE A 1 316 ? -14.463 1.968 16.577 1.00 86.81 316 PHE A N 1
ATOM 2500 C CA . PHE A 1 316 ? -14.782 0.633 17.091 1.00 86.81 316 PHE A CA 1
ATOM 2501 C C . PHE A 1 316 ? -14.738 0.593 18.620 1.00 86.81 316 PHE A C 1
ATOM 2503 O O . PHE A 1 316 ? -15.615 -0.000 19.251 1.00 86.81 316 PHE A O 1
ATOM 2510 N N . PHE A 1 317 ? -13.771 1.286 19.225 1.00 86.75 317 PHE A N 1
ATOM 2511 C CA . PHE A 1 317 ? -13.690 1.444 20.672 1.00 86.75 317 PHE A CA 1
ATOM 2512 C C . PHE A 1 317 ? -14.899 2.203 21.238 1.00 86.75 317 PHE A C 1
ATOM 2514 O O . PHE A 1 317 ? -15.488 1.750 22.219 1.00 86.75 317 PHE A O 1
ATOM 2521 N N . VAL A 1 318 ? -15.311 3.314 20.615 1.00 85.50 318 VAL A N 1
ATOM 2522 C CA . VAL A 1 318 ? -16.516 4.073 20.997 1.00 85.50 318 VAL A CA 1
ATOM 2523 C C . VAL A 1 318 ? -17.755 3.184 20.924 1.00 85.50 318 VAL A C 1
ATOM 2525 O O . VAL A 1 318 ? -18.523 3.139 21.884 1.00 85.50 318 VAL A O 1
ATOM 2528 N N . ALA A 1 319 ? -17.937 2.447 19.826 1.00 87.06 319 ALA A N 1
ATOM 2529 C CA . ALA A 1 319 ? -19.079 1.558 19.636 1.00 87.06 319 ALA A CA 1
ATOM 2530 C C . ALA A 1 319 ? -19.123 0.439 20.686 1.00 87.06 319 ALA A C 1
ATOM 2532 O O . ALA A 1 319 ? -20.164 0.207 21.306 1.00 87.06 319 ALA A O 1
ATOM 2533 N N . TRP A 1 320 ? -17.984 -0.211 20.942 1.00 89.31 320 TRP A N 1
ATOM 2534 C CA . TRP A 1 320 ? -17.864 -1.230 21.982 1.00 89.31 320 TRP A CA 1
ATOM 2535 C C . TRP A 1 320 ? -18.134 -0.658 23.380 1.00 89.31 320 TRP A C 1
ATOM 2537 O O . TRP A 1 320 ? -18.936 -1.215 24.131 1.00 89.31 320 TRP A O 1
ATOM 2547 N N . TYR A 1 321 ? -17.514 0.473 23.732 1.00 87.56 321 TYR A N 1
ATOM 2548 C CA . TYR A 1 321 ? -17.656 1.093 25.050 1.00 87.56 321 TYR A CA 1
ATOM 2549 C C . TYR A 1 321 ? -19.084 1.604 25.292 1.00 87.56 321 TYR A C 1
ATOM 2551 O O . TYR A 1 321 ? -19.636 1.436 26.384 1.00 87.56 321 TYR A O 1
ATOM 2559 N N . LEU A 1 322 ? -19.728 2.178 24.271 1.00 86.19 322 LEU A N 1
ATOM 2560 C CA . LEU A 1 322 ? -21.139 2.560 24.317 1.00 86.19 322 LEU A CA 1
ATOM 2561 C C . LEU A 1 322 ? -22.034 1.327 24.495 1.00 86.19 322 LEU A C 1
ATOM 2563 O O . LEU A 1 322 ? -22.886 1.312 25.383 1.00 86.19 322 LEU A O 1
ATOM 2567 N N . GLY A 1 323 ? -21.792 0.258 23.733 1.00 85.94 323 GLY A N 1
ATOM 2568 C CA . GLY A 1 323 ? -22.499 -1.011 23.892 1.00 85.94 323 GLY A CA 1
ATOM 2569 C C . GLY A 1 323 ? -22.366 -1.584 25.306 1.00 85.94 323 GLY A C 1
ATOM 2570 O O . GLY A 1 323 ? -23.369 -1.961 25.913 1.00 85.94 323 GLY A O 1
ATOM 2571 N N . ALA A 1 324 ? -21.157 -1.589 25.871 1.00 86.31 324 ALA A N 1
ATOM 2572 C CA . ALA A 1 324 ? -20.886 -2.102 27.213 1.00 86.31 324 ALA A CA 1
ATOM 2573 C C . ALA A 1 324 ? -21.565 -1.263 28.306 1.00 86.31 324 ALA A C 1
ATOM 2575 O O . ALA A 1 324 ? -22.252 -1.795 29.180 1.00 86.31 324 ALA A O 1
ATOM 2576 N N . THR A 1 325 ? -21.431 0.063 28.236 1.00 83.69 325 THR A N 1
ATOM 2577 C CA . THR A 1 325 ? -22.029 0.979 29.221 1.00 83.69 325 THR A CA 1
ATOM 2578 C C . THR A 1 325 ? -23.553 0.938 29.204 1.00 83.69 325 THR A C 1
ATOM 2580 O O . THR A 1 325 ? -24.178 0.960 30.267 1.00 83.69 325 THR A O 1
ATOM 2583 N N . VAL A 1 326 ? -24.174 0.837 28.027 1.00 83.06 326 VAL A N 1
ATOM 2584 C CA . VAL A 1 326 ? -25.633 0.724 27.933 1.00 83.06 326 VAL A CA 1
ATOM 2585 C C . VAL A 1 326 ? -26.115 -0.661 28.359 1.00 83.06 326 VAL A C 1
ATOM 2587 O O . VAL A 1 326 ? -27.129 -0.757 29.050 1.00 83.06 326 VAL A O 1
ATOM 2590 N N . SER A 1 327 ? -25.375 -1.722 28.036 1.00 84.94 327 SER A N 1
ATOM 2591 C CA . SER A 1 327 ? -25.698 -3.081 28.491 1.00 84.94 327 SER A CA 1
ATOM 2592 C C . SER A 1 327 ? -25.686 -3.181 30.017 1.00 84.94 327 SER A C 1
ATOM 2594 O O . SER A 1 327 ? -26.622 -3.727 30.599 1.00 84.94 327 SER A O 1
ATOM 2596 N N . ASP A 1 328 ? -24.699 -2.573 30.684 1.00 82.88 328 ASP A N 1
ATOM 2597 C CA . ASP A 1 328 ? -24.660 -2.455 32.149 1.00 82.88 328 ASP A CA 1
ATOM 2598 C C . ASP A 1 328 ? -25.932 -1.796 32.714 1.00 82.88 328 ASP A C 1
ATOM 2600 O O . ASP A 1 328 ? -26.498 -2.262 33.705 1.00 82.88 328 ASP A O 1
ATOM 2604 N N . VAL A 1 329 ? -26.408 -0.716 32.085 1.00 80.12 329 VAL A N 1
ATOM 2605 C CA . VAL A 1 329 ? -27.640 -0.025 32.501 1.00 80.12 329 VAL A CA 1
ATOM 2606 C C . VAL A 1 329 ? -28.874 -0.893 32.246 1.00 80.12 329 VAL A C 1
ATOM 2608 O O . VAL A 1 329 ? -29.730 -1.005 33.122 1.00 80.12 329 VAL A O 1
ATOM 2611 N N . SER A 1 330 ? -28.953 -1.535 31.081 1.00 83.12 330 SER A N 1
ATOM 2612 C CA . SER A 1 330 ? -30.070 -2.401 30.691 1.00 83.12 330 SER A CA 1
ATOM 2613 C C . SER A 1 330 ? -30.229 -3.581 31.656 1.00 83.12 330 SER A C 1
ATOM 2615 O O . SER A 1 330 ? -31.328 -3.848 32.145 1.00 83.12 330 SER A O 1
ATOM 2617 N N . PHE A 1 331 ? -29.124 -4.226 32.045 1.00 83.69 331 PHE A N 1
ATOM 2618 C CA . PHE A 1 331 ? -29.159 -5.312 33.028 1.00 83.69 331 PHE A CA 1
ATOM 2619 C C . PHE A 1 331 ? -29.533 -4.844 34.433 1.00 83.69 331 PHE A C 1
ATOM 2621 O O . PHE A 1 331 ? -30.232 -5.566 35.141 1.00 83.69 331 PHE A O 1
ATOM 2628 N N . ASN A 1 332 ? -29.133 -3.633 34.832 1.00 80.56 332 ASN A N 1
ATOM 2629 C CA . ASN A 1 332 ? -29.576 -3.062 36.104 1.00 80.56 332 ASN A CA 1
ATOM 2630 C C . ASN A 1 332 ? -31.093 -2.818 36.127 1.00 80.56 332 ASN A C 1
ATOM 2632 O O . ASN A 1 332 ? -31.732 -3.094 37.139 1.00 80.56 332 ASN A O 1
ATOM 2636 N N . ILE A 1 333 ? -31.688 -2.366 35.016 1.00 81.44 333 ILE A N 1
ATOM 2637 C CA . ILE A 1 333 ? -33.150 -2.214 34.894 1.00 81.44 333 ILE A CA 1
ATOM 2638 C C . ILE A 1 333 ? -33.844 -3.585 34.970 1.00 81.44 333 ILE A C 1
ATOM 2640 O O . ILE A 1 333 ? -34.889 -3.724 35.602 1.00 81.44 333 ILE A O 1
ATOM 2644 N N . ARG A 1 334 ? -33.229 -4.626 34.394 1.00 82.56 334 ARG A N 1
ATOM 2645 C CA . ARG A 1 334 ? -33.725 -6.015 34.401 1.00 82.56 334 ARG A CA 1
ATOM 2646 C C . ARG A 1 334 ? -33.297 -6.826 35.631 1.00 82.56 334 ARG A C 1
ATOM 2648 O O . ARG A 1 334 ? -33.451 -8.045 35.655 1.00 82.56 334 ARG A O 1
ATOM 2655 N N . ARG A 1 335 ? -32.779 -6.190 36.686 1.00 84.00 335 ARG A N 1
ATOM 2656 C CA . ARG A 1 335 ? -32.218 -6.905 37.846 1.00 84.00 335 ARG A CA 1
ATOM 2657 C C . ARG A 1 335 ? -33.234 -7.825 38.529 1.00 84.00 335 ARG A C 1
ATOM 2659 O O . ARG A 1 335 ? -32.898 -8.964 38.844 1.00 84.00 335 ARG A O 1
ATOM 2666 N N . ARG A 1 336 ? -34.482 -7.373 38.703 1.00 84.50 336 ARG A N 1
ATOM 2667 C CA . ARG A 1 336 ? -35.560 -8.198 39.282 1.00 84.50 336 ARG A CA 1
ATOM 2668 C C . ARG A 1 336 ? -35.881 -9.422 38.418 1.00 84.50 336 ARG A C 1
ATOM 2670 O O . ARG A 1 336 ? -36.098 -10.498 38.959 1.00 84.50 336 ARG A O 1
ATOM 2677 N N . GLU A 1 337 ? -35.860 -9.281 37.092 1.00 86.75 337 GLU A N 1
ATOM 2678 C CA . GLU A 1 337 ? -36.050 -10.397 36.151 1.00 86.75 337 GLU A CA 1
ATOM 2679 C C . GLU A 1 337 ? -34.945 -11.449 36.324 1.00 86.75 337 GLU A C 1
ATOM 2681 O O . GLU A 1 337 ? -35.237 -12.636 36.449 1.00 86.75 337 GLU A O 1
ATOM 2686 N N . ILE A 1 338 ? -33.686 -11.008 36.429 1.00 87.44 338 ILE A N 1
ATOM 2687 C CA . ILE A 1 338 ? -32.534 -11.882 36.703 1.00 87.44 338 ILE A CA 1
ATOM 2688 C C . ILE A 1 338 ? -32.709 -12.605 38.044 1.00 87.44 338 ILE A C 1
ATOM 2690 O O . ILE A 1 338 ? -32.493 -13.811 38.121 1.00 87.44 338 ILE A O 1
ATOM 2694 N N . GLY A 1 339 ? -33.148 -11.892 39.086 1.00 86.62 339 GLY A N 1
ATOM 2695 C CA . GLY A 1 339 ? -33.438 -12.472 40.399 1.00 86.62 339 GLY A CA 1
ATOM 2696 C C . GLY A 1 339 ? -34.507 -13.565 40.342 1.00 86.62 339 GLY A C 1
ATOM 2697 O O . GLY A 1 339 ? -34.300 -14.643 40.891 1.00 86.62 339 GLY A O 1
ATOM 2698 N N . LEU A 1 340 ? -35.606 -13.322 39.622 1.00 89.12 340 LEU A N 1
ATOM 2699 C CA . LEU A 1 340 ? -36.695 -14.289 39.426 1.00 89.12 340 LEU A CA 1
ATOM 2700 C C . LEU A 1 340 ? -36.271 -15.518 38.606 1.00 89.12 340 LEU A C 1
ATOM 2702 O O . LEU A 1 340 ? -36.769 -16.619 38.825 1.00 89.12 340 LEU A O 1
ATOM 2706 N N . LEU A 1 341 ? -35.363 -15.347 37.646 1.00 88.19 341 LEU A N 1
ATOM 2707 C CA . LEU A 1 341 ? -34.786 -16.463 36.895 1.00 88.19 341 LEU A CA 1
ATOM 2708 C C . LEU A 1 341 ? -33.871 -17.314 37.788 1.00 88.19 341 LEU A C 1
ATOM 2710 O O . LEU A 1 341 ? -33.955 -18.541 37.758 1.00 88.19 341 LEU A O 1
ATOM 2714 N N . SER A 1 342 ? -33.059 -16.677 38.632 1.00 86.50 342 SER A N 1
ATOM 2715 C CA . SER A 1 342 ? -32.206 -17.369 39.603 1.00 86.50 342 SER A CA 1
ATOM 2716 C C . SER A 1 342 ? -33.016 -18.135 40.656 1.00 86.50 342 SER A C 1
ATOM 2718 O O . SER A 1 342 ? -32.647 -19.255 41.001 1.00 86.50 342 SER A O 1
ATOM 2720 N N . THR A 1 343 ? -34.148 -17.600 41.138 1.00 89.38 343 THR A N 1
ATOM 2721 C CA . THR A 1 343 ? -35.018 -18.323 42.092 1.00 89.38 343 THR A CA 1
ATOM 2722 C C . THR A 1 343 ? -35.731 -19.520 41.465 1.00 89.38 343 THR A C 1
ATOM 2724 O O . THR A 1 343 ? -36.043 -20.475 42.169 1.00 89.38 343 THR A O 1
ATOM 2727 N N . LYS A 1 344 ? -35.931 -19.521 40.141 1.00 87.44 344 LYS A N 1
ATOM 2728 C CA . LYS A 1 344 ? -36.419 -20.684 39.378 1.00 87.44 344 LYS A CA 1
ATOM 2729 C C . LYS A 1 344 ? -35.352 -21.764 39.141 1.00 87.44 344 LYS A C 1
ATOM 2731 O O . LYS A 1 344 ? -35.634 -22.747 38.462 1.00 87.44 344 LYS A O 1
ATOM 2736 N N . GLY A 1 345 ? -34.140 -21.598 39.678 1.00 87.69 345 GLY A N 1
ATOM 2737 C CA . GLY A 1 345 ? -33.072 -22.599 39.623 1.00 87.69 345 GLY A CA 1
ATOM 2738 C C . GLY A 1 345 ? -32.138 -22.494 38.415 1.00 87.69 345 GLY A C 1
ATOM 2739 O O . GLY A 1 345 ? -31.360 -23.416 38.173 1.00 87.69 345 GLY A O 1
ATOM 2740 N N . LEU A 1 346 ? -32.178 -21.397 37.646 1.00 89.25 346 LEU A N 1
ATOM 2741 C CA . LEU A 1 346 ? -31.198 -21.181 36.578 1.00 89.25 346 LEU A CA 1
ATOM 2742 C C . LEU A 1 346 ? -29.813 -20.892 37.171 1.00 89.25 346 LEU A C 1
ATOM 2744 O O . LEU A 1 346 ? -29.662 -20.051 38.056 1.00 89.25 346 LEU A O 1
ATOM 2748 N N . SER A 1 347 ? -28.778 -21.537 36.630 1.00 89.81 347 SER A N 1
ATOM 2749 C CA . SER A 1 347 ? -27.398 -21.239 37.019 1.00 89.81 347 SER A CA 1
ATOM 2750 C C . SER A 1 347 ? -26.916 -19.913 36.422 1.00 89.81 347 SER A C 1
ATOM 2752 O O . SER A 1 347 ? -27.325 -19.517 35.326 1.00 89.81 347 SER A O 1
ATOM 2754 N N . SER A 1 348 ? -25.957 -19.252 37.079 1.00 87.75 348 SER A N 1
ATOM 2755 C CA . SER A 1 348 ? -25.323 -18.032 36.556 1.00 87.75 348 SER A CA 1
ATOM 2756 C C . SER A 1 348 ? -24.759 -18.221 35.141 1.00 87.75 348 SER A C 1
ATOM 2758 O O . SER A 1 348 ? -24.831 -17.314 34.317 1.00 87.75 348 SER A O 1
ATOM 2760 N N . GLY A 1 349 ? -24.243 -19.415 34.822 1.00 88.62 349 GLY A N 1
ATOM 2761 C CA . GLY A 1 349 ? -23.755 -19.739 33.479 1.00 88.62 349 GLY A CA 1
ATOM 2762 C C . GLY A 1 349 ? -24.871 -19.815 32.433 1.00 88.62 349 GLY A C 1
ATOM 2763 O O . GLY A 1 349 ? -24.687 -19.348 31.310 1.00 88.62 349 GLY A O 1
ATOM 2764 N N . GLN A 1 350 ? -26.042 -20.353 32.790 1.00 90.12 350 GLN A N 1
ATOM 2765 C CA . GLN A 1 350 ? -27.210 -20.388 31.902 1.00 90.12 350 GLN A CA 1
ATOM 2766 C C . GLN A 1 350 ? -27.765 -18.983 31.647 1.00 90.12 350 GLN A C 1
ATOM 2768 O O . GLN A 1 350 ? -28.064 -18.651 30.502 1.00 90.12 350 GLN A O 1
ATOM 2773 N N . ILE A 1 351 ? -27.830 -18.144 32.684 1.00 89.88 351 ILE A N 1
ATOM 2774 C CA . ILE A 1 351 ? -28.258 -16.742 32.571 1.00 89.88 351 ILE A CA 1
ATOM 2775 C C . ILE A 1 351 ? -27.275 -15.951 31.695 1.00 89.88 351 ILE A C 1
ATOM 2777 O O . ILE A 1 351 ? -27.689 -15.223 30.795 1.00 89.88 351 ILE A O 1
ATOM 2781 N N . GLN A 1 352 ? -25.964 -16.129 31.895 1.00 90.38 352 GLN A N 1
ATOM 2782 C CA . GLN A 1 352 ? -24.956 -15.471 31.063 1.00 90.38 352 GLN A CA 1
ATOM 2783 C C . GLN A 1 352 ? -25.073 -15.897 29.593 1.00 90.38 352 GLN A C 1
ATOM 2785 O O . GLN A 1 352 ? -25.082 -15.040 28.712 1.00 90.38 352 GLN A O 1
ATOM 2790 N N . ARG A 1 353 ? -25.193 -17.204 29.313 1.00 90.75 353 ARG A N 1
ATOM 2791 C CA . ARG A 1 353 ? -25.361 -17.713 27.941 1.00 90.75 353 ARG A CA 1
ATOM 2792 C C . ARG A 1 353 ? -26.614 -17.154 27.277 1.00 90.75 353 ARG A C 1
ATOM 2794 O O . ARG A 1 353 ? -26.540 -16.780 26.114 1.00 90.75 353 ARG A O 1
ATOM 2801 N N . MET A 1 354 ? -27.718 -17.034 28.014 1.00 89.69 354 MET A N 1
ATOM 2802 C CA . MET A 1 354 ? -28.942 -16.413 27.508 1.00 89.69 354 MET A CA 1
ATOM 2803 C C . MET A 1 354 ? -28.678 -14.974 27.032 1.00 89.69 354 MET A C 1
ATOM 2805 O O . MET A 1 354 ? -28.977 -14.646 25.885 1.00 89.69 354 MET A O 1
ATOM 2809 N N . PHE A 1 355 ? -28.039 -14.133 27.847 1.00 89.50 355 PHE A N 1
ATOM 2810 C CA . PHE A 1 355 ? -27.722 -12.757 27.443 1.00 89.50 355 PHE A CA 1
ATOM 2811 C C . PHE A 1 355 ? -26.723 -12.669 26.288 1.00 89.50 355 PHE A C 1
ATOM 2813 O O . PHE A 1 355 ? -26.855 -11.806 25.425 1.00 89.50 355 PHE A O 1
ATOM 2820 N N . LEU A 1 356 ? -25.749 -13.578 26.228 1.00 91.31 356 LEU A N 1
ATOM 2821 C CA . LEU A 1 356 ? -24.826 -13.650 25.094 1.00 91.31 356 LEU A CA 1
ATOM 2822 C C . LEU A 1 356 ? -25.547 -14.054 23.803 1.00 91.31 356 LEU A C 1
ATOM 2824 O O . LEU A 1 356 ? -25.246 -13.500 22.752 1.00 91.31 356 LEU A O 1
ATOM 2828 N N . THR A 1 357 ? -26.532 -14.956 23.866 1.00 91.31 357 THR A N 1
ATOM 2829 C CA . THR A 1 357 ? -27.352 -15.289 22.691 1.00 91.31 357 THR A CA 1
ATOM 2830 C C . THR A 1 357 ? -28.229 -14.122 22.238 1.00 91.31 357 THR A C 1
ATOM 2832 O O . THR A 1 357 ? -28.343 -13.904 21.036 1.00 91.31 357 THR A O 1
ATOM 2835 N N . GLU A 1 358 ? -28.780 -13.320 23.162 1.00 90.31 358 GLU A N 1
ATOM 2836 C CA . GLU A 1 358 ? -29.474 -12.069 22.807 1.00 90.31 358 GLU A CA 1
ATOM 2837 C C . GLU A 1 358 ? -28.520 -11.116 22.066 1.00 90.31 358 GLU A C 1
ATOM 2839 O O . GLU A 1 358 ? -28.861 -10.592 21.006 1.00 90.31 358 GLU A O 1
ATOM 2844 N N . ALA A 1 359 ? -27.296 -10.954 22.581 1.00 91.69 359 ALA A N 1
ATOM 2845 C CA . ALA A 1 359 ? -26.268 -10.111 21.977 1.00 91.69 359 ALA A CA 1
ATOM 2846 C C . ALA A 1 359 ? -25.858 -10.579 20.573 1.00 91.69 359 ALA A C 1
ATOM 2848 O O . ALA A 1 359 ? -25.680 -9.743 19.695 1.00 91.69 359 ALA A O 1
ATOM 2849 N N . ILE A 1 360 ? -25.747 -11.891 20.338 1.00 93.88 360 ILE A N 1
ATOM 2850 C CA . ILE A 1 360 ? -25.426 -12.454 19.015 1.00 93.88 360 ILE A CA 1
ATOM 2851 C C . ILE A 1 360 ? -26.517 -12.112 17.996 1.00 93.88 360 ILE A C 1
ATOM 2853 O O . ILE A 1 360 ? -26.198 -11.690 16.888 1.00 93.88 360 ILE A O 1
ATOM 2857 N N . VAL A 1 361 ? -27.796 -12.238 18.367 1.00 93.06 361 VAL A N 1
ATOM 2858 C CA . VAL A 1 361 ? -28.921 -11.892 17.478 1.00 93.06 361 VAL A CA 1
ATOM 2859 C C . VAL A 1 361 ? -28.885 -10.407 17.120 1.00 93.06 361 VAL A C 1
ATOM 2861 O O . VAL A 1 361 ? -29.000 -10.046 15.952 1.00 93.06 361 VAL A O 1
ATOM 2864 N N . ILE A 1 362 ? -28.668 -9.541 18.112 1.00 92.56 362 ILE A N 1
ATOM 2865 C CA . ILE A 1 362 ? -28.559 -8.091 17.898 1.00 92.56 362 ILE A CA 1
ATOM 2866 C C . ILE A 1 362 ? -27.330 -7.758 17.052 1.00 92.56 362 ILE A C 1
ATOM 2868 O O . ILE A 1 362 ? -27.407 -6.902 16.177 1.00 92.56 362 ILE A O 1
ATOM 2872 N N . GLY A 1 363 ? -26.217 -8.453 17.286 1.00 94.12 363 GLY A N 1
ATOM 2873 C CA . GLY A 1 363 ? -24.985 -8.317 16.523 1.00 94.12 363 GLY A CA 1
ATOM 2874 C C . GLY A 1 363 ? -25.154 -8.695 15.056 1.00 94.12 363 GLY A C 1
ATOM 2875 O O . GLY A 1 363 ? -24.676 -7.975 14.186 1.00 94.12 363 GLY A O 1
ATOM 2876 N N . ALA A 1 364 ? -25.899 -9.766 14.775 1.00 95.25 364 ALA A N 1
ATOM 2877 C CA . ALA A 1 364 ? -26.213 -10.191 13.417 1.00 95.25 364 ALA A CA 1
ATOM 2878 C C . ALA A 1 364 ? -27.122 -9.178 12.705 1.00 95.25 364 ALA A C 1
ATOM 2880 O O . ALA A 1 364 ? -26.809 -8.755 11.596 1.00 95.25 364 ALA A O 1
ATOM 2881 N N . VAL A 1 365 ? -28.205 -8.729 13.355 1.00 94.62 365 VAL A N 1
ATOM 2882 C CA . VAL A 1 365 ? -29.110 -7.713 12.783 1.00 94.62 365 VAL A CA 1
ATOM 2883 C C . VAL A 1 365 ? -28.374 -6.391 12.563 1.00 94.62 365 VAL A C 1
ATOM 2885 O O . VAL A 1 365 ? -28.488 -5.799 11.494 1.00 94.62 365 VAL A O 1
ATOM 2888 N N . GLY A 1 366 ? -27.578 -5.946 13.537 1.00 94.00 366 GLY A N 1
ATOM 2889 C CA . GLY A 1 366 ? -26.764 -4.738 13.418 1.00 94.00 366 GLY A CA 1
ATOM 2890 C C . GLY A 1 366 ? -25.690 -4.858 12.338 1.00 94.00 366 GLY A C 1
ATOM 2891 O O . GLY A 1 366 ? -25.460 -3.908 11.602 1.00 94.00 366 GLY A O 1
ATOM 2892 N N . GLY A 1 367 ? -25.082 -6.036 12.185 1.00 94.88 367 GLY A N 1
ATOM 2893 C CA . GLY A 1 367 ? -24.157 -6.338 11.095 1.00 94.88 367 GLY A CA 1
ATOM 2894 C C . GLY A 1 367 ? -24.819 -6.209 9.724 1.00 94.88 367 GLY A C 1
ATOM 2895 O O . GLY A 1 367 ? -24.291 -5.515 8.862 1.00 94.88 367 GLY A O 1
ATOM 2896 N N . VAL A 1 368 ? -26.005 -6.801 9.541 1.00 94.94 368 VAL A N 1
ATOM 2897 C CA . VAL A 1 368 ? -26.775 -6.714 8.285 1.00 94.94 368 VAL A CA 1
ATOM 2898 C C . VAL A 1 368 ? -27.183 -5.272 7.980 1.00 94.94 368 VAL A C 1
ATOM 2900 O O . VAL A 1 368 ? -26.950 -4.791 6.873 1.00 94.94 368 VAL A O 1
ATOM 2903 N N . LEU A 1 369 ? -27.736 -4.553 8.962 1.00 94.81 369 LEU A N 1
ATOM 2904 C CA . LEU A 1 369 ? -28.063 -3.131 8.805 1.00 94.81 369 LEU A CA 1
ATOM 2905 C C . LEU A 1 369 ? -26.814 -2.295 8.509 1.00 94.81 369 LEU A C 1
ATOM 2907 O O . LEU A 1 369 ? -26.884 -1.339 7.743 1.00 94.81 369 LEU A O 1
ATOM 2911 N N . GLY A 1 370 ? -25.672 -2.672 9.085 1.00 92.88 370 GLY A N 1
ATOM 2912 C CA . GLY A 1 370 ? -24.392 -2.030 8.840 1.00 92.88 370 GLY A CA 1
ATOM 2913 C C . GLY A 1 370 ? -23.900 -2.220 7.411 1.00 92.88 370 GLY A C 1
ATOM 2914 O O . GLY A 1 370 ? -23.442 -1.262 6.800 1.00 92.88 370 GLY A O 1
ATOM 2915 N N . VAL A 1 371 ? -24.058 -3.414 6.835 1.00 91.75 371 VAL A N 1
ATOM 2916 C CA . VAL A 1 371 ? -23.741 -3.647 5.417 1.00 91.75 371 VAL A CA 1
ATOM 2917 C C . VAL A 1 371 ? -24.579 -2.729 4.527 1.00 91.75 371 VAL A C 1
ATOM 2919 O O . VAL A 1 371 ? -24.032 -2.031 3.677 1.00 91.75 371 VAL A O 1
ATOM 2922 N N . VAL A 1 372 ? -25.891 -2.666 4.773 1.00 90.31 372 VAL A N 1
ATOM 2923 C CA . VAL A 1 372 ? -26.806 -1.793 4.020 1.00 90.31 372 VAL A CA 1
ATOM 2924 C C . VAL A 1 372 ? -26.418 -0.320 4.176 1.00 90.31 372 VAL A C 1
ATOM 2926 O O . VAL A 1 372 ? -26.319 0.400 3.185 1.00 90.31 372 VAL A O 1
ATOM 2929 N N . GLY A 1 373 ? -26.137 0.126 5.403 1.00 89.75 373 GLY A N 1
ATOM 2930 C CA . GLY A 1 373 ? -25.676 1.487 5.673 1.00 89.75 373 GLY A CA 1
ATOM 2931 C C . GLY A 1 373 ? -24.357 1.812 4.969 1.00 89.75 373 GLY A C 1
ATOM 2932 O O . GLY A 1 373 ? -24.215 2.894 4.405 1.00 89.75 373 GLY A O 1
ATOM 2933 N N . GLY A 1 374 ? -23.412 0.868 4.950 1.00 87.81 374 GLY A N 1
ATOM 2934 C CA . GLY A 1 374 ? -22.111 1.029 4.300 1.00 87.81 374 GLY A CA 1
ATOM 2935 C C . GLY A 1 374 ? -22.236 1.196 2.788 1.00 87.81 374 GLY A C 1
ATOM 2936 O O . GLY A 1 374 ? -21.589 2.072 2.216 1.00 87.81 374 GLY A O 1
ATOM 2937 N N . LEU A 1 375 ? -23.118 0.415 2.159 1.00 84.19 375 LEU A N 1
ATOM 2938 C CA . LEU A 1 375 ? -23.419 0.512 0.728 1.00 84.19 375 LEU A CA 1
ATOM 2939 C C . LEU A 1 375 ? -24.041 1.869 0.372 1.00 84.19 375 LEU A C 1
ATOM 2941 O O . LEU A 1 375 ? -23.561 2.546 -0.537 1.00 84.19 375 LEU A O 1
ATOM 2945 N N . ILE A 1 376 ? -25.063 2.295 1.124 1.00 84.50 376 ILE A N 1
ATOM 2946 C CA . ILE A 1 376 ? -25.762 3.568 0.885 1.00 84.50 376 ILE A CA 1
ATOM 2947 C C . ILE A 1 376 ? -24.807 4.752 1.042 1.00 84.50 376 ILE A C 1
ATOM 2949 O O . ILE A 1 376 ? -24.756 5.627 0.177 1.00 84.50 376 ILE A O 1
ATOM 2953 N N . LEU A 1 377 ? -24.034 4.787 2.134 1.00 82.44 377 LEU A N 1
ATOM 2954 C CA . LEU A 1 377 ? -23.107 5.888 2.385 1.00 82.44 377 LEU A CA 1
ATOM 2955 C C . LEU A 1 377 ? -22.011 5.953 1.323 1.00 82.44 377 LEU A C 1
ATOM 2957 O O . LEU A 1 377 ? -21.661 7.047 0.891 1.00 82.44 377 LEU A O 1
ATOM 2961 N N . ASN A 1 378 ? -21.485 4.812 0.871 1.00 76.62 378 ASN A N 1
ATOM 2962 C CA . ASN A 1 378 ? -20.449 4.818 -0.155 1.00 76.62 378 ASN A CA 1
ATOM 2963 C C . ASN A 1 378 ? -20.953 5.450 -1.463 1.00 76.62 378 ASN A C 1
ATOM 2965 O O . ASN A 1 378 ? -20.325 6.370 -1.979 1.00 76.62 378 ASN A O 1
ATOM 2969 N N . GLN A 1 379 ? -22.135 5.050 -1.938 1.00 75.31 379 GLN A N 1
ATOM 2970 C CA . GLN A 1 379 ? -22.734 5.650 -3.135 1.00 75.31 379 GLN A CA 1
ATOM 2971 C C . GLN A 1 379 ? -23.069 7.133 -2.969 1.00 75.31 379 GLN A C 1
ATOM 2973 O O . GLN A 1 379 ? -22.899 7.913 -3.907 1.00 75.31 379 GLN A O 1
ATOM 2978 N N . TYR A 1 380 ? -23.516 7.526 -1.773 1.00 77.69 380 TYR A N 1
ATOM 2979 C CA . TYR A 1 380 ? -23.768 8.926 -1.448 1.00 77.69 380 TYR A CA 1
ATOM 2980 C C . TYR A 1 380 ? -22.502 9.773 -1.613 1.00 77.69 380 TYR A C 1
ATOM 2982 O O . TYR A 1 380 ? -22.531 10.803 -2.284 1.00 77.69 380 TYR A O 1
ATOM 2990 N N . TYR A 1 381 ? -21.370 9.311 -1.077 1.00 68.19 381 TYR A N 1
ATOM 2991 C CA . TYR A 1 381 ? -20.089 10.007 -1.224 1.00 68.19 381 TYR A CA 1
ATOM 2992 C C . TYR A 1 381 ? -19.480 9.888 -2.626 1.00 68.19 381 TYR A C 1
ATOM 2994 O O . TYR A 1 381 ? -18.716 10.762 -3.022 1.00 68.19 381 TYR A O 1
ATOM 3002 N N . ALA A 1 382 ? -19.823 8.848 -3.387 1.00 66.12 382 ALA A N 1
ATOM 3003 C CA . ALA A 1 382 ? -19.421 8.697 -4.783 1.00 66.12 382 ALA A CA 1
ATOM 3004 C C . ALA A 1 382 ? -20.267 9.545 -5.757 1.00 66.12 382 ALA A C 1
ATOM 3006 O O . ALA A 1 382 ? -20.046 9.476 -6.963 1.00 66.12 382 ALA A O 1
ATOM 3007 N N . GLY A 1 383 ? -21.257 10.309 -5.272 1.00 64.12 383 GLY A N 1
ATOM 3008 C CA . GLY A 1 383 ? -22.128 11.146 -6.108 1.00 64.12 383 GLY A CA 1
ATOM 3009 C C . GLY A 1 383 ? -23.043 10.359 -7.056 1.00 64.12 383 GLY A C 1
ATOM 3010 O O . GLY A 1 383 ? -23.628 10.934 -7.969 1.00 64.12 383 GLY A O 1
ATOM 3011 N N . THR A 1 384 ? -23.173 9.046 -6.852 1.00 60.12 384 THR A N 1
ATOM 3012 C CA . THR A 1 384 ? -23.829 8.091 -7.761 1.00 60.12 384 THR A CA 1
ATOM 3013 C C . THR A 1 384 ? -24.916 7.310 -7.027 1.00 60.12 384 THR A C 1
ATOM 3015 O O . THR A 1 384 ? -24.961 6.081 -7.063 1.00 60.12 384 THR A O 1
ATOM 3018 N N . VAL A 1 385 ? -25.817 8.014 -6.333 1.00 55.28 385 VAL A N 1
ATOM 3019 C CA . VAL A 1 385 ? -26.959 7.366 -5.670 1.00 55.28 385 VAL A CA 1
ATOM 3020 C C . VAL A 1 385 ? -27.938 6.874 -6.736 1.00 55.28 385 VAL A C 1
ATOM 3022 O O . VAL A 1 385 ? -28.833 7.596 -7.168 1.00 55.28 385 VAL A O 1
ATOM 3025 N N . ASN A 1 386 ? -27.757 5.632 -7.178 1.00 59.88 386 ASN A N 1
ATOM 3026 C CA . ASN A 1 386 ? -28.677 4.939 -8.064 1.00 59.88 386 ASN A CA 1
ATOM 3027 C C . ASN A 1 386 ? -29.035 3.589 -7.434 1.00 59.88 386 ASN A C 1
ATOM 3029 O O . ASN A 1 386 ? -28.183 2.725 -7.238 1.00 59.88 386 ASN A O 1
ATOM 3033 N N . LEU A 1 387 ? -30.320 3.395 -7.122 1.00 58.28 387 LEU A N 1
ATOM 3034 C CA . LEU A 1 387 ? -30.805 2.168 -6.484 1.00 58.28 387 LEU A CA 1
ATOM 3035 C C . LEU A 1 387 ? -30.529 0.916 -7.335 1.00 58.28 387 LEU A C 1
ATOM 3037 O O . LEU A 1 387 ? -30.383 -0.172 -6.784 1.00 58.28 387 LEU A O 1
ATOM 3041 N N . ASN A 1 388 ? -30.389 1.070 -8.657 1.00 58.44 388 ASN A N 1
ATOM 3042 C CA . ASN A 1 388 ? -30.099 -0.033 -9.573 1.00 58.44 388 ASN A CA 1
ATOM 3043 C C . ASN A 1 388 ? -28.630 -0.490 -9.524 1.00 58.44 388 ASN A C 1
ATOM 3045 O O . ASN A 1 388 ? -28.331 -1.603 -9.945 1.00 58.44 388 ASN A O 1
ATOM 3049 N N . THR A 1 389 ? -27.710 0.330 -8.999 1.00 58.25 389 THR A N 1
ATOM 3050 C CA . THR A 1 389 ? -26.279 -0.011 -8.882 1.00 58.25 389 THR A CA 1
ATOM 3051 C C . THR A 1 389 ? -25.874 -0.443 -7.471 1.00 58.25 389 THR A C 1
ATOM 3053 O O . THR A 1 389 ? -24.756 -0.932 -7.298 1.00 58.25 389 THR A O 1
ATOM 3056 N N . LEU A 1 390 ? -26.772 -0.327 -6.475 1.00 56.25 390 LEU A N 1
ATOM 3057 C CA . LEU A 1 390 ? -26.530 -0.688 -5.061 1.00 56.25 390 LEU A CA 1
ATOM 3058 C C . LEU A 1 390 ? -26.027 -2.119 -4.862 1.00 56.25 390 LEU A C 1
ATOM 3060 O O . LEU A 1 390 ? -25.246 -2.374 -3.948 1.00 56.25 390 LEU A O 1
ATOM 3064 N N . PHE A 1 391 ? -26.473 -3.037 -5.718 1.00 58.50 391 PHE A N 1
ATOM 3065 C CA . PHE A 1 391 ? -26.112 -4.455 -5.674 1.00 58.50 391 PHE A CA 1
ATOM 3066 C C . PHE A 1 391 ? -25.328 -4.900 -6.913 1.00 58.50 391 PHE A C 1
ATOM 3068 O O . PHE A 1 391 ? -25.284 -6.089 -7.221 1.00 58.50 391 PHE A O 1
ATOM 3075 N N . SER A 1 392 ? -24.730 -3.959 -7.653 1.00 58.00 392 SER A N 1
ATOM 3076 C CA . SER A 1 392 ? -23.849 -4.307 -8.770 1.00 58.00 392 SER A CA 1
ATOM 3077 C C . SER A 1 392 ? -22.674 -5.158 -8.274 1.00 58.00 392 SER A C 1
ATOM 3079 O O . SER A 1 392 ? -22.042 -4.838 -7.266 1.00 58.00 392 SER A O 1
ATOM 3081 N N . SER A 1 393 ? -22.373 -6.249 -8.984 1.00 53.22 393 SER A N 1
ATOM 3082 C CA . SER A 1 393 ? -21.337 -7.225 -8.604 1.00 53.22 393 SE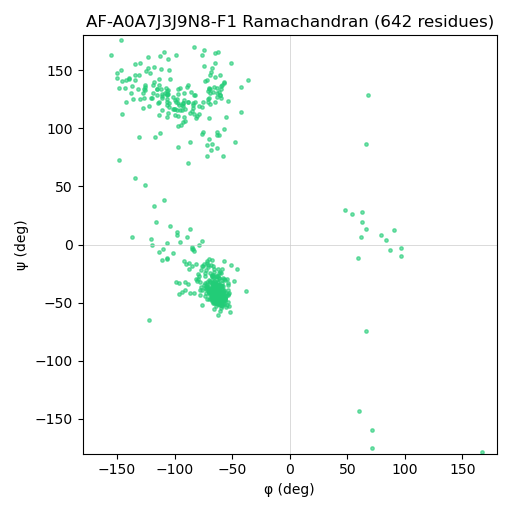R A CA 1
ATOM 3083 C C . SER A 1 393 ? -19.940 -6.615 -8.467 1.00 53.22 393 SER A C 1
ATOM 3085 O O . SER A 1 393 ? -19.101 -7.168 -7.768 1.00 53.22 393 SER A O 1
ATOM 3087 N N . GLN A 1 394 ? -19.704 -5.462 -9.096 1.00 54.34 394 GLN A N 1
ATOM 3088 C CA . GLN A 1 394 ? -18.427 -4.748 -9.072 1.00 54.34 394 GLN A CA 1
ATOM 3089 C C . GLN A 1 394 ? -18.178 -3.976 -7.767 1.00 54.34 394 GLN A C 1
ATOM 3091 O O . GLN A 1 394 ? -17.034 -3.732 -7.417 1.00 54.34 394 GLN A O 1
ATOM 3096 N N . MET A 1 395 ? -19.223 -3.631 -7.003 1.00 54.66 395 MET A N 1
ATOM 3097 C CA . MET A 1 395 ? -19.078 -3.012 -5.672 1.00 54.66 395 MET A CA 1
ATOM 3098 C C . MET A 1 395 ? -19.417 -3.982 -4.525 1.00 54.66 395 MET A C 1
ATOM 3100 O O . MET A 1 395 ? -19.416 -3.588 -3.357 1.00 54.66 395 MET A O 1
ATOM 3104 N N . PHE A 1 396 ? -19.760 -5.237 -4.845 1.00 64.25 396 PHE A N 1
ATOM 3105 C CA . PHE A 1 396 ? -20.487 -6.142 -3.954 1.00 64.25 396 PHE A CA 1
ATOM 3106 C C . PHE A 1 396 ? -19.817 -7.524 -3.847 1.00 64.25 396 PHE A C 1
ATOM 3108 O O . PHE A 1 396 ? -20.111 -8.438 -4.615 1.00 64.25 396 PHE A O 1
ATOM 3115 N N . SER A 1 397 ? -18.941 -7.703 -2.847 1.00 72.88 397 SER A N 1
ATOM 3116 C CA . SER A 1 397 ? -18.325 -9.001 -2.521 1.00 72.88 397 SER A CA 1
ATOM 3117 C C . SER A 1 397 ? -19.090 -9.725 -1.396 1.00 72.88 397 SER A C 1
ATOM 3119 O O . SER A 1 397 ? -19.158 -9.206 -0.272 1.00 72.88 397 SER A O 1
ATOM 3121 N N . PRO A 1 398 ? -19.625 -10.946 -1.629 1.00 81.69 398 PRO A N 1
ATOM 3122 C CA . PRO A 1 398 ? -20.296 -11.743 -0.593 1.00 81.69 398 PRO A CA 1
ATOM 3123 C C . PRO A 1 398 ? -19.415 -12.017 0.631 1.00 81.69 398 PRO A C 1
ATOM 3125 O O . PRO A 1 398 ? -19.911 -12.102 1.756 1.00 81.69 398 PRO A O 1
ATOM 3128 N N . THR A 1 399 ? -18.099 -12.108 0.427 1.00 83.38 399 THR A N 1
ATOM 3129 C CA . THR A 1 399 ? -17.118 -12.320 1.494 1.00 83.38 399 THR A CA 1
ATOM 3130 C C . THR A 1 399 ? -17.115 -11.154 2.480 1.00 83.38 399 THR A C 1
ATOM 3132 O O . THR A 1 399 ? -17.169 -11.384 3.687 1.00 83.38 399 THR A O 1
ATOM 3135 N N . ILE A 1 400 ? -17.139 -9.907 1.992 1.00 83.12 400 ILE A N 1
ATOM 3136 C CA . ILE A 1 400 ? -17.160 -8.710 2.849 1.00 83.12 400 ILE A CA 1
ATOM 3137 C C . ILE A 1 400 ? -18.430 -8.692 3.702 1.00 83.12 400 ILE A C 1
ATOM 3139 O O . ILE A 1 400 ? -18.357 -8.412 4.894 1.00 83.12 400 ILE A O 1
ATOM 3143 N N . MET A 1 401 ? -19.586 -9.063 3.138 1.00 86.00 401 MET A N 1
ATOM 3144 C CA . MET A 1 401 ? -20.847 -9.128 3.887 1.00 86.00 401 MET A CA 1
ATOM 3145 C C . MET A 1 401 ? -20.753 -10.105 5.062 1.00 86.00 401 MET A C 1
ATOM 3147 O O . MET A 1 401 ? -21.117 -9.761 6.188 1.00 86.00 401 MET A O 1
ATOM 3151 N N . VAL A 1 402 ? -20.235 -11.311 4.816 1.00 92.00 402 VAL A N 1
ATOM 3152 C CA . VAL A 1 402 ? -20.059 -12.318 5.869 1.00 92.00 402 VAL A CA 1
ATOM 3153 C C . VAL A 1 402 ? -19.088 -11.809 6.932 1.00 92.00 402 VAL A C 1
ATOM 3155 O O . VAL A 1 402 ? -19.401 -11.881 8.121 1.00 92.00 402 VAL A O 1
ATOM 3158 N N . VAL A 1 403 ? -17.952 -11.233 6.529 1.00 91.62 403 VAL A N 1
ATOM 3159 C CA . VAL A 1 403 ? -16.949 -10.698 7.462 1.00 91.62 403 VAL A CA 1
ATOM 3160 C C . VAL A 1 403 ? -17.516 -9.537 8.288 1.00 91.62 403 VAL A C 1
ATOM 3162 O O . VAL A 1 403 ? -17.331 -9.529 9.504 1.00 91.62 403 VAL A O 1
ATOM 3165 N N . THR A 1 404 ? -18.268 -8.605 7.692 1.00 92.56 404 THR A N 1
ATOM 3166 C CA . THR A 1 404 ? -18.933 -7.515 8.426 1.00 92.56 404 THR A CA 1
ATOM 3167 C C . THR A 1 404 ? -19.948 -8.052 9.428 1.00 92.56 404 THR A C 1
ATOM 3169 O O . THR A 1 404 ? -19.987 -7.595 10.572 1.00 92.56 404 THR A O 1
ATOM 3172 N N . VAL A 1 405 ? -20.793 -9.007 9.031 1.00 95.06 405 VAL A N 1
ATOM 3173 C CA . VAL A 1 405 ? -21.803 -9.571 9.937 1.00 95.06 405 VAL A CA 1
ATOM 3174 C C . VAL A 1 405 ? -21.124 -10.287 11.104 1.00 95.06 405 VAL A C 1
ATOM 3176 O O . VAL A 1 405 ? -21.500 -10.072 12.257 1.00 95.06 405 VAL A O 1
ATOM 3179 N N . VAL A 1 406 ? -20.073 -11.067 10.833 1.00 96.31 406 VAL A N 1
ATOM 3180 C CA . VAL A 1 406 ? -19.250 -11.709 11.868 1.00 96.31 406 VAL A CA 1
ATOM 3181 C C . VAL A 1 406 ? -18.605 -10.663 12.782 1.00 96.31 406 VAL A C 1
ATOM 3183 O O . VAL A 1 406 ? -18.657 -10.811 14.002 1.00 96.31 406 VAL A O 1
ATOM 3186 N N . PHE A 1 407 ? -18.072 -9.572 12.229 1.00 94.75 407 PHE A N 1
ATOM 3187 C CA . PHE A 1 407 ? -17.526 -8.458 13.004 1.00 94.75 407 PHE A CA 1
ATOM 3188 C C . PHE A 1 407 ? -18.582 -7.822 13.922 1.00 94.75 407 PHE A C 1
ATOM 3190 O O . PHE A 1 407 ? -18.325 -7.631 15.112 1.00 94.75 407 PHE A O 1
ATOM 3197 N N . GLY A 1 408 ? -19.794 -7.571 13.417 1.00 95.06 408 GLY A N 1
ATOM 3198 C CA . GLY A 1 408 ? -20.913 -7.053 14.209 1.00 95.06 408 GLY A CA 1
ATOM 3199 C C . GLY A 1 408 ? -21.303 -7.980 15.365 1.00 95.06 408 GLY A C 1
ATOM 3200 O O . GLY A 1 408 ? -21.509 -7.522 16.492 1.00 95.06 408 GLY A O 1
ATOM 3201 N N . VAL A 1 409 ? -21.323 -9.295 15.122 1.00 96.12 409 VAL A N 1
ATOM 3202 C CA . VAL A 1 409 ? -21.551 -10.319 16.156 1.00 96.12 409 VAL A CA 1
ATOM 3203 C C . VAL A 1 409 ? -20.442 -10.308 17.209 1.00 96.12 409 VAL A C 1
ATOM 3205 O O . VAL A 1 409 ? -20.746 -10.292 18.404 1.00 96.12 409 VAL A O 1
ATOM 3208 N N . ILE A 1 410 ? -19.172 -10.272 16.795 1.00 96.25 410 ILE A N 1
ATOM 3209 C CA . ILE A 1 410 ? -18.018 -10.219 17.707 1.00 96.25 410 ILE A CA 1
ATOM 3210 C C . ILE A 1 410 ? -18.075 -8.957 18.572 1.00 96.25 410 ILE A C 1
ATOM 3212 O O . ILE A 1 410 ? -17.880 -9.036 19.786 1.00 96.25 410 ILE A O 1
ATOM 3216 N N . LEU A 1 411 ? -18.390 -7.803 17.980 1.00 94.31 411 LEU A N 1
ATOM 3217 C CA . LEU A 1 411 ? -18.454 -6.527 18.687 1.00 94.31 411 LEU A CA 1
ATOM 3218 C C . LEU A 1 411 ? -19.604 -6.497 19.703 1.00 94.31 411 LEU A C 1
ATOM 3220 O O . LEU A 1 411 ? -19.395 -6.105 20.855 1.00 94.31 411 LEU A O 1
ATOM 3224 N N . ALA A 1 412 ? -20.795 -6.972 19.322 1.00 94.12 412 ALA A N 1
ATOM 3225 C CA . ALA A 1 412 ? -21.940 -7.090 20.227 1.00 94.12 412 ALA A CA 1
ATOM 3226 C C . ALA A 1 412 ? -21.655 -8.059 21.384 1.00 94.12 412 ALA A C 1
ATOM 3228 O O . ALA A 1 412 ? -21.935 -7.758 22.548 1.00 94.12 412 ALA A O 1
ATOM 3229 N N . PHE A 1 413 ? -21.043 -9.204 21.075 1.00 94.94 413 PHE A N 1
ATOM 3230 C CA . PHE A 1 413 ? -20.619 -10.180 22.070 1.00 94.94 413 PHE A CA 1
ATOM 3231 C C . PHE A 1 413 ? -19.615 -9.564 23.050 1.00 94.94 413 PHE A C 1
ATOM 3233 O O . PHE A 1 413 ? -19.822 -9.628 24.263 1.00 94.94 413 PHE A O 1
ATOM 3240 N N . ALA A 1 414 ? -18.564 -8.911 22.544 1.00 94.38 414 ALA A N 1
ATOM 3241 C CA . ALA A 1 414 ? -17.533 -8.271 23.355 1.00 94.38 414 ALA A CA 1
ATOM 3242 C C . ALA A 1 414 ? -18.095 -7.152 24.245 1.00 94.38 414 ALA A C 1
ATOM 3244 O O . ALA A 1 414 ? -17.652 -6.997 25.385 1.00 94.38 414 ALA A O 1
ATOM 3245 N N . ALA A 1 415 ? -19.078 -6.391 23.756 1.00 91.44 415 ALA A N 1
ATOM 3246 C CA . ALA A 1 415 ? -19.740 -5.336 24.520 1.00 91.44 415 ALA A CA 1
ATOM 3247 C C . ALA A 1 415 ? -20.553 -5.902 25.699 1.00 91.44 415 ALA A C 1
ATOM 3249 O O . ALA A 1 415 ? -20.520 -5.362 26.803 1.00 91.44 415 ALA A O 1
ATOM 3250 N N . VAL A 1 416 ? -21.251 -7.022 25.495 1.00 92.25 416 VAL A N 1
ATOM 3251 C CA . VAL A 1 416 ? -22.140 -7.619 26.506 1.00 92.25 416 VAL A CA 1
ATOM 3252 C C . VAL A 1 416 ? -21.403 -8.572 27.456 1.00 92.25 416 VAL A C 1
ATOM 3254 O O . VAL A 1 416 ? -21.869 -8.828 28.571 1.00 92.25 416 VAL A O 1
ATOM 3257 N N . PHE A 1 417 ? -20.242 -9.104 27.068 1.00 93.38 417 PHE A N 1
ATOM 3258 C CA . PHE A 1 417 ? -19.576 -10.198 27.780 1.00 93.38 417 PHE A CA 1
ATOM 3259 C C . PHE A 1 417 ? -19.254 -9.896 29.252 1.00 93.38 417 PHE A C 1
ATOM 3261 O O . PHE A 1 417 ? -19.589 -10.691 30.135 1.00 93.38 417 PHE A O 1
ATOM 3268 N N . TRP A 1 418 ? -18.645 -8.746 29.553 1.00 87.56 418 TRP A N 1
ATOM 3269 C CA . TRP A 1 418 ? -18.307 -8.387 30.939 1.00 87.56 418 TRP A CA 1
ATOM 3270 C C . TRP A 1 418 ? -19.538 -8.007 31.765 1.00 87.56 418 TRP A C 1
ATOM 3272 O O . TRP A 1 418 ? -19.677 -8.460 32.906 1.00 87.56 418 TRP A O 1
ATOM 3282 N N . SER A 1 419 ? -20.458 -7.245 31.179 1.00 85.81 419 SER A N 1
ATOM 3283 C CA . SER A 1 419 ? -21.698 -6.801 31.819 1.00 85.81 419 SER A CA 1
ATOM 3284 C C . SER A 1 419 ? -22.617 -7.970 32.176 1.00 85.81 419 SER A C 1
ATOM 3286 O O . SER A 1 419 ? -23.076 -8.081 33.313 1.00 85.81 419 SER A O 1
ATOM 3288 N N . SER A 1 420 ? -22.809 -8.913 31.250 1.00 89.50 420 SER A N 1
ATOM 3289 C CA . SER A 1 420 ? -23.613 -10.123 31.474 1.00 89.50 420 SER A CA 1
ATOM 3290 C C . SER A 1 420 ? -23.001 -11.038 32.538 1.00 89.50 420 SER A C 1
ATOM 3292 O O . SER A 1 420 ? -23.720 -11.605 33.366 1.00 89.50 420 SER A O 1
ATOM 3294 N N . ARG A 1 421 ? -21.666 -11.155 32.584 1.00 89.31 421 ARG A N 1
ATOM 3295 C CA . ARG A 1 421 ? -20.967 -11.919 33.628 1.00 89.31 421 ARG A CA 1
ATOM 3296 C C . ARG A 1 421 ? -21.155 -11.301 35.009 1.00 89.31 421 ARG A C 1
ATOM 3298 O O . ARG A 1 421 ? -21.325 -12.027 35.986 1.00 89.31 421 ARG A O 1
ATOM 3305 N N . LYS A 1 422 ? -21.119 -9.971 35.100 1.00 85.25 422 LYS A N 1
ATOM 3306 C CA . LYS A 1 422 ? -21.379 -9.249 36.348 1.00 85.25 422 LYS A CA 1
ATOM 3307 C C . LYS A 1 422 ? -22.834 -9.428 36.788 1.00 85.25 422 LYS A C 1
ATOM 3309 O O . LYS A 1 422 ? -23.069 -9.752 37.946 1.00 85.25 422 LYS A O 1
ATOM 3314 N N . ALA A 1 423 ? -23.785 -9.275 35.868 1.00 85.19 423 ALA A N 1
ATOM 3315 C CA . ALA A 1 423 ? -25.216 -9.358 36.153 1.00 85.19 423 ALA A CA 1
ATOM 3316 C C . ALA A 1 423 ? -25.672 -10.772 36.563 1.00 85.19 423 ALA A C 1
ATOM 3318 O O . ALA A 1 423 ? -26.419 -10.931 37.523 1.00 85.19 423 ALA A O 1
ATOM 3319 N N . SER A 1 424 ? -25.171 -11.813 35.892 1.00 87.38 424 SER A N 1
ATOM 3320 C CA . SER A 1 424 ? -25.514 -13.219 36.179 1.00 87.38 424 SER A CA 1
ATOM 3321 C C . SER A 1 424 ? -24.998 -13.745 37.523 1.00 87.38 424 SER A C 1
ATOM 3323 O O . SER A 1 424 ? -25.471 -14.773 38.008 1.00 87.38 424 SER A O 1
ATOM 3325 N N . ARG A 1 425 ? -24.018 -13.064 38.125 1.00 87.75 425 ARG A N 1
ATOM 3326 C CA . ARG A 1 425 ? -23.431 -13.417 39.426 1.00 87.75 425 ARG A CA 1
ATOM 3327 C C . ARG A 1 425 ? -24.058 -12.664 40.600 1.00 87.75 425 ARG A C 1
ATOM 3329 O O . ARG A 1 425 ? -23.598 -12.835 41.724 1.00 87.75 425 ARG A O 1
ATOM 3336 N N . ILE A 1 426 ? -25.069 -11.828 40.357 1.00 85.31 426 ILE A N 1
ATOM 3337 C CA . ILE A 1 426 ? -25.779 -11.124 41.428 1.00 85.31 426 ILE A CA 1
ATOM 3338 C C . ILE A 1 426 ? -26.606 -12.151 42.228 1.00 85.31 426 ILE A C 1
ATOM 3340 O O . ILE A 1 426 ? -27.411 -12.867 41.626 1.00 85.31 426 ILE A O 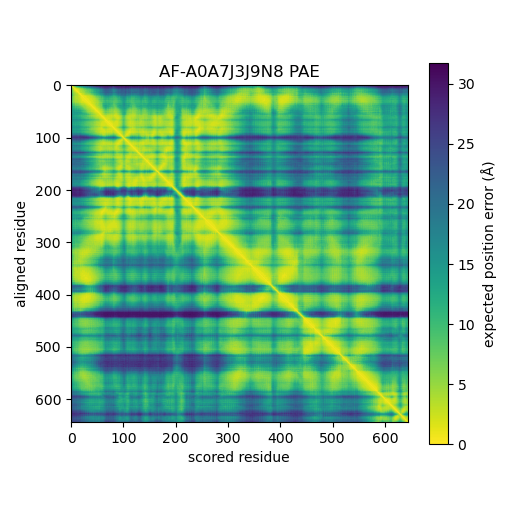1
ATOM 3344 N N . PRO A 1 427 ? -26.450 -12.231 43.563 1.00 84.94 427 PRO A N 1
ATOM 3345 C CA . PRO A 1 427 ? -27.259 -13.104 44.410 1.00 84.94 427 PRO A CA 1
ATOM 3346 C C . PRO A 1 427 ? -28.760 -12.814 44.277 1.00 84.94 427 PRO A C 1
ATOM 3348 O O . PRO A 1 427 ? -29.173 -11.655 44.250 1.00 84.94 427 PRO A O 1
ATOM 3351 N N . ALA A 1 428 ? -29.596 -13.858 44.254 1.00 82.69 428 ALA A N 1
ATOM 3352 C CA . ALA A 1 428 ? -31.046 -13.721 44.065 1.00 82.69 428 ALA A CA 1
ATOM 3353 C C . ALA A 1 428 ? -31.707 -12.810 45.119 1.00 82.69 428 ALA A C 1
ATOM 3355 O O . ALA A 1 428 ? -32.539 -11.970 44.781 1.00 82.69 428 ALA A O 1
ATOM 3356 N N . VAL A 1 429 ? -31.276 -12.918 46.381 1.00 83.94 429 VAL A N 1
ATOM 3357 C CA . VAL A 1 429 ? -31.770 -12.080 47.488 1.00 83.94 429 VAL A CA 1
ATOM 3358 C C . VAL A 1 429 ? -31.427 -10.603 47.267 1.00 83.94 429 VAL A C 1
ATOM 3360 O O . VAL A 1 429 ? -32.258 -9.731 47.503 1.00 83.94 429 VAL A O 1
ATOM 3363 N N . GLU A 1 430 ? -30.226 -10.303 46.766 1.00 82.50 430 GLU A N 1
ATOM 3364 C CA . GLU A 1 430 ? -29.820 -8.928 46.454 1.00 82.50 430 GLU A CA 1
ATOM 3365 C C . GLU A 1 430 ? -30.531 -8.381 45.214 1.00 82.50 430 GLU A C 1
ATOM 3367 O O . GLU A 1 430 ? -30.820 -7.189 45.148 1.00 82.50 430 GLU A O 1
ATOM 3372 N N . ALA A 1 431 ? -30.816 -9.236 44.229 1.00 81.12 431 ALA A N 1
ATOM 3373 C CA . ALA A 1 431 ? -31.513 -8.856 43.005 1.00 81.12 431 ALA A CA 1
ATOM 3374 C C . ALA A 1 431 ? -32.986 -8.469 43.234 1.00 81.12 431 ALA A C 1
ATOM 3376 O O . ALA A 1 431 ? -33.529 -7.675 42.465 1.00 81.12 431 ALA A O 1
ATOM 3377 N N . LEU A 1 432 ? -33.614 -9.015 44.283 1.00 82.00 432 LEU A N 1
ATOM 3378 C CA . LEU A 1 432 ? -35.008 -8.746 44.655 1.00 82.00 432 LEU A CA 1
ATOM 3379 C C . LEU A 1 432 ? -35.170 -7.594 45.663 1.00 82.00 432 LEU A C 1
ATOM 3381 O O . LEU A 1 432 ? -36.282 -7.095 45.826 1.00 82.00 432 LEU A O 1
ATOM 3385 N N . ARG A 1 433 ? -34.093 -7.143 46.324 1.00 79.62 433 ARG A N 1
ATOM 3386 C CA . ARG A 1 433 ? -34.137 -5.979 47.226 1.00 79.62 433 ARG A CA 1
ATOM 3387 C C . ARG A 1 433 ? -34.328 -4.678 46.441 1.00 79.62 433 ARG A C 1
ATOM 3389 O O . ARG A 1 433 ? -33.630 -4.431 45.460 1.00 79.62 433 ARG A O 1
ATOM 3396 N N . ASP A 1 434 ? -35.239 -3.829 46.920 1.00 58.97 434 ASP A N 1
ATOM 3397 C CA . ASP A 1 434 ? -35.634 -2.578 46.251 1.00 58.97 434 ASP A CA 1
ATOM 3398 C C . ASP A 1 434 ? -34.571 -1.468 46.330 1.00 58.97 434 ASP A C 1
ATOM 3400 O O . ASP A 1 434 ? -34.513 -0.571 45.493 1.00 58.97 434 ASP A O 1
ATOM 3404 N N . TYR A 1 435 ? -33.675 -1.551 47.316 1.00 52.81 435 TYR A N 1
ATOM 3405 C CA . TYR A 1 435 ? -32.569 -0.617 47.476 1.00 52.81 435 TYR A CA 1
ATOM 3406 C C . TYR A 1 435 ? -31.322 -1.363 47.942 1.00 52.81 435 TYR A C 1
ATOM 3408 O O . TYR A 1 435 ? -31.320 -2.027 48.978 1.00 52.81 435 TYR A O 1
ATOM 3416 N N . MET A 1 436 ? -30.247 -1.240 47.172 1.00 50.69 436 MET A N 1
ATOM 3417 C CA . MET A 1 436 ? -28.905 -1.580 47.624 1.00 50.69 436 MET A CA 1
ATOM 3418 C C . MET A 1 436 ? -28.085 -0.295 47.505 1.00 50.69 436 MET A C 1
ATOM 3420 O O . MET A 1 436 ? -28.089 0.299 46.421 1.00 50.69 436 MET A O 1
ATOM 3424 N N . PRO A 1 437 ? -27.408 0.167 48.572 1.00 48.75 437 PRO A N 1
ATOM 3425 C CA . PRO A 1 437 ? -26.369 1.169 48.420 1.00 48.75 437 PRO A CA 1
ATOM 3426 C C . PRO A 1 437 ? -25.396 0.615 47.386 1.00 48.75 437 PRO A C 1
ATOM 3428 O O . PRO A 1 437 ? -24.927 -0.519 47.507 1.00 48.75 437 PRO A O 1
ATOM 3431 N N . THR A 1 438 ? -25.159 1.357 46.310 1.00 53.28 438 THR A N 1
ATOM 3432 C CA . THR A 1 438 ? -24.088 1.029 45.377 1.00 53.28 438 THR A CA 1
ATOM 3433 C C . THR A 1 438 ? -22.776 1.259 46.113 1.00 53.28 438 THR A C 1
ATOM 3435 O O . THR A 1 438 ? -22.175 2.322 45.978 1.00 53.28 438 THR A O 1
ATOM 3438 N N . ASP A 1 439 ? -22.354 0.287 46.920 1.00 45.50 439 ASP A N 1
ATOM 3439 C CA . ASP A 1 439 ? -21.018 0.252 47.495 1.00 45.50 439 ASP A CA 1
ATOM 3440 C C . ASP A 1 439 ? -20.047 0.028 46.339 1.00 45.50 439 ASP A C 1
ATOM 3442 O O . ASP A 1 439 ? -19.689 -1.089 45.947 1.00 45.50 439 ASP A O 1
ATOM 3446 N N . GLU A 1 440 ? -19.648 1.138 45.725 1.00 50.53 440 GLU A N 1
ATOM 3447 C CA . GLU A 1 440 ? -18.478 1.176 44.880 1.00 50.53 440 GLU A CA 1
ATOM 3448 C C . GLU A 1 440 ? -17.285 0.849 45.780 1.00 50.53 440 GLU A C 1
ATOM 3450 O O . GLU A 1 440 ? -16.720 1.728 46.426 1.00 50.53 440 GLU A O 1
ATOM 3455 N N . ARG A 1 441 ? -16.885 -0.432 45.829 1.00 47.66 441 ARG A N 1
ATOM 3456 C CA . ARG A 1 441 ? -15.570 -0.813 46.364 1.00 47.66 441 ARG A CA 1
ATOM 3457 C C . ARG A 1 441 ? -14.536 0.188 45.831 1.00 47.66 441 ARG A C 1
ATOM 3459 O O . ARG A 1 441 ? -14.581 0.467 44.624 1.00 47.66 441 ARG A O 1
ATOM 3466 N N . PRO A 1 442 ? -13.608 0.701 46.660 1.00 49.16 442 PRO A N 1
ATOM 3467 C CA . PRO A 1 442 ? -12.615 1.674 46.224 1.00 49.16 442 PRO A CA 1
ATOM 3468 C C . PRO A 1 442 ? -11.743 1.043 45.135 1.00 49.16 442 PRO A C 1
ATOM 3470 O O . PRO A 1 442 ? -10.788 0.310 45.391 1.00 49.16 442 PRO A O 1
ATOM 3473 N N . ARG A 1 443 ? -12.115 1.264 43.872 1.00 56.94 443 ARG A N 1
ATOM 3474 C CA . ARG A 1 443 ? -11.343 0.803 42.721 1.00 56.94 443 ARG A CA 1
ATOM 3475 C C . ARG A 1 443 ? -10.076 1.647 42.716 1.00 56.94 443 ARG A C 1
ATOM 3477 O O . ARG A 1 443 ? -10.174 2.868 42.680 1.00 56.94 443 ARG A O 1
ATOM 3484 N N . ARG A 1 444 ? -8.909 0.996 42.795 1.00 63.09 444 ARG A N 1
ATOM 3485 C CA . ARG A 1 444 ? -7.589 1.643 42.907 1.00 63.09 444 ARG A CA 1
ATOM 3486 C C . ARG A 1 444 ? -7.498 2.859 41.968 1.00 63.09 444 ARG A C 1
ATOM 3488 O O . ARG A 1 444 ? -7.491 2.685 40.749 1.00 63.09 444 ARG A O 1
ATOM 3495 N N . ARG A 1 445 ? -7.398 4.070 42.541 1.00 71.38 445 ARG A N 1
ATOM 3496 C CA . ARG A 1 445 ? -7.255 5.360 41.820 1.00 71.38 445 ARG A CA 1
ATOM 3497 C C . ARG A 1 445 ? -6.042 5.411 40.884 1.00 71.38 445 ARG A C 1
ATOM 3499 O O . ARG A 1 445 ? -5.970 6.264 40.012 1.00 71.38 445 ARG A O 1
ATOM 3506 N N . ILE A 1 446 ? -5.127 4.460 41.038 1.00 81.25 446 ILE A N 1
ATOM 3507 C CA . ILE A 1 446 ? -3.909 4.308 40.245 1.00 81.25 446 ILE A CA 1
ATOM 3508 C C . ILE A 1 446 ? -4.222 4.148 38.748 1.00 81.25 446 ILE A C 1
ATOM 3510 O O . ILE A 1 446 ? -3.548 4.764 37.936 1.00 81.25 446 ILE A O 1
ATOM 3514 N N . ILE A 1 447 ? -5.255 3.385 38.358 1.00 85.50 447 ILE A N 1
ATOM 3515 C CA . ILE A 1 447 ? -5.505 3.103 36.928 1.00 85.50 447 ILE A CA 1
ATOM 3516 C C . ILE A 1 447 ? -5.887 4.383 36.152 1.00 85.50 447 ILE A C 1
ATOM 3518 O O . ILE A 1 447 ? -5.259 4.650 35.129 1.00 85.50 447 ILE A O 1
ATOM 3522 N N . PRO A 1 448 ? -6.848 5.213 36.615 1.00 86.06 448 PRO A N 1
ATOM 3523 C CA . PRO A 1 448 ? -7.119 6.509 35.986 1.00 86.06 448 PRO A CA 1
ATOM 3524 C C . PRO A 1 448 ? -5.925 7.469 35.975 1.00 86.06 448 PRO A C 1
ATOM 3526 O O . PRO A 1 448 ? -5.765 8.206 35.008 1.00 86.06 448 PRO A O 1
ATOM 3529 N N . ILE A 1 449 ? -5.088 7.460 37.021 1.00 88.88 449 ILE A N 1
ATOM 3530 C CA . ILE A 1 449 ? -3.901 8.328 37.106 1.00 88.88 449 ILE A CA 1
ATOM 3531 C C . ILE A 1 449 ? -2.862 7.922 36.060 1.00 88.88 449 ILE A C 1
ATOM 3533 O O . ILE A 1 449 ? -2.397 8.771 35.310 1.00 88.88 449 ILE A O 1
ATOM 3537 N N . VAL A 1 450 ? -2.539 6.629 35.963 1.00 90.75 450 VAL A N 1
ATOM 3538 C CA . VAL A 1 450 ? -1.592 6.117 34.959 1.00 90.75 450 VAL A CA 1
ATOM 3539 C C . VAL A 1 450 ? -2.095 6.416 33.547 1.00 90.75 450 VAL A C 1
ATOM 3541 O O . VAL A 1 450 ? -1.329 6.903 32.721 1.00 90.75 450 VAL A O 1
ATOM 3544 N N . ALA A 1 451 ? -3.388 6.205 33.281 1.00 90.69 451 ALA A N 1
ATOM 3545 C CA . ALA A 1 451 ? -3.989 6.553 31.996 1.00 90.69 451 ALA A CA 1
ATOM 3546 C C . ALA A 1 451 ? -3.874 8.056 31.689 1.00 90.69 451 ALA A C 1
ATOM 3548 O O . ALA A 1 451 ? -3.491 8.428 30.583 1.00 90.69 451 ALA A O 1
ATOM 3549 N N . LEU A 1 452 ? -4.141 8.924 32.672 1.00 92.25 452 LEU A N 1
ATOM 3550 C CA . LEU A 1 452 ? -4.007 10.368 32.494 1.00 92.25 452 LEU A CA 1
ATOM 3551 C C . LEU A 1 452 ? -2.556 10.773 32.209 1.00 92.25 452 LEU A C 1
ATOM 3553 O O . LEU A 1 452 ? -2.343 11.611 31.342 1.00 92.25 452 LEU A O 1
ATOM 3557 N N . ILE A 1 453 ? -1.572 10.183 32.893 1.00 93.50 453 ILE A N 1
ATOM 3558 C CA . ILE A 1 453 ? -0.146 10.474 32.670 1.00 93.50 453 ILE A CA 1
ATOM 3559 C C . ILE A 1 453 ? 0.264 10.075 31.248 1.00 93.50 453 ILE A C 1
ATOM 3561 O O . ILE A 1 453 ? 0.806 10.899 30.515 1.00 93.50 453 ILE A O 1
ATOM 3565 N N . LEU A 1 454 ? -0.051 8.842 30.837 1.00 93.12 454 LEU A N 1
ATOM 3566 C CA . LEU A 1 454 ? 0.267 8.336 29.497 1.00 93.12 454 LEU A CA 1
ATOM 3567 C C . LEU A 1 454 ? -0.421 9.156 28.397 1.00 93.12 454 LEU A C 1
ATOM 3569 O O . LEU A 1 454 ? 0.194 9.488 27.388 1.00 93.12 454 LEU A O 1
ATOM 3573 N N . GLY A 1 455 ? -1.685 9.531 28.601 1.00 92.19 455 GLY A N 1
ATOM 3574 C CA . GLY A 1 455 ? -2.403 10.374 27.652 1.00 92.19 455 GLY A CA 1
ATOM 3575 C C . GLY A 1 455 ? -1.884 11.813 27.607 1.00 92.19 455 GLY A C 1
ATOM 3576 O O . GLY A 1 455 ? -1.750 12.386 26.528 1.00 92.19 455 GLY A O 1
ATOM 3577 N N . SER A 1 456 ? -1.537 12.387 28.763 1.00 93.00 456 SER A N 1
ATOM 3578 C CA . SER A 1 456 ? -0.994 13.751 28.851 1.00 93.00 456 SER A CA 1
ATOM 3579 C C . SER A 1 456 ? 0.365 13.864 28.170 1.00 93.00 456 SER A C 1
ATOM 3581 O O . SER A 1 456 ? 0.630 14.892 27.555 1.00 93.00 456 SER A O 1
ATOM 3583 N N . TYR A 1 457 ? 1.187 12.808 28.218 1.00 94.12 457 TYR A N 1
ATOM 3584 C CA . TYR A 1 457 ? 2.423 12.729 27.439 1.00 94.12 457 TYR A CA 1
ATOM 3585 C C . TYR A 1 457 ? 2.158 13.001 25.951 1.00 94.12 457 TYR A C 1
ATOM 3587 O O . TYR A 1 457 ? 2.757 13.915 25.387 1.00 94.12 457 TYR A O 1
ATOM 3595 N N . LYS A 1 458 ? 1.204 12.292 25.327 1.00 91.94 458 LYS A N 1
ATOM 3596 C CA . LYS A 1 458 ? 0.929 12.488 23.895 1.00 91.94 458 LYS A CA 1
ATOM 3597 C C . LYS A 1 458 ? 0.299 13.849 23.595 1.00 91.94 458 LYS A C 1
ATOM 3599 O O . LYS A 1 458 ? 0.654 14.478 22.603 1.00 91.94 458 LYS A O 1
ATOM 3604 N N . ILE A 1 459 ? -0.596 14.340 24.453 1.00 90.69 459 ILE A N 1
ATOM 3605 C CA . ILE A 1 459 ? -1.178 15.678 24.263 1.00 90.69 459 ILE A CA 1
ATOM 3606 C C . ILE A 1 459 ? -0.102 16.765 24.335 1.00 90.69 459 ILE A C 1
ATOM 3608 O O . ILE A 1 459 ? -0.121 17.679 23.517 1.00 90.69 459 ILE A O 1
ATOM 3612 N N . ALA A 1 460 ? 0.856 16.655 25.258 1.00 93.00 460 ALA A N 1
ATOM 3613 C CA . ALA A 1 460 ? 1.977 17.585 25.331 1.00 93.00 460 ALA A CA 1
ATOM 3614 C C . ALA A 1 460 ? 2.833 17.539 24.055 1.00 93.00 460 ALA A C 1
ATOM 3616 O O . ALA A 1 460 ? 3.161 18.590 23.513 1.00 93.00 460 ALA A O 1
ATOM 3617 N N . VAL A 1 461 ? 3.124 16.341 23.533 1.00 92.06 461 VAL A N 1
ATOM 3618 C CA . VAL A 1 461 ? 3.837 16.161 22.254 1.00 92.06 461 VAL A CA 1
ATOM 3619 C C . VAL A 1 461 ? 3.113 16.871 21.103 1.00 92.06 461 VAL A C 1
ATOM 3621 O O . VAL A 1 461 ? 3.752 17.605 20.350 1.00 92.06 461 VAL A O 1
ATOM 3624 N N . TYR A 1 462 ? 1.787 16.724 20.999 1.00 87.62 462 TYR A N 1
ATOM 3625 C CA . TYR A 1 462 ? 0.992 17.403 19.969 1.00 87.62 462 TYR A CA 1
ATOM 3626 C C . TYR A 1 462 ? 0.961 18.922 20.129 1.00 87.62 462 TYR A C 1
ATOM 3628 O O . TYR A 1 462 ? 1.138 19.635 19.146 1.00 87.62 462 TYR A O 1
ATOM 3636 N N . LEU A 1 463 ? 0.765 19.426 21.351 1.00 89.25 463 LEU A N 1
ATOM 3637 C CA . LEU A 1 463 ? 0.728 20.868 21.619 1.00 89.25 463 LEU A CA 1
ATOM 3638 C C . LEU A 1 463 ? 2.065 21.550 21.321 1.00 89.25 463 LEU A C 1
ATOM 3640 O O . LEU A 1 463 ? 2.084 22.696 20.885 1.00 89.25 463 LEU A O 1
ATOM 3644 N N . LEU A 1 464 ? 3.171 20.844 21.551 1.00 93.62 464 LEU A N 1
ATOM 3645 C CA . LEU A 1 464 ? 4.516 21.333 21.262 1.00 93.62 464 LEU A CA 1
ATOM 3646 C C . LEU A 1 464 ? 4.921 21.138 19.790 1.00 93.62 464 LEU A C 1
ATOM 3648 O O . LEU A 1 464 ? 5.996 21.588 19.404 1.00 93.62 464 LEU A O 1
ATOM 3652 N N . GLY A 1 465 ? 4.098 20.468 18.973 1.00 87.12 465 GLY A N 1
ATOM 3653 C CA . GLY A 1 465 ? 4.407 20.190 17.568 1.00 87.12 465 GLY A CA 1
ATOM 3654 C C . GLY A 1 465 ? 5.639 19.298 17.377 1.00 87.12 465 GLY A C 1
ATOM 3655 O O . GLY A 1 465 ? 6.334 19.416 16.370 1.00 87.12 465 GLY A O 1
ATOM 3656 N N . LEU A 1 466 ? 5.946 18.433 18.351 1.00 89.69 466 LEU A N 1
ATOM 3657 C CA . LEU A 1 466 ? 7.152 17.607 18.328 1.00 89.69 466 LEU A CA 1
ATOM 3658 C C . LEU A 1 466 ? 6.934 16.343 17.495 1.00 89.69 466 LEU A C 1
ATOM 3660 O O . LEU A 1 466 ? 6.020 15.560 17.756 1.00 89.69 466 LEU A O 1
ATOM 3664 N N . ASN A 1 467 ? 7.836 16.090 16.548 1.00 88.38 467 ASN A N 1
ATOM 3665 C CA . ASN A 1 467 ? 7.923 14.802 15.871 1.00 88.38 467 ASN A CA 1
ATOM 3666 C C . ASN A 1 467 ? 8.826 13.857 16.685 1.00 88.38 467 ASN A C 1
ATOM 3668 O O . ASN A 1 467 ? 10.041 13.815 16.490 1.00 88.38 467 ASN A O 1
ATOM 3672 N N . MET A 1 468 ? 8.230 13.132 17.638 1.00 87.19 468 MET A N 1
ATOM 3673 C CA . MET A 1 468 ? 8.959 12.215 18.526 1.00 87.19 468 MET A CA 1
ATOM 3674 C C . MET A 1 468 ? 9.684 11.107 17.769 1.00 87.19 468 MET A C 1
ATOM 3676 O O . MET A 1 468 ? 10.785 10.742 18.162 1.00 87.19 468 MET A O 1
ATOM 3680 N N . GLU A 1 469 ? 9.111 10.610 16.675 1.00 85.69 469 GLU A N 1
ATOM 3681 C CA . GLU A 1 469 ? 9.759 9.630 15.804 1.00 85.69 469 GLU A CA 1
ATOM 3682 C C . GLU A 1 469 ? 11.082 10.189 15.266 1.00 85.69 469 GLU A C 1
ATOM 3684 O O . GLU A 1 469 ? 12.140 9.589 15.455 1.00 85.69 469 GLU A O 1
ATOM 3689 N N . GLN A 1 470 ? 11.049 11.396 14.698 1.00 86.50 470 GLN A N 1
ATOM 3690 C CA . GLN A 1 470 ? 12.245 12.058 14.188 1.00 86.50 470 GLN A CA 1
ATOM 3691 C C . GLN A 1 470 ? 13.263 12.356 15.301 1.00 86.50 470 GLN A C 1
ATOM 3693 O O . GLN A 1 470 ? 14.458 12.159 15.094 1.00 86.50 470 GLN A O 1
ATOM 3698 N N . LEU A 1 471 ? 12.817 12.788 16.486 1.00 87.62 471 LEU A N 1
ATOM 3699 C CA . LEU A 1 471 ? 13.697 13.051 17.632 1.00 87.62 471 LEU A CA 1
ATOM 3700 C C . LEU A 1 471 ? 14.370 11.775 18.156 1.00 87.62 471 LEU A C 1
ATOM 3702 O O . LEU A 1 471 ? 15.568 11.786 18.433 1.00 87.62 471 LEU A O 1
ATOM 3706 N N . ILE A 1 472 ? 13.623 10.673 18.263 1.00 86.81 472 ILE A N 1
ATOM 3707 C CA . ILE A 1 472 ? 14.148 9.372 18.694 1.00 86.81 472 ILE A CA 1
ATOM 3708 C C . ILE A 1 472 ? 15.143 8.845 17.657 1.00 86.81 472 ILE A C 1
ATOM 3710 O O . ILE A 1 472 ? 16.221 8.388 18.037 1.00 86.81 472 ILE A O 1
ATOM 3714 N N . TYR A 1 473 ? 14.835 8.962 16.361 1.00 83.69 473 TYR A N 1
ATOM 3715 C CA . TYR A 1 473 ? 15.762 8.573 15.300 1.00 83.69 473 TYR A CA 1
ATOM 3716 C C . TYR A 1 473 ? 17.027 9.427 15.295 1.00 83.69 473 TYR A C 1
ATOM 3718 O O . TYR A 1 473 ? 18.121 8.870 15.246 1.00 83.69 473 TYR A O 1
ATOM 3726 N N . GLN A 1 474 ? 16.912 10.752 15.407 1.00 83.94 474 GLN A N 1
ATOM 3727 C CA . GLN A 1 474 ? 18.076 11.639 15.491 1.00 83.94 474 GLN A CA 1
ATOM 3728 C C . GLN A 1 474 ? 18.959 11.291 16.692 1.00 83.94 474 GLN A C 1
ATOM 3730 O O . GLN A 1 474 ? 20.166 11.125 16.534 1.00 83.94 474 GLN A O 1
ATOM 3735 N N . TRP A 1 475 ? 18.365 11.119 17.875 1.00 83.31 475 TRP A N 1
ATOM 3736 C CA . TRP A 1 475 ? 19.089 10.739 19.089 1.00 83.31 475 TRP A CA 1
ATOM 3737 C C . TRP A 1 475 ? 19.780 9.375 18.950 1.00 83.31 475 TRP A C 1
ATOM 3739 O O . TRP A 1 475 ? 20.949 9.220 19.303 1.00 83.31 475 TRP A O 1
ATOM 3749 N N . SER A 1 476 ? 19.073 8.402 18.379 1.00 81.81 476 SER A N 1
ATOM 3750 C CA . SER A 1 476 ? 19.568 7.047 18.169 1.00 81.81 476 SER A CA 1
ATOM 3751 C C . SER A 1 476 ? 20.727 6.994 17.173 1.00 81.81 476 SER A C 1
ATOM 3753 O O . SER A 1 476 ? 21.802 6.495 17.505 1.00 81.81 476 SER A O 1
ATOM 3755 N N . TYR A 1 477 ? 20.536 7.520 15.960 1.00 77.12 477 TYR A N 1
ATOM 3756 C CA . TYR A 1 477 ? 21.531 7.452 14.887 1.00 77.12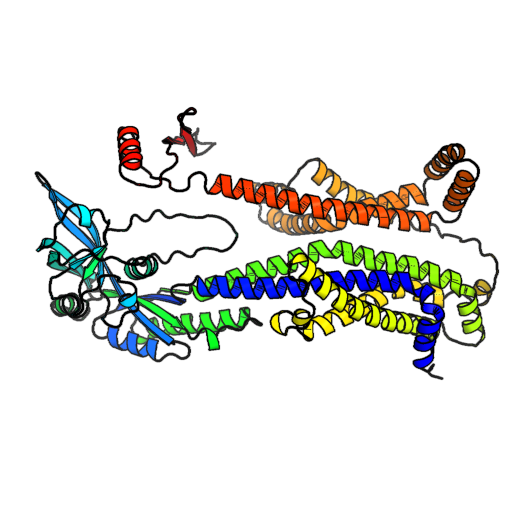 477 TYR A CA 1
ATOM 3757 C C . TYR A 1 477 ? 22.738 8.358 15.152 1.00 77.12 477 TYR A C 1
ATOM 3759 O O . TYR A 1 477 ? 23.866 7.957 14.874 1.00 77.12 477 TYR A O 1
ATOM 3767 N N . SER A 1 478 ? 22.540 9.537 15.758 1.00 74.50 478 SER A N 1
ATOM 3768 C CA . SER A 1 478 ? 23.647 10.441 16.107 1.00 74.50 478 SER A CA 1
ATOM 3769 C C . SER A 1 478 ? 24.582 9.862 17.170 1.00 74.50 478 SER A C 1
ATOM 3771 O O . SER A 1 478 ? 25.716 10.320 17.289 1.00 74.50 478 SER A O 1
ATOM 3773 N N . SER A 1 479 ? 24.126 8.885 17.957 1.00 71.81 479 SER A N 1
ATOM 3774 C CA . SER A 1 479 ? 24.948 8.274 19.003 1.00 71.81 479 SER A CA 1
ATOM 3775 C C . SER A 1 479 ? 26.008 7.305 18.464 1.00 71.81 479 SER A C 1
ATOM 3777 O O . SER A 1 479 ? 26.929 6.950 19.198 1.00 71.81 479 SER A O 1
ATOM 3779 N N . GLY A 1 480 ? 25.858 6.823 17.221 1.00 74.19 480 GLY A N 1
ATOM 3780 C CA . GLY A 1 480 ? 26.695 5.762 16.645 1.00 74.19 480 GLY A CA 1
ATOM 3781 C C . GLY A 1 480 ? 26.607 4.413 17.379 1.00 74.19 480 GLY A C 1
ATOM 3782 O O . GLY A 1 480 ? 27.356 3.491 17.064 1.00 74.19 480 GLY A O 1
ATOM 3783 N N . ASN A 1 481 ? 25.712 4.278 18.365 1.00 83.25 481 ASN A N 1
ATOM 3784 C CA . ASN A 1 481 ? 25.624 3.110 19.229 1.00 83.25 481 ASN A CA 1
ATOM 3785 C C . ASN A 1 481 ? 24.491 2.176 18.780 1.00 83.25 481 ASN A C 1
ATOM 3787 O O . ASN A 1 481 ? 23.301 2.502 18.848 1.00 83.25 481 ASN A O 1
ATOM 3791 N N . ILE A 1 482 ? 24.873 0.965 18.379 1.00 83.31 482 ILE A N 1
ATOM 3792 C CA . ILE A 1 482 ? 23.955 -0.083 17.921 1.00 83.31 482 ILE A CA 1
ATOM 3793 C C . ILE A 1 482 ? 22.921 -0.445 19.008 1.00 83.31 482 ILE A C 1
ATOM 3795 O O . ILE A 1 482 ? 21.754 -0.666 18.692 1.00 83.31 482 ILE A O 1
ATOM 3799 N N . LEU A 1 483 ? 23.295 -0.440 20.296 1.00 83.25 483 LEU A N 1
ATOM 3800 C CA . LEU A 1 483 ? 22.370 -0.737 21.403 1.00 83.25 483 LEU A CA 1
ATOM 3801 C C . LEU A 1 483 ? 21.278 0.327 21.547 1.00 83.25 483 LEU A C 1
ATOM 3803 O O . LEU A 1 483 ? 20.115 -0.013 21.759 1.00 83.25 483 LEU A O 1
ATOM 3807 N N . LEU A 1 484 ? 21.636 1.606 21.399 1.00 81.94 484 LEU A N 1
ATOM 3808 C CA . LEU A 1 484 ? 20.659 2.697 21.426 1.00 81.94 484 LEU A CA 1
ATOM 3809 C C . LEU A 1 484 ? 19.694 2.602 20.239 1.00 81.94 484 LEU A C 1
ATOM 3811 O O . LEU A 1 484 ? 18.510 2.879 20.402 1.00 81.94 484 LEU A O 1
ATOM 3815 N N . THR A 1 485 ? 20.167 2.090 19.100 1.00 81.94 485 THR A N 1
ATOM 3816 C CA . THR A 1 485 ? 19.330 1.829 17.920 1.00 81.94 485 THR A CA 1
ATOM 3817 C C . THR A 1 485 ? 18.296 0.739 18.157 1.00 81.94 485 THR A C 1
ATOM 3819 O O . THR A 1 485 ? 17.121 0.933 17.844 1.00 81.94 485 THR A O 1
ATOM 3822 N N . TYR A 1 486 ? 18.676 -0.361 18.804 1.00 85.69 486 TYR A N 1
ATOM 3823 C CA . TYR A 1 486 ? 17.708 -1.393 19.179 1.00 85.69 486 TYR A CA 1
ATOM 3824 C C . TYR A 1 486 ? 16.739 -0.945 20.285 1.00 85.69 486 TYR A C 1
ATOM 3826 O O . TYR A 1 486 ? 15.584 -1.366 20.280 1.00 85.69 486 TYR A O 1
ATOM 3834 N N . LEU A 1 487 ? 17.164 -0.078 21.213 1.00 85.81 487 LEU A N 1
ATOM 3835 C CA . LEU A 1 487 ? 16.283 0.496 22.243 1.00 85.81 487 LEU A CA 1
ATOM 3836 C C . LEU A 1 487 ? 15.327 1.563 21.690 1.00 85.81 487 LEU A C 1
ATOM 3838 O O . LEU A 1 487 ? 14.236 1.747 22.231 1.00 85.81 487 LEU A O 1
ATOM 3842 N N . ALA A 1 488 ? 15.702 2.243 20.608 1.00 86.06 488 ALA A N 1
ATOM 3843 C CA . ALA A 1 488 ? 14.863 3.233 19.947 1.00 86.06 488 ALA A CA 1
ATOM 3844 C C . ALA A 1 488 ? 13.634 2.599 19.278 1.00 86.06 488 ALA A C 1
ATOM 3846 O O . ALA A 1 488 ? 12.540 3.156 19.362 1.00 86.06 488 ALA A O 1
ATOM 3847 N N . SER A 1 489 ? 13.769 1.412 18.676 1.00 83.56 489 SER A N 1
ATOM 3848 C CA . SER A 1 489 ? 12.667 0.737 17.974 1.00 83.56 489 SER A CA 1
ATOM 3849 C C . SER A 1 489 ? 11.400 0.534 18.831 1.00 83.56 489 SER A C 1
ATOM 3851 O O . SER A 1 489 ? 10.326 0.958 18.398 1.00 83.56 489 SER A O 1
ATOM 3853 N N . PRO A 1 490 ? 11.458 -0.044 20.052 1.00 88.00 490 PRO A N 1
ATOM 3854 C CA . PRO A 1 490 ? 10.271 -0.177 20.897 1.00 88.00 490 PRO A CA 1
ATOM 3855 C C . PRO A 1 490 ? 9.715 1.172 21.379 1.00 88.00 490 PRO A C 1
ATOM 3857 O O . PRO A 1 490 ? 8.509 1.269 21.600 1.00 88.00 490 PRO A O 1
ATOM 3860 N N . LEU A 1 491 ? 10.543 2.216 21.513 1.00 88.12 491 LEU A N 1
ATOM 3861 C CA . LEU A 1 491 ? 10.078 3.563 21.873 1.00 88.12 491 LEU A CA 1
ATOM 3862 C C . LEU A 1 491 ? 9.290 4.220 20.735 1.00 88.12 491 LEU A C 1
ATOM 3864 O O . LEU A 1 491 ? 8.244 4.811 20.995 1.00 88.12 491 LEU A O 1
ATOM 3868 N N . VAL A 1 492 ? 9.744 4.069 19.486 1.00 88.25 492 VAL A N 1
ATOM 3869 C CA . VAL A 1 492 ? 9.008 4.541 18.300 1.00 88.25 492 VAL A CA 1
ATOM 3870 C C . VAL A 1 492 ? 7.674 3.807 18.178 1.00 88.25 492 VAL A C 1
ATOM 3872 O O . VAL A 1 492 ? 6.638 4.444 18.010 1.00 88.25 492 VAL A O 1
ATOM 3875 N N . LEU A 1 493 ? 7.664 2.480 18.351 1.00 85.69 493 LEU A N 1
ATOM 3876 C CA . LEU A 1 493 ? 6.423 1.695 18.343 1.00 85.69 493 LEU A CA 1
ATOM 3877 C C . LEU A 1 493 ? 5.461 2.119 19.461 1.00 85.69 493 LEU A C 1
ATOM 3879 O O . LEU A 1 493 ? 4.251 2.205 19.246 1.00 85.69 493 LEU A O 1
ATOM 3883 N N . PHE A 1 494 ? 5.988 2.403 20.654 1.00 89.31 494 PHE A N 1
ATOM 3884 C CA . PHE A 1 494 ? 5.195 2.911 21.766 1.00 89.31 494 PHE A CA 1
ATOM 3885 C C . PHE A 1 494 ? 4.595 4.290 21.459 1.00 89.31 494 PHE A C 1
ATOM 3887 O O . PHE A 1 494 ? 3.396 4.486 21.674 1.00 89.31 494 PHE A O 1
ATOM 3894 N N . ASP A 1 495 ? 5.386 5.230 20.934 1.00 89.38 495 ASP A N 1
ATOM 3895 C CA . ASP A 1 495 ? 4.895 6.564 20.576 1.00 89.38 495 ASP A CA 1
ATOM 3896 C C . ASP A 1 495 ? 3.858 6.508 19.442 1.00 89.38 495 ASP A C 1
ATOM 3898 O O . ASP A 1 495 ? 2.827 7.185 19.515 1.00 89.38 495 ASP A O 1
ATOM 3902 N N . ALA A 1 496 ? 4.071 5.634 18.453 1.00 85.00 496 ALA A N 1
ATOM 3903 C CA . ALA A 1 496 ? 3.123 5.364 17.378 1.00 85.00 496 ALA A CA 1
ATOM 3904 C C . ALA A 1 496 ? 1.792 4.814 17.918 1.00 85.00 496 ALA A C 1
ATOM 3906 O O . ALA A 1 496 ? 0.722 5.282 17.530 1.00 85.00 496 ALA A O 1
ATOM 3907 N N . ALA A 1 497 ? 1.825 3.880 18.874 1.00 84.88 497 ALA A N 1
ATOM 3908 C CA . ALA A 1 497 ? 0.614 3.396 19.536 1.00 84.88 497 ALA A CA 1
ATOM 3909 C C . ALA A 1 497 ? -0.072 4.502 20.364 1.00 84.88 497 ALA A C 1
ATOM 3911 O O . ALA A 1 497 ? -1.302 4.626 20.355 1.00 84.88 497 ALA A O 1
ATOM 3912 N N . MET A 1 498 ? 0.707 5.342 21.056 1.00 88.31 498 MET A N 1
ATOM 3913 C CA . MET A 1 498 ? 0.196 6.478 21.830 1.00 88.31 498 MET A CA 1
ATOM 3914 C C . MET A 1 498 ? -0.438 7.562 20.960 1.00 88.31 498 MET A C 1
ATOM 3916 O O . MET A 1 498 ? -1.312 8.271 21.451 1.00 88.31 498 MET A O 1
ATOM 3920 N N . THR A 1 499 ? -0.089 7.670 19.678 1.00 84.69 499 THR A N 1
ATOM 3921 C CA . THR A 1 499 ? -0.758 8.579 18.733 1.00 84.69 499 THR A CA 1
ATOM 3922 C C . THR A 1 499 ? -2.273 8.355 18.705 1.00 84.69 499 THR A C 1
ATOM 3924 O O . THR A 1 499 ? -3.043 9.318 18.711 1.00 84.69 499 THR A O 1
ATOM 3927 N N . PHE A 1 500 ? -2.701 7.091 18.774 1.00 79.69 500 PHE A N 1
ATOM 3928 C CA . PHE A 1 500 ? -4.113 6.700 18.754 1.00 79.69 500 PHE A CA 1
ATOM 3929 C C . PHE A 1 500 ? -4.684 6.487 20.160 1.00 79.69 500 PHE A C 1
ATOM 3931 O O . PHE A 1 500 ? -5.796 6.917 20.468 1.00 79.69 500 PHE A O 1
ATOM 3938 N N . ILE A 1 501 ? -3.921 5.833 21.039 1.00 85.25 501 ILE A N 1
ATOM 3939 C CA . ILE A 1 501 ? -4.378 5.452 22.382 1.00 85.25 501 ILE A CA 1
ATOM 3940 C C . ILE A 1 501 ? -4.296 6.633 23.364 1.00 85.25 501 ILE A C 1
ATOM 3942 O O . ILE A 1 501 ? -5.124 6.745 24.269 1.00 85.25 501 ILE A O 1
ATOM 3946 N N . GLY A 1 502 ? -3.332 7.535 23.188 1.00 88.75 502 GLY A N 1
ATOM 3947 C CA . GLY A 1 502 ? -3.048 8.658 24.084 1.00 88.75 502 GLY A CA 1
ATOM 3948 C C . GLY A 1 502 ? -4.256 9.566 24.331 1.00 88.75 502 GLY A C 1
ATOM 3949 O O . GLY A 1 502 ? -4.630 9.734 25.494 1.00 88.75 502 GLY A O 1
ATOM 3950 N N . PRO A 1 503 ? -4.935 10.091 23.290 1.00 86.62 503 PRO A N 1
ATOM 3951 C CA . PRO A 1 503 ? -6.150 10.888 23.470 1.00 86.62 503 PRO A CA 1
ATOM 3952 C C . PRO A 1 503 ? -7.247 10.134 24.236 1.00 86.62 503 PRO A C 1
ATOM 3954 O O . PRO A 1 503 ? -7.859 10.684 25.152 1.00 86.62 503 PRO A O 1
ATOM 3957 N N . ILE A 1 504 ? -7.452 8.847 23.930 1.00 87.75 504 ILE A N 1
ATOM 3958 C CA . ILE A 1 504 ? -8.439 7.994 24.609 1.00 87.75 504 ILE A CA 1
ATOM 3959 C C . ILE A 1 504 ? -8.099 7.876 26.101 1.00 87.75 504 ILE A C 1
ATOM 3961 O O . ILE A 1 504 ? -8.968 8.083 26.951 1.00 87.75 504 ILE A O 1
ATOM 3965 N N . LEU A 1 505 ? -6.839 7.582 26.435 1.00 89.75 505 LEU A N 1
ATOM 3966 C CA . LEU A 1 505 ? -6.373 7.467 27.818 1.00 89.75 505 LEU A CA 1
ATOM 3967 C C . LEU A 1 505 ? -6.464 8.793 28.572 1.00 89.75 505 LEU A C 1
ATOM 3969 O O . LEU A 1 505 ? -6.881 8.795 29.733 1.00 89.75 505 LEU A O 1
ATOM 3973 N N . PHE A 1 506 ? -6.135 9.907 27.915 1.00 90.06 506 PHE A N 1
ATOM 3974 C CA . PHE A 1 506 ? -6.249 11.239 28.493 1.00 90.06 506 PHE A CA 1
ATOM 3975 C C . PHE A 1 506 ? -7.695 11.539 28.873 1.00 90.06 506 PHE A C 1
ATOM 3977 O O . PHE A 1 506 ? -7.982 11.784 30.044 1.00 90.06 506 PHE A O 1
ATOM 3984 N N . PHE A 1 507 ? -8.626 11.457 27.917 1.00 86.94 507 PHE A N 1
ATOM 3985 C CA . PHE A 1 507 ? -10.032 11.751 28.181 1.00 86.94 507 PHE A CA 1
ATOM 3986 C C . PHE A 1 507 ? -10.631 10.766 29.188 1.00 86.94 507 PHE A C 1
ATOM 3988 O O . PHE A 1 507 ? -11.413 11.169 30.052 1.00 86.94 507 PHE A O 1
ATOM 3995 N N . TRP A 1 508 ? -10.252 9.487 29.144 1.00 87.19 508 TRP A N 1
ATOM 3996 C CA . TRP A 1 508 ? -10.751 8.482 30.082 1.00 87.19 508 TRP A CA 1
ATOM 3997 C C . TRP A 1 508 ? -10.246 8.722 31.511 1.00 87.19 508 TRP A C 1
ATOM 3999 O O . TRP A 1 508 ? -11.034 8.712 32.461 1.00 87.19 508 TRP A O 1
ATOM 4009 N N . GLY A 1 509 ? -8.946 8.980 31.672 1.00 86.44 509 GLY A N 1
ATOM 4010 C CA . GLY A 1 509 ? -8.328 9.296 32.959 1.00 86.44 509 GLY A CA 1
ATOM 4011 C C . GLY A 1 509 ? -8.863 10.605 33.535 1.00 86.44 509 GLY A C 1
ATOM 4012 O O . GLY A 1 509 ? -9.302 10.642 34.687 1.00 86.44 509 GLY A O 1
ATOM 4013 N N . PHE A 1 510 ? -8.921 11.651 32.706 1.00 86.38 510 PHE A N 1
ATOM 4014 C CA . PHE A 1 510 ? -9.432 12.971 33.068 1.00 86.38 510 PHE A CA 1
ATOM 4015 C C . PHE A 1 510 ? -10.888 12.900 33.532 1.00 86.38 510 PHE A C 1
ATOM 4017 O O . PHE A 1 510 ? -11.207 13.319 34.643 1.00 86.38 510 PHE A O 1
ATOM 4024 N N . THR A 1 511 ? -11.780 12.302 32.738 1.00 84.06 511 THR A N 1
ATOM 4025 C CA . THR A 1 511 ? -13.206 12.205 33.092 1.00 84.06 511 THR A CA 1
ATOM 4026 C C . THR A 1 511 ? -13.436 11.382 34.354 1.00 84.06 511 THR A C 1
ATOM 4028 O O . THR A 1 511 ? -14.256 11.766 35.189 1.00 84.06 511 THR A O 1
ATOM 4031 N N . LYS A 1 512 ? -12.704 10.278 34.558 1.00 81.00 512 LYS A N 1
ATOM 4032 C CA . LYS A 1 512 ? -12.815 9.487 35.791 1.00 81.00 512 LYS A CA 1
ATOM 4033 C C . LYS A 1 512 ? -12.330 10.260 37.015 1.00 81.00 512 LYS A C 1
ATOM 4035 O O . LYS A 1 512 ? -13.038 10.254 38.016 1.00 81.00 512 LYS A O 1
ATOM 4040 N N . LEU A 1 513 ? -11.193 10.947 36.947 1.00 81.56 513 LEU A N 1
ATOM 4041 C CA . LEU A 1 513 ? -10.656 11.694 38.091 1.00 81.56 513 LEU A CA 1
ATOM 4042 C C . LEU A 1 513 ? -11.485 12.944 38.415 1.00 81.56 513 LEU A C 1
ATOM 4044 O O . LEU A 1 513 ? -11.753 13.222 39.583 1.00 81.56 513 LEU A O 1
ATOM 4048 N N . VAL A 1 514 ? -11.948 13.664 37.391 1.00 80.44 514 VAL A N 1
ATOM 4049 C CA . VAL A 1 514 ? -12.698 14.915 37.563 1.00 80.44 514 VAL A CA 1
ATOM 4050 C C . VAL A 1 514 ? -14.152 14.662 37.956 1.00 80.44 514 VAL A C 1
ATOM 4052 O O . VAL A 1 514 ? -14.651 15.330 38.851 1.00 80.44 514 VAL A O 1
ATOM 4055 N N . ILE A 1 515 ? -14.847 13.702 37.339 1.00 75.12 515 ILE A N 1
ATOM 4056 C CA . ILE A 1 515 ? -16.294 13.521 37.566 1.00 75.12 515 ILE A CA 1
ATOM 4057 C C . ILE A 1 515 ? -16.568 12.538 38.710 1.00 75.12 515 ILE A C 1
ATOM 4059 O O . ILE A 1 515 ? -17.493 12.750 39.495 1.00 75.12 515 ILE A O 1
ATOM 4063 N N . ARG A 1 516 ? -15.787 11.453 38.819 1.00 66.81 516 ARG A N 1
ATOM 4064 C CA . ARG A 1 516 ? -16.064 10.385 39.794 1.00 66.81 516 ARG A CA 1
ATOM 4065 C C . ARG A 1 516 ? -15.530 10.695 41.189 1.00 66.81 516 ARG A C 1
ATOM 4067 O O . ARG A 1 516 ? -16.220 10.414 42.161 1.00 66.81 516 ARG A O 1
ATOM 4074 N N . ASP A 1 517 ? -14.324 11.253 41.277 1.00 63.66 517 ASP A N 1
ATOM 4075 C CA . ASP A 1 517 ? -13.580 11.386 42.538 1.00 63.66 517 ASP A CA 1
ATOM 4076 C C . ASP A 1 517 ? -13.535 12.822 43.100 1.00 63.66 517 ASP A C 1
ATOM 4078 O O . ASP A 1 517 ? -13.142 13.015 44.252 1.00 63.66 517 ASP A O 1
ATOM 4082 N N . SER A 1 518 ? -13.944 13.840 42.333 1.00 65.94 518 SER A N 1
ATOM 4083 C CA . SER A 1 518 ? -13.855 15.240 42.767 1.00 65.94 518 SER A CA 1
ATOM 4084 C C . SER A 1 518 ? -15.139 15.726 43.443 1.00 65.94 518 SER A C 1
ATOM 4086 O O . SER A 1 518 ? -16.127 16.080 42.796 1.00 65.94 518 SER A O 1
ATOM 4088 N N . THR A 1 519 ? -15.099 15.858 44.769 1.00 64.12 519 THR A N 1
ATOM 4089 C CA . THR A 1 519 ? -16.116 16.598 45.542 1.00 64.12 51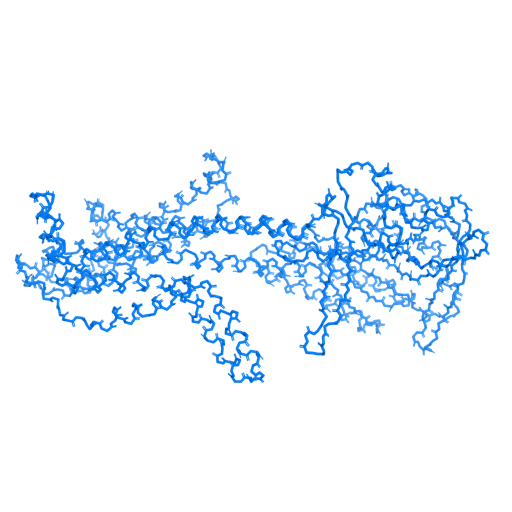9 THR A CA 1
ATOM 4090 C C . THR A 1 519 ? -16.229 18.056 45.084 1.00 64.12 519 THR A C 1
ATOM 4092 O O . THR A 1 519 ? -17.314 18.637 45.131 1.00 64.12 519 THR A O 1
ATOM 4095 N N . LYS A 1 520 ? -15.137 18.633 44.560 1.00 66.94 520 LYS A N 1
ATOM 4096 C CA . LYS A 1 520 ? -15.106 19.987 43.989 1.00 66.94 520 LYS A CA 1
ATOM 4097 C C . LYS A 1 520 ? -15.917 20.092 42.699 1.00 66.94 520 LYS A C 1
ATOM 4099 O O . LYS A 1 520 ? -16.619 21.079 42.524 1.00 66.94 520 LYS A O 1
ATOM 4104 N N . PHE A 1 521 ? -15.881 19.079 41.828 1.00 70.25 521 PHE A N 1
ATOM 4105 C CA . PHE A 1 521 ? -16.733 19.054 40.633 1.00 70.25 521 PHE A CA 1
ATOM 4106 C C . PHE A 1 521 ? -18.213 18.983 41.018 1.00 70.25 521 PHE A C 1
ATOM 4108 O O . PHE A 1 521 ? -19.034 19.711 40.471 1.00 70.25 521 PHE A O 1
ATOM 4115 N N . GLN A 1 522 ? -18.549 18.175 42.027 1.00 68.62 522 GLN A N 1
ATOM 4116 C CA . GLN A 1 522 ? -19.915 18.108 42.549 1.00 68.62 522 GLN A CA 1
ATOM 4117 C C . GLN A 1 522 ? -20.370 19.444 43.163 1.00 68.62 522 GLN A C 1
ATOM 4119 O O . GLN A 1 522 ? -21.524 19.832 42.994 1.00 68.62 522 GLN A O 1
ATOM 4124 N N . ALA A 1 523 ? -19.475 20.170 43.841 1.00 68.94 523 ALA A N 1
ATOM 4125 C CA . ALA A 1 523 ? -19.750 21.509 44.363 1.00 68.94 523 ALA A CA 1
ATOM 4126 C C . ALA A 1 523 ? -19.898 22.557 43.242 1.00 68.94 523 ALA A C 1
ATOM 4128 O O . ALA A 1 523 ? -20.809 23.381 43.285 1.00 68.94 523 ALA A O 1
ATOM 4129 N N . ALA A 1 524 ? -19.059 22.496 42.205 1.00 70.75 524 ALA A N 1
ATOM 4130 C CA . ALA A 1 524 ? -19.152 23.368 41.036 1.00 70.75 524 ALA A CA 1
ATOM 4131 C C . ALA A 1 524 ? -20.453 23.130 40.252 1.00 70.75 524 ALA A C 1
ATOM 4133 O O . ALA A 1 524 ? -21.151 24.085 39.920 1.00 70.75 524 ALA A O 1
ATOM 4134 N N . ALA A 1 525 ? -20.834 21.867 40.044 1.00 69.44 525 ALA A N 1
ATOM 4135 C CA . ALA A 1 525 ? -22.113 21.503 39.441 1.00 69.44 525 ALA A CA 1
ATOM 4136 C C . ALA A 1 525 ? -23.296 22.048 40.256 1.00 69.44 525 ALA A C 1
ATOM 4138 O O . ALA A 1 525 ? -24.249 22.551 39.671 1.00 69.44 525 ALA A O 1
ATOM 4139 N N . SER A 1 526 ? -23.201 22.030 41.593 1.00 67.69 526 SER A N 1
ATOM 4140 C CA . SER A 1 526 ? -24.207 22.625 42.484 1.00 67.69 526 SER A CA 1
ATOM 4141 C C . SER A 1 526 ? -24.313 24.153 42.339 1.00 67.69 526 SER A C 1
ATOM 4143 O O . SER A 1 526 ? -25.399 24.715 42.474 1.00 67.69 526 SER A O 1
ATOM 4145 N N . LYS A 1 527 ? -23.197 24.834 42.064 1.00 75.06 527 LYS A N 1
ATOM 4146 C CA . LYS A 1 527 ? -23.147 26.292 41.865 1.00 75.06 527 LYS A CA 1
ATOM 4147 C C . LYS A 1 527 ? -23.649 26.710 40.481 1.00 75.06 527 LYS A C 1
ATOM 4149 O O . LYS A 1 527 ? -24.242 27.767 40.325 1.00 75.06 527 LYS A O 1
ATOM 4154 N N . ILE A 1 528 ? -23.435 25.870 39.472 1.00 71.62 528 ILE A N 1
ATOM 4155 C CA . ILE A 1 528 ? -24.002 26.064 38.131 1.00 71.62 528 ILE A CA 1
ATOM 4156 C C . ILE A 1 528 ? -25.505 25.764 38.158 1.00 71.62 528 ILE A C 1
ATOM 4158 O O . ILE A 1 528 ? -26.292 26.493 37.560 1.00 71.62 528 ILE A O 1
ATOM 4162 N N . SER A 1 529 ? -25.934 24.747 38.912 1.00 70.69 529 SER A N 1
ATOM 4163 C CA . SER A 1 529 ? -27.353 24.412 39.023 1.00 70.69 529 SER A CA 1
ATOM 4164 C C . SER A 1 529 ? -28.205 25.505 39.651 1.00 70.69 529 SER A C 1
ATOM 4166 O O . SER A 1 529 ? -29.366 25.623 39.277 1.00 70.69 529 SER A O 1
ATOM 4168 N N . SER A 1 530 ? -27.652 26.325 40.553 1.00 69.38 530 SER A N 1
ATOM 4169 C CA . SER A 1 530 ? -28.405 27.438 41.143 1.00 69.38 530 SER A CA 1
ATOM 4170 C C . SER A 1 530 ? -28.759 28.528 40.128 1.00 69.38 530 SER A C 1
ATOM 4172 O O . SER A 1 530 ? -29.680 29.294 40.374 1.00 69.38 530 SER A O 1
ATOM 4174 N N . VAL A 1 531 ? -28.077 28.580 38.978 1.00 79.06 531 VAL A N 1
ATOM 4175 C CA . VAL A 1 531 ? -28.400 29.503 37.875 1.00 79.06 531 VAL A CA 1
ATOM 4176 C C . VAL A 1 531 ? -29.588 28.998 37.042 1.00 79.06 531 VAL A C 1
ATOM 4178 O O . VAL A 1 531 ? -30.320 29.795 36.471 1.00 79.06 531 VAL A O 1
ATOM 4181 N N . MET A 1 532 ? -29.815 27.681 36.994 1.00 77.25 532 MET A N 1
ATOM 4182 C CA . MET A 1 532 ? -30.886 27.043 36.209 1.00 77.25 532 MET A CA 1
ATOM 4183 C C . MET A 1 532 ? -32.145 26.701 37.029 1.00 77.25 532 MET A C 1
ATOM 4185 O O . MET A 1 532 ? -33.015 25.972 36.547 1.00 77.25 532 MET A O 1
ATOM 4189 N N . GLY A 1 533 ? -32.245 27.189 38.270 1.00 79.94 533 GLY A N 1
ATOM 4190 C CA . GLY A 1 533 ? -33.384 26.931 39.155 1.00 79.94 533 GLY A CA 1
ATOM 4191 C C . GLY A 1 533 ? -33.594 25.441 39.465 1.00 79.94 533 GLY A C 1
ATOM 4192 O O . GLY A 1 533 ? -32.641 24.667 39.604 1.00 79.94 533 GLY A O 1
ATOM 4193 N N . ASP A 1 534 ? -34.856 25.020 39.558 1.00 80.06 534 ASP A N 1
ATOM 4194 C CA . ASP A 1 534 ? -35.245 23.677 40.016 1.00 80.06 534 ASP A CA 1
ATOM 4195 C C . ASP A 1 534 ? -34.751 22.542 39.102 1.00 80.06 534 ASP A C 1
ATOM 4197 O O . ASP A 1 534 ? -34.349 21.472 39.575 1.00 80.06 534 ASP A O 1
ATOM 4201 N N . LEU A 1 535 ? -34.704 22.778 37.786 1.00 76.94 535 LEU A N 1
ATOM 4202 C CA . LEU A 1 535 ? -34.174 21.818 36.810 1.00 76.94 535 LEU A CA 1
ATOM 4203 C C . LEU A 1 535 ? -32.668 21.604 36.992 1.00 76.94 535 LEU A C 1
ATOM 4205 O O . LEU A 1 535 ? -32.183 20.469 36.928 1.00 76.94 535 LEU A O 1
ATOM 4209 N N . GLY A 1 536 ? -31.933 22.678 37.286 1.00 76.56 536 GLY A N 1
ATOM 4210 C CA . GLY A 1 536 ? -30.522 22.599 37.634 1.00 76.56 536 GLY A CA 1
ATOM 4211 C C . GLY A 1 536 ? -30.309 21.759 38.891 1.00 76.56 536 GLY A C 1
ATOM 4212 O O . GLY A 1 536 ? -29.439 20.883 38.912 1.00 76.56 536 GLY A O 1
ATOM 4213 N N . ALA A 1 537 ? -31.098 22.002 39.942 1.00 77.50 537 ALA A N 1
ATOM 4214 C CA . ALA A 1 537 ? -30.975 21.282 41.210 1.00 77.50 537 ALA A CA 1
ATOM 4215 C C . ALA A 1 537 ? -31.219 19.770 41.038 1.00 77.50 537 ALA A C 1
ATOM 4217 O O . ALA A 1 537 ? -30.483 18.942 41.591 1.00 77.50 537 ALA A O 1
ATOM 4218 N N . LEU A 1 538 ? -32.199 19.395 40.207 1.00 77.31 538 LEU A N 1
ATOM 4219 C CA . LEU A 1 538 ? -32.453 18.005 39.819 1.00 77.31 538 LEU A CA 1
ATOM 4220 C C . LEU A 1 538 ? -31.269 17.394 39.050 1.00 77.31 538 LEU A C 1
ATOM 4222 O O . LEU A 1 538 ? -30.858 16.267 39.349 1.00 77.31 538 LEU A O 1
ATOM 4226 N N . ALA A 1 539 ? -30.672 18.135 38.113 1.00 73.19 539 ALA A N 1
ATOM 4227 C CA . ALA A 1 539 ? -29.496 17.690 37.368 1.00 73.19 539 ALA A CA 1
ATOM 4228 C C . ALA A 1 539 ? -28.278 17.468 38.286 1.00 73.19 539 ALA A C 1
ATOM 4230 O O . ALA A 1 539 ? -27.662 16.401 38.241 1.00 73.19 539 ALA A O 1
ATOM 4231 N N . ALA A 1 540 ? -27.972 18.406 39.189 1.00 76.06 540 ALA A N 1
ATOM 4232 C CA . ALA A 1 540 ? -26.870 18.274 40.148 1.00 76.06 540 ALA A CA 1
ATOM 4233 C C . ALA A 1 540 ? -27.066 17.085 41.108 1.00 76.06 540 ALA A C 1
ATOM 4235 O O . ALA A 1 540 ? -26.121 16.345 41.408 1.00 76.06 540 ALA A O 1
ATOM 4236 N N . LYS A 1 541 ? -28.307 16.835 41.545 1.00 77.00 541 LYS A N 1
ATOM 4237 C CA . LYS A 1 541 ? -28.646 15.669 42.376 1.00 77.00 541 LYS A CA 1
ATOM 4238 C C . LYS A 1 541 ? -28.459 14.353 41.614 1.00 77.00 541 LYS A C 1
ATOM 4240 O O . LYS A 1 541 ? -27.952 13.386 42.187 1.00 77.00 541 LYS A O 1
ATOM 4245 N N . ASN A 1 542 ? -28.793 14.319 40.324 1.00 74.69 542 ASN A N 1
ATOM 4246 C CA . ASN A 1 542 ? -28.520 13.172 39.454 1.00 74.69 542 ASN A CA 1
ATOM 4247 C C . ASN A 1 542 ? -27.013 12.931 39.258 1.00 74.69 542 ASN A C 1
ATOM 4249 O O . ASN A 1 542 ? -26.588 11.772 39.252 1.00 74.69 542 ASN A O 1
ATOM 4253 N N . VAL A 1 543 ? -26.203 13.998 39.190 1.00 74.12 543 VAL A N 1
ATOM 4254 C CA . VAL A 1 543 ? -24.732 13.910 39.116 1.00 74.12 543 VAL A CA 1
ATOM 4255 C C . VAL A 1 543 ? -24.127 13.243 40.338 1.00 74.12 543 VAL A C 1
ATOM 4257 O O . VAL A 1 543 ? -23.304 12.337 40.203 1.00 74.12 543 VAL A O 1
ATOM 4260 N N . ARG A 1 544 ? -24.595 13.618 41.528 1.00 73.69 544 ARG A N 1
ATOM 4261 C CA . ARG A 1 544 ? -24.161 12.994 42.784 1.00 73.69 544 ARG A CA 1
ATOM 4262 C C . ARG A 1 544 ? -24.590 11.538 42.924 1.00 73.69 544 ARG A C 1
ATOM 4264 O O . ARG A 1 544 ? -23.854 10.752 43.506 1.00 73.69 544 ARG A O 1
ATOM 4271 N N . ARG A 1 545 ? -25.769 11.176 42.411 1.00 71.88 545 ARG A N 1
ATOM 4272 C CA . ARG A 1 545 ? -26.305 9.810 42.528 1.00 71.88 545 ARG A CA 1
ATOM 4273 C C . ARG A 1 545 ? -25.609 8.809 41.612 1.00 71.88 545 ARG A C 1
ATOM 4275 O O . ARG A 1 545 ? -25.470 7.658 41.997 1.00 71.88 545 ARG A O 1
ATOM 4282 N N . ASN A 1 546 ? -25.191 9.223 40.414 1.00 72.06 546 ASN A N 1
ATOM 4283 C CA . ASN A 1 546 ? -24.612 8.316 39.416 1.00 72.06 546 ASN A CA 1
ATOM 4284 C C . ASN A 1 546 ? -23.328 8.877 38.767 1.00 72.06 546 ASN A C 1
ATOM 4286 O O . ASN A 1 546 ? -23.256 8.981 37.534 1.00 72.06 546 ASN A O 1
ATOM 4290 N N . PRO A 1 547 ? -22.288 9.213 39.553 1.00 72.81 547 PRO A N 1
ATOM 4291 C CA . PRO A 1 547 ? -21.096 9.889 39.042 1.00 72.81 547 PRO A CA 1
ATOM 4292 C C . PRO A 1 547 ? -20.316 9.022 38.043 1.00 72.81 547 PRO A C 1
ATOM 4294 O O . PRO A 1 547 ? -19.833 9.513 37.024 1.00 72.81 547 PRO A O 1
ATOM 4297 N N . ALA A 1 548 ? -20.254 7.703 38.260 1.00 73.12 548 ALA A N 1
ATOM 4298 C CA . ALA A 1 548 ? -19.574 6.785 37.349 1.00 73.12 548 ALA A CA 1
ATOM 4299 C C . ALA A 1 548 ? -20.232 6.710 35.959 1.00 73.12 548 ALA A C 1
ATOM 4301 O O . ALA A 1 548 ? -19.518 6.571 34.961 1.00 73.12 548 ALA A O 1
ATOM 4302 N N . ARG A 1 549 ? -21.568 6.812 35.903 1.00 74.44 549 ARG A N 1
ATOM 4303 C CA . ARG A 1 549 ? -22.353 6.798 34.660 1.00 74.44 549 ARG A CA 1
ATOM 4304 C C . ARG A 1 549 ? -22.157 8.092 33.885 1.00 74.44 549 ARG A C 1
ATOM 4306 O O . ARG A 1 549 ? -21.888 8.047 32.691 1.00 74.44 549 ARG A O 1
ATOM 4313 N N . LEU A 1 550 ? -22.243 9.232 34.565 1.00 77.94 550 LEU A N 1
ATOM 4314 C CA . LEU A 1 550 ? -22.019 10.528 33.929 1.00 77.94 550 LEU A CA 1
ATOM 4315 C C . LEU A 1 550 ? -20.592 10.684 33.424 1.00 77.94 550 LEU A C 1
ATOM 4317 O O . LEU A 1 550 ? -20.413 11.179 32.320 1.00 77.94 550 LEU A O 1
ATOM 4321 N N . ALA A 1 551 ? -19.599 10.173 34.155 1.00 78.44 551 ALA A N 1
ATOM 4322 C CA . ALA A 1 551 ? -18.225 10.128 33.666 1.00 78.44 551 ALA A CA 1
ATOM 4323 C C . ALA A 1 551 ? -18.104 9.331 32.357 1.00 78.44 551 ALA A C 1
ATOM 4325 O O . ALA A 1 551 ? -17.411 9.757 31.442 1.00 78.44 551 ALA A O 1
ATOM 4326 N N . ALA A 1 552 ? -18.796 8.190 32.248 1.00 79.06 552 ALA A N 1
ATOM 4327 C CA . ALA A 1 552 ? -18.778 7.374 31.037 1.00 79.06 552 ALA A CA 1
ATOM 4328 C C . ALA A 1 552 ? -19.473 8.057 29.847 1.00 79.06 552 ALA A C 1
ATOM 4330 O O . ALA A 1 552 ? -18.958 7.990 28.735 1.00 79.06 552 ALA A O 1
ATOM 4331 N N . ILE A 1 553 ? -20.603 8.733 30.080 1.00 81.38 553 ILE A N 1
ATOM 4332 C CA . ILE A 1 553 ? -21.331 9.475 29.038 1.00 81.38 553 ILE A CA 1
ATOM 4333 C C . ILE A 1 553 ? -20.528 10.701 28.586 1.00 81.38 553 ILE A C 1
ATOM 4335 O O . ILE A 1 553 ? -20.364 10.914 27.391 1.00 81.38 553 ILE A O 1
ATOM 4339 N N . ALA A 1 554 ? -19.981 11.477 29.524 1.00 82.94 554 ALA A N 1
ATOM 4340 C CA . ALA A 1 554 ? -19.151 12.638 29.212 1.00 82.94 554 ALA A CA 1
ATOM 4341 C C . ALA A 1 554 ? -17.888 12.239 28.434 1.00 82.94 554 ALA A C 1
ATOM 4343 O O . ALA A 1 554 ? -17.536 12.902 27.464 1.00 82.94 554 ALA A O 1
ATOM 4344 N N . PHE A 1 555 ? -17.247 11.128 28.814 1.00 85.31 555 PHE A N 1
ATOM 4345 C CA . PHE A 1 555 ? -16.122 10.554 28.076 1.00 85.31 555 PHE A CA 1
ATOM 4346 C C . PHE A 1 555 ? -16.490 10.192 26.636 1.00 85.31 555 PHE A C 1
ATOM 4348 O O . PHE A 1 555 ? -15.761 10.554 25.719 1.00 85.31 555 PHE A O 1
ATOM 4355 N N . LEU A 1 556 ? -17.630 9.526 26.431 1.00 83.81 556 LEU A N 1
ATOM 4356 C CA . LEU A 1 556 ? -18.121 9.182 25.096 1.00 83.81 556 LEU A CA 1
ATOM 4357 C C . LEU A 1 556 ? -18.360 10.425 24.237 1.00 83.81 556 LEU A C 1
ATOM 4359 O O . LEU A 1 556 ? -17.906 10.467 23.101 1.00 83.81 556 LEU A O 1
ATOM 4363 N N . ILE A 1 557 ? -19.032 11.442 24.781 1.00 85.00 557 ILE A N 1
ATOM 4364 C CA . ILE A 1 557 ? -19.309 12.691 24.058 1.00 85.00 557 ILE A CA 1
ATOM 4365 C C . ILE A 1 557 ? -18.003 13.406 23.699 1.00 85.00 557 ILE A C 1
ATOM 4367 O O . ILE A 1 557 ? -17.823 13.800 22.550 1.00 85.00 557 ILE A O 1
ATOM 4371 N N . ALA A 1 558 ? -17.075 13.530 24.653 1.00 85.44 558 ALA A N 1
ATOM 4372 C CA . ALA A 1 558 ? -15.774 14.148 24.416 1.00 85.44 558 ALA A CA 1
ATOM 4373 C C . ALA A 1 558 ? -14.980 13.403 23.334 1.00 85.44 558 ALA A C 1
ATOM 4375 O O . ALA A 1 558 ? -14.404 14.038 22.454 1.00 85.44 558 ALA A O 1
ATOM 4376 N N . LEU A 1 559 ? -14.996 12.067 23.363 1.00 84.62 559 LEU A N 1
ATOM 4377 C CA . LEU A 1 559 ? -14.302 11.243 22.380 1.00 84.62 559 LEU A CA 1
ATOM 4378 C C . LEU A 1 559 ? -14.939 11.360 20.989 1.00 84.62 559 LEU A C 1
ATOM 4380 O O . LEU A 1 559 ? -14.216 11.518 20.016 1.00 84.62 559 LEU A O 1
ATOM 4384 N N . ILE A 1 560 ? -16.272 11.349 20.887 1.00 82.75 560 ILE A N 1
ATOM 4385 C CA . ILE A 1 560 ? -16.980 11.522 19.608 1.00 82.75 560 ILE A CA 1
ATOM 4386 C C . ILE A 1 560 ? -16.672 12.895 19.002 1.00 82.75 560 ILE A C 1
ATOM 4388 O O . ILE A 1 560 ? -16.299 12.973 17.838 1.00 82.75 560 ILE A O 1
ATOM 4392 N N . ILE A 1 561 ? -16.784 13.973 19.785 1.00 85.88 561 ILE A N 1
ATOM 4393 C CA . ILE A 1 561 ? -16.490 15.331 19.303 1.00 85.88 561 ILE A CA 1
ATOM 4394 C C . ILE A 1 561 ? -15.015 15.449 18.907 1.00 85.88 561 ILE A C 1
ATOM 4396 O O . ILE A 1 561 ? -14.711 15.964 17.833 1.00 85.88 561 ILE A O 1
ATOM 4400 N N . GLY A 1 562 ? -14.107 14.938 19.743 1.00 82.94 562 GLY A N 1
ATOM 4401 C CA . GLY A 1 562 ? -12.672 14.957 19.476 1.00 82.94 562 GLY A CA 1
ATOM 4402 C C . GLY A 1 562 ? -12.309 14.228 18.185 1.00 82.94 562 GLY A C 1
ATOM 4403 O O . GLY A 1 562 ? -11.581 14.779 17.366 1.00 82.94 562 GLY A O 1
ATOM 4404 N N . LEU A 1 563 ? -12.872 13.036 17.962 1.00 81.31 563 LEU A N 1
ATOM 4405 C CA . LEU A 1 563 ? -12.662 12.268 16.734 1.00 81.31 563 LEU A CA 1
ATOM 4406 C C . LEU A 1 563 ? -13.241 12.978 15.506 1.00 81.31 563 LEU A C 1
ATOM 4408 O O . LEU A 1 563 ? -12.581 13.029 14.474 1.00 81.31 563 LEU A O 1
ATOM 4412 N N . SER A 1 564 ? -14.431 13.575 15.611 1.00 81.44 564 SER A N 1
ATOM 4413 C CA . SER A 1 564 ? -15.033 14.327 14.501 1.00 81.44 564 SER A CA 1
ATOM 4414 C C . SER A 1 564 ? -14.176 15.522 14.078 1.00 81.44 564 SER A C 1
ATOM 4416 O O . SER A 1 564 ? -13.951 15.739 12.885 1.00 81.44 564 SER A O 1
ATOM 4418 N N . VAL A 1 565 ? -13.661 16.283 15.050 1.00 84.56 565 VAL A N 1
ATOM 4419 C CA . VAL A 1 565 ? -12.758 17.414 14.786 1.00 84.56 565 VAL A CA 1
ATOM 4420 C C . VAL A 1 565 ? -11.429 16.920 14.219 1.00 84.56 565 VAL A C 1
ATOM 4422 O O . VAL A 1 565 ? -10.941 17.495 13.249 1.00 84.56 565 VAL A O 1
ATOM 4425 N N . GLN A 1 566 ? -10.874 15.836 14.768 1.00 81.69 566 GLN A N 1
ATOM 4426 C CA . GLN A 1 566 ? -9.630 15.241 14.285 1.00 81.69 566 GLN A CA 1
ATOM 4427 C C . GLN A 1 566 ? -9.739 14.811 12.821 1.00 81.69 566 GLN A C 1
ATOM 4429 O O . GLN A 1 566 ? -8.896 15.207 12.026 1.00 81.69 566 GLN A O 1
ATOM 4434 N N . VAL A 1 567 ? -10.765 14.038 12.450 1.00 77.81 567 VAL A N 1
ATOM 4435 C CA . VAL A 1 567 ? -10.930 13.537 11.075 1.00 77.81 567 VAL A CA 1
ATOM 4436 C C . VAL A 1 567 ? -11.092 14.699 10.094 1.00 77.81 567 VAL A C 1
ATOM 4438 O O . VAL A 1 567 ? -10.408 14.740 9.075 1.00 77.81 567 VAL A O 1
ATOM 4441 N N . THR A 1 568 ? -11.938 15.679 10.423 1.00 80.06 568 THR A N 1
ATOM 4442 C CA . THR A 1 568 ? -12.171 16.849 9.559 1.00 80.06 568 THR A CA 1
ATOM 4443 C C . THR A 1 568 ? -10.906 17.696 9.407 1.00 80.06 568 THR A C 1
ATOM 4445 O O . THR A 1 568 ? -10.533 18.070 8.297 1.00 80.06 568 THR A O 1
ATOM 4448 N N . GLY A 1 569 ? -10.212 17.962 10.517 1.00 83.31 569 GLY A N 1
ATOM 4449 C CA . GLY A 1 569 ? -8.967 18.725 10.517 1.00 83.31 569 GLY A CA 1
ATOM 4450 C C . GLY A 1 569 ? -7.834 18.002 9.791 1.00 83.31 569 GLY A C 1
ATOM 4451 O O . GLY A 1 569 ? -7.067 18.642 9.076 1.00 83.31 569 GLY A O 1
ATOM 4452 N N . GLN A 1 570 ? -7.748 16.676 9.924 1.00 79.38 570 GLN A N 1
ATOM 4453 C CA . GLN A 1 570 ? -6.739 15.865 9.250 1.00 79.38 570 GLN A CA 1
ATOM 4454 C C . GLN A 1 570 ? -6.938 15.873 7.735 1.00 79.38 570 GLN A C 1
ATOM 4456 O O . GLN A 1 570 ? -5.961 16.079 7.025 1.00 79.38 570 GLN A O 1
ATOM 4461 N N . ILE A 1 571 ? -8.170 15.697 7.243 1.00 76.25 571 ILE A N 1
ATOM 4462 C CA . ILE A 1 571 ? -8.455 15.745 5.799 1.00 76.25 571 ILE A CA 1
ATOM 4463 C C . ILE A 1 571 ? -8.092 17.124 5.238 1.00 76.25 571 ILE A C 1
ATOM 4465 O O . ILE A 1 571 ? -7.307 17.204 4.299 1.00 76.25 571 ILE A O 1
ATOM 4469 N N . ALA A 1 572 ? -8.569 18.206 5.862 1.00 81.62 572 ALA A N 1
ATOM 4470 C CA . ALA A 1 572 ? -8.264 19.566 5.411 1.00 81.62 572 ALA A CA 1
ATOM 4471 C C . ALA A 1 572 ? -6.752 19.866 5.424 1.00 81.62 572 ALA A C 1
ATOM 4473 O O . ALA A 1 572 ? -6.223 20.479 4.500 1.00 81.62 572 ALA A O 1
ATOM 4474 N N . SER A 1 573 ? -6.038 19.395 6.453 1.00 82.81 573 SER A N 1
ATOM 4475 C CA . SER A 1 573 ? -4.582 19.569 6.551 1.00 82.81 573 SER A CA 1
ATOM 4476 C C . SER A 1 573 ? -3.829 18.731 5.519 1.00 82.81 573 SER A C 1
ATOM 4478 O O . SER A 1 573 ? -2.823 19.187 4.986 1.00 82.81 573 SER A O 1
ATOM 4480 N N . GLN A 1 574 ? -4.294 17.512 5.227 1.00 78.88 574 GLN A N 1
ATOM 4481 C CA . GLN A 1 574 ? -3.706 16.666 4.189 1.00 78.88 574 GLN A CA 1
ATOM 4482 C C . GLN A 1 574 ? -3.914 17.267 2.799 1.00 78.88 574 GLN A C 1
ATOM 4484 O O . GLN A 1 574 ? -2.972 17.274 2.014 1.00 78.88 574 GLN A O 1
ATOM 4489 N N . GLU A 1 575 ? -5.095 17.807 2.502 1.00 79.50 575 GLU A N 1
ATOM 4490 C CA . GLU A 1 575 ? -5.357 18.497 1.234 1.00 79.50 575 GLU A CA 1
ATOM 4491 C C . GLU A 1 575 ? -4.472 19.738 1.066 1.00 79.50 575 GLU A C 1
ATOM 4493 O O . GLU A 1 575 ? -3.817 19.880 0.033 1.00 79.50 575 GLU A O 1
ATOM 4498 N N . ASP A 1 576 ? -4.376 20.594 2.090 1.00 85.94 576 ASP A N 1
ATOM 4499 C CA . ASP A 1 576 ? -3.484 21.762 2.067 1.00 85.94 576 ASP A CA 1
ATOM 4500 C C . ASP A 1 576 ? -2.012 21.341 1.930 1.00 85.94 576 ASP A C 1
ATOM 4502 O O . ASP A 1 576 ? -1.272 21.904 1.122 1.00 85.94 576 ASP A O 1
ATOM 4506 N N . TYR A 1 577 ? -1.588 20.298 2.653 1.00 82.25 577 TYR A N 1
ATOM 4507 C CA . TYR A 1 577 ? -0.243 19.739 2.533 1.00 82.25 577 TYR A CA 1
ATOM 4508 C C . TYR A 1 577 ? 0.035 19.220 1.121 1.00 82.25 577 TYR A C 1
ATOM 4510 O O . TYR A 1 577 ? 1.073 19.550 0.555 1.00 82.25 577 TYR A O 1
ATOM 4518 N N . ILE A 1 578 ? -0.875 18.442 0.529 1.00 77.50 578 ILE A N 1
ATOM 4519 C CA . ILE A 1 578 ? -0.729 17.927 -0.838 1.00 77.50 578 ILE A CA 1
ATOM 4520 C C . ILE A 1 578 ? -0.648 19.090 -1.820 1.00 77.50 578 ILE A C 1
ATOM 4522 O O . ILE A 1 578 ? 0.258 19.113 -2.646 1.00 77.50 578 ILE A O 1
ATOM 4526 N N . TYR A 1 579 ? -1.534 20.080 -1.710 1.00 83.25 579 TYR A N 1
ATOM 4527 C CA . TYR A 1 579 ? -1.531 21.242 -2.593 1.00 83.25 579 TYR A CA 1
ATOM 4528 C C . TYR A 1 579 ? -0.209 22.017 -2.512 1.00 83.25 579 TYR A C 1
ATOM 4530 O O . TYR A 1 579 ? 0.404 22.324 -3.537 1.00 83.25 579 TYR A O 1
ATOM 4538 N N . ARG A 1 580 ? 0.282 22.278 -1.296 1.00 84.38 580 ARG A N 1
ATOM 4539 C CA . ARG A 1 580 ? 1.573 22.945 -1.075 1.00 84.38 580 ARG A CA 1
ATOM 4540 C C . ARG A 1 580 ? 2.745 22.107 -1.555 1.00 84.38 580 ARG A C 1
ATOM 4542 O O . ARG A 1 580 ? 3.644 22.656 -2.176 1.00 84.38 580 ARG A O 1
ATOM 4549 N N . THR A 1 581 ? 2.735 20.804 -1.300 1.00 77.88 581 THR A N 1
ATOM 4550 C CA . THR A 1 581 ? 3.788 19.886 -1.739 1.00 77.88 581 THR A CA 1
ATOM 4551 C C . THR A 1 581 ? 3.816 19.773 -3.258 1.00 77.88 581 THR A C 1
ATOM 4553 O O . THR A 1 581 ? 4.894 19.833 -3.831 1.00 77.88 581 THR A O 1
ATOM 4556 N N . VAL A 1 582 ? 2.667 19.678 -3.935 1.00 76.50 582 VAL A N 1
ATOM 4557 C CA . VAL A 1 582 ? 2.590 19.705 -5.406 1.00 76.50 582 VAL A CA 1
ATOM 4558 C C . VAL A 1 582 ? 3.144 21.025 -5.929 1.00 76.50 582 VAL A C 1
ATOM 4560 O O . VAL A 1 582 ? 4.024 21.017 -6.783 1.00 76.50 582 VAL A O 1
ATOM 4563 N N . ARG A 1 583 ? 2.710 22.158 -5.367 1.00 77.69 583 ARG A N 1
ATOM 4564 C CA . ARG A 1 583 ? 3.205 23.479 -5.770 1.00 77.69 583 ARG A CA 1
ATOM 4565 C C . ARG A 1 583 ? 4.711 23.640 -5.535 1.00 77.69 583 ARG A C 1
ATOM 4567 O O . ARG A 1 583 ? 5.394 24.200 -6.384 1.00 77.69 583 ARG A O 1
ATOM 4574 N N . ASN A 1 584 ? 5.223 23.132 -4.415 1.00 76.12 584 ASN A N 1
ATOM 4575 C CA . ASN A 1 584 ? 6.641 23.161 -4.062 1.00 76.12 584 ASN A CA 1
ATOM 4576 C C . ASN A 1 584 ? 7.487 22.227 -4.939 1.00 76.12 584 ASN A C 1
ATOM 4578 O O . ASN A 1 584 ? 8.591 22.590 -5.324 1.00 76.12 584 ASN A O 1
ATOM 4582 N N . ASN A 1 585 ? 6.984 21.029 -5.244 1.00 65.00 585 ASN A N 1
ATOM 4583 C CA . ASN A 1 585 ? 7.716 20.027 -6.017 1.00 65.00 585 ASN A CA 1
ATOM 4584 C C . ASN A 1 585 ? 7.729 20.335 -7.513 1.00 65.00 585 ASN A C 1
ATOM 4586 O O . ASN A 1 585 ? 8.721 20.043 -8.170 1.00 65.00 585 ASN A O 1
ATOM 4590 N N . VAL A 1 586 ? 6.632 20.874 -8.050 1.00 72.25 586 VAL A N 1
ATOM 4591 C CA . VAL A 1 586 ? 6.554 21.254 -9.463 1.00 72.25 586 VAL A CA 1
ATOM 4592 C C . VAL A 1 586 ? 7.319 22.557 -9.672 1.00 72.25 586 VAL A C 1
ATOM 4594 O O . VAL A 1 586 ? 8.229 22.595 -10.491 1.00 72.25 586 VAL A O 1
ATOM 4597 N N . GLY A 1 587 ? 7.026 23.603 -8.888 1.00 73.88 587 GLY A N 1
ATOM 4598 C CA . GLY A 1 587 ? 7.649 24.923 -9.029 1.00 73.88 587 GLY A CA 1
ATOM 4599 C C . GLY A 1 587 ? 7.279 25.605 -10.352 1.00 73.88 587 GLY A C 1
ATOM 4600 O O . GLY A 1 587 ? 6.449 26.512 -10.356 1.00 73.88 587 GLY A O 1
ATOM 4601 N N . ALA A 1 588 ? 7.868 25.139 -11.456 1.00 75.69 588 ALA A N 1
ATOM 4602 C CA . ALA A 1 588 ? 7.571 25.515 -12.835 1.00 75.69 588 ALA A CA 1
ATOM 4603 C C . ALA A 1 588 ? 7.156 24.279 -13.655 1.00 75.69 588 ALA A C 1
ATOM 4605 O O . ALA A 1 588 ? 7.662 23.182 -13.427 1.00 75.69 588 ALA A O 1
ATOM 4606 N N . ASP A 1 589 ? 6.266 24.457 -14.638 1.00 77.00 589 ASP A N 1
ATOM 4607 C CA . ASP A 1 589 ? 5.807 23.356 -15.502 1.00 77.00 589 ASP A CA 1
ATOM 4608 C C . ASP A 1 589 ? 6.961 22.736 -16.317 1.00 77.00 589 ASP A C 1
ATOM 4610 O O . ASP A 1 589 ? 6.964 21.538 -16.594 1.00 77.00 589 ASP A O 1
ATOM 4614 N N . VAL A 1 590 ? 7.960 23.551 -16.685 1.00 75.50 590 VAL A N 1
ATOM 4615 C CA . VAL A 1 590 ? 9.184 23.138 -17.386 1.00 75.50 590 VAL A CA 1
ATOM 4616 C C . VAL A 1 590 ? 10.367 23.950 -16.859 1.00 75.50 590 VAL A C 1
ATOM 4618 O O . VAL A 1 590 ? 10.292 25.175 -16.776 1.00 75.50 590 VAL A O 1
ATOM 4621 N N . THR A 1 591 ? 11.486 23.278 -16.576 1.00 77.25 591 THR A N 1
ATOM 4622 C CA . THR A 1 591 ? 12.750 23.917 -16.177 1.00 77.25 591 THR A CA 1
ATOM 4623 C C . THR A 1 591 ? 13.835 23.595 -17.199 1.00 77.25 591 THR A C 1
ATOM 4625 O O . THR A 1 591 ? 14.055 22.431 -17.528 1.00 77.25 591 THR A O 1
ATOM 4628 N N . VAL A 1 592 ? 14.545 24.618 -17.679 1.00 76.00 592 VAL A N 1
ATOM 4629 C CA . VAL A 1 592 ? 15.657 24.470 -18.631 1.00 76.00 592 VAL A CA 1
ATOM 4630 C C . VAL A 1 592 ? 16.954 24.898 -17.951 1.00 76.00 592 VAL A C 1
ATOM 4632 O O . VAL A 1 592 ? 17.075 26.034 -17.500 1.00 76.00 592 VAL A O 1
ATOM 4635 N N . SER A 1 593 ? 17.934 23.994 -17.881 1.00 76.00 593 SER A N 1
ATOM 4636 C CA . SER A 1 593 ? 19.272 24.312 -17.371 1.00 76.00 593 SER A CA 1
ATOM 4637 C C . SER A 1 593 ? 20.184 24.745 -18.517 1.00 76.00 593 SER A C 1
ATOM 4639 O O . SER A 1 593 ? 20.266 24.070 -19.544 1.00 76.00 593 SER A O 1
ATOM 4641 N N . VAL A 1 594 ? 20.871 25.874 -18.348 1.00 74.31 594 VAL A N 1
ATOM 4642 C CA . VAL A 1 594 ? 21.741 26.461 -19.372 1.00 74.31 594 VAL A CA 1
ATOM 4643 C C . VAL A 1 594 ? 23.198 26.346 -18.928 1.00 74.31 594 VAL A C 1
ATOM 4645 O O . VAL A 1 594 ? 23.561 26.827 -17.860 1.00 74.31 594 VAL A O 1
ATOM 4648 N N . VAL A 1 595 ? 24.049 25.754 -19.773 1.00 67.50 595 VAL A N 1
ATOM 4649 C CA . VAL A 1 595 ? 25.483 25.547 -19.478 1.00 67.50 595 VAL A CA 1
ATOM 4650 C C . VAL A 1 595 ? 26.248 26.875 -19.383 1.00 67.50 595 VAL A C 1
ATOM 4652 O O . VAL A 1 595 ? 27.159 27.011 -18.572 1.00 67.50 595 VAL A O 1
ATOM 4655 N N . ASN A 1 596 ? 25.868 27.876 -20.185 1.00 72.62 596 ASN A N 1
ATOM 4656 C CA . ASN A 1 596 ? 26.455 29.215 -20.146 1.00 72.62 596 ASN A CA 1
ATOM 4657 C C . ASN A 1 596 ? 25.438 30.255 -19.645 1.00 72.62 596 ASN A C 1
ATOM 4659 O O . ASN A 1 596 ? 24.655 30.802 -20.423 1.00 72.62 596 ASN A O 1
ATOM 4663 N N . GLY A 1 597 ? 25.490 30.558 -18.345 1.00 70.12 597 GLY A N 1
ATOM 4664 C CA . GLY A 1 597 ? 24.563 31.489 -17.691 1.00 70.12 597 GLY A CA 1
ATOM 4665 C C . GLY A 1 597 ? 24.587 32.920 -18.243 1.00 70.12 597 GLY A C 1
ATOM 4666 O O . GLY A 1 597 ? 23.578 33.616 -18.162 1.00 70.12 597 GLY A O 1
ATOM 4667 N N . SER A 1 598 ? 25.684 33.354 -18.880 1.00 78.12 598 SER A N 1
ATOM 4668 C CA . SER A 1 598 ? 25.793 34.712 -19.448 1.00 78.12 598 SER A CA 1
ATOM 4669 C C . SER A 1 598 ? 24.779 34.993 -20.565 1.00 78.12 598 SER A C 1
ATOM 4671 O O . SER A 1 598 ? 24.365 36.136 -20.745 1.00 78.12 598 SER A O 1
ATOM 4673 N N . ARG A 1 599 ? 24.325 33.951 -21.275 1.00 79.81 599 ARG A N 1
ATOM 4674 C CA . ARG A 1 599 ? 23.309 34.042 -22.339 1.00 79.81 599 ARG A CA 1
ATOM 4675 C C . ARG A 1 599 ? 21.902 33.681 -21.861 1.00 79.81 599 ARG A C 1
ATOM 4677 O O . ARG A 1 599 ? 20.991 33.583 -22.677 1.00 79.81 599 ARG A O 1
ATOM 4684 N N . GLY A 1 600 ? 21.698 33.496 -20.554 1.00 78.88 600 GLY A N 1
ATOM 4685 C CA . GLY A 1 600 ? 20.417 33.048 -20.001 1.00 78.88 600 GLY A CA 1
ATOM 4686 C C . GLY A 1 600 ? 19.238 33.942 -20.397 1.00 78.88 600 GLY A C 1
ATOM 4687 O O . GLY A 1 600 ? 18.196 33.432 -20.794 1.00 78.88 600 GLY A O 1
ATOM 4688 N N . GLN A 1 601 ? 19.420 35.267 -20.375 1.00 81.94 601 GLN A N 1
ATOM 4689 C CA . GLN A 1 601 ? 18.383 36.241 -20.761 1.00 81.94 601 GLN A CA 1
ATOM 4690 C C . GLN A 1 601 ? 18.027 36.182 -22.253 1.00 81.94 601 GLN A C 1
ATOM 4692 O O . GLN A 1 601 ? 16.855 36.234 -22.623 1.00 81.94 601 GLN A O 1
ATOM 4697 N N . GLU A 1 602 ? 19.032 36.039 -23.117 1.00 83.94 602 GLU A N 1
ATOM 4698 C CA . GLU A 1 602 ? 18.837 35.884 -24.562 1.00 83.94 602 GLU A CA 1
ATOM 4699 C C . GLU A 1 602 ? 18.078 34.585 -24.870 1.00 83.94 602 GLU A C 1
ATOM 4701 O O . GLU A 1 602 ? 17.115 34.585 -25.634 1.00 83.94 602 GLU A O 1
ATOM 4706 N N . ILE A 1 603 ? 18.463 33.489 -24.211 1.00 83.12 603 ILE A N 1
ATOM 4707 C CA . ILE A 1 603 ? 17.830 32.177 -24.368 1.00 83.12 603 ILE A CA 1
ATOM 4708 C C . ILE A 1 603 ? 16.383 32.203 -23.864 1.00 83.12 603 ILE A C 1
ATOM 4710 O O . ILE A 1 603 ? 15.499 31.724 -24.568 1.00 83.12 603 ILE A O 1
ATOM 4714 N N . LEU A 1 604 ? 16.109 32.815 -22.705 1.00 85.44 604 LEU A N 1
ATOM 4715 C CA . LEU A 1 604 ? 14.746 32.978 -22.183 1.00 85.44 604 LEU A CA 1
ATOM 4716 C C . LEU A 1 604 ? 13.850 33.726 -23.179 1.00 85.44 604 LEU A C 1
ATOM 4718 O O . LEU A 1 604 ? 12.714 33.320 -23.441 1.00 85.44 604 LEU A O 1
ATOM 4722 N N . LYS A 1 605 ? 14.374 34.804 -23.771 1.00 86.00 605 LYS A N 1
ATOM 4723 C CA . LYS A 1 605 ? 13.660 35.586 -24.781 1.00 86.00 605 LYS A CA 1
ATOM 4724 C C . LYS A 1 605 ? 13.388 34.762 -26.041 1.00 86.00 605 LYS A C 1
ATOM 4726 O O . LYS A 1 605 ? 12.266 34.763 -26.533 1.00 86.00 605 LYS A O 1
ATOM 4731 N N . ASN A 1 606 ? 14.372 34.010 -26.529 1.00 84.75 606 ASN A N 1
ATOM 4732 C CA . ASN A 1 606 ? 14.177 33.140 -27.689 1.00 84.75 606 ASN A CA 1
ATOM 4733 C C . ASN A 1 606 ? 13.147 32.041 -27.411 1.00 84.75 606 ASN A C 1
ATOM 4735 O O . ASN A 1 606 ? 12.290 31.792 -28.255 1.00 84.75 606 ASN A O 1
ATOM 4739 N N . ILE A 1 607 ? 13.179 31.419 -26.230 1.00 84.31 607 ILE A N 1
ATOM 4740 C CA . ILE A 1 607 ? 12.216 30.383 -25.836 1.00 84.31 607 ILE A CA 1
ATOM 4741 C C . ILE A 1 607 ? 10.794 30.958 -25.809 1.00 84.31 607 ILE A C 1
ATOM 4743 O O . ILE A 1 607 ? 9.907 30.412 -26.459 1.00 84.31 607 ILE A O 1
ATOM 4747 N N . THR A 1 608 ? 10.590 32.088 -25.124 1.00 84.75 608 THR A N 1
ATOM 4748 C CA . THR A 1 608 ? 9.269 32.739 -25.003 1.00 84.75 608 THR A CA 1
ATOM 4749 C C . THR A 1 608 ? 8.704 33.235 -26.335 1.00 84.75 608 THR A C 1
ATOM 4751 O O . THR A 1 608 ? 7.488 33.301 -26.485 1.00 84.75 608 THR A O 1
ATOM 4754 N N . GLN A 1 609 ? 9.559 33.566 -27.307 1.00 86.44 609 GLN A N 1
ATOM 4755 C CA . GLN A 1 609 ? 9.138 34.016 -28.638 1.00 86.44 609 GLN A CA 1
ATOM 4756 C C . GLN A 1 609 ? 8.921 32.873 -29.637 1.00 86.44 609 GLN A C 1
ATOM 4758 O O . GLN A 1 609 ? 8.058 32.982 -30.504 1.00 86.44 609 GLN A O 1
ATOM 4763 N N . THR A 1 610 ? 9.707 31.799 -29.541 1.00 83.94 610 THR A N 1
ATOM 4764 C CA . THR A 1 610 ? 9.710 30.711 -30.536 1.00 83.94 610 THR A CA 1
ATOM 4765 C C . THR A 1 610 ? 8.719 29.608 -30.180 1.00 83.94 610 THR A C 1
ATOM 4767 O O . THR A 1 610 ? 8.155 28.977 -31.071 1.00 83.94 610 THR A O 1
ATOM 4770 N N . VAL A 1 611 ? 8.501 29.360 -28.885 1.00 81.31 611 VAL A N 1
ATOM 4771 C CA . VAL A 1 611 ? 7.659 28.258 -28.414 1.00 81.31 611 VAL A CA 1
ATOM 4772 C C . VAL A 1 611 ? 6.267 28.789 -28.049 1.00 81.31 611 VAL A C 1
ATOM 4774 O O . VAL A 1 611 ? 6.126 29.517 -27.061 1.00 81.31 611 VAL A O 1
ATOM 4777 N N . PRO A 1 612 ? 5.214 28.439 -28.809 1.00 82.69 612 PRO A N 1
ATOM 4778 C CA . PRO A 1 612 ? 3.854 28.842 -28.476 1.00 82.69 612 PRO A CA 1
ATOM 4779 C C . PRO A 1 612 ? 3.366 28.146 -27.196 1.00 82.69 612 PRO A C 1
ATOM 4781 O O . PRO A 1 612 ? 3.724 27.005 -26.914 1.00 82.69 612 PRO A O 1
ATOM 4784 N N . GLY A 1 613 ? 2.507 28.824 -26.428 1.00 84.94 613 GLY A N 1
ATOM 4785 C CA . GLY A 1 613 ? 1.872 28.265 -25.223 1.00 84.94 613 GLY A CA 1
ATOM 4786 C C . GLY A 1 613 ? 2.556 28.603 -23.892 1.00 84.94 613 GLY A C 1
ATOM 4787 O O . GLY A 1 613 ? 2.013 28.274 -22.838 1.00 84.94 613 GLY A O 1
ATOM 4788 N N . ILE A 1 614 ? 3.691 29.311 -23.906 1.00 85.88 614 ILE A N 1
ATOM 4789 C CA . ILE A 1 614 ? 4.358 29.783 -22.685 1.00 85.88 614 ILE A CA 1
ATOM 4790 C C . ILE A 1 614 ? 3.603 30.988 -22.108 1.00 85.88 614 ILE A C 1
ATOM 4792 O O . ILE A 1 614 ? 3.496 32.029 -22.752 1.00 85.88 614 ILE A O 1
ATOM 4796 N N . LYS A 1 615 ? 3.087 30.857 -20.878 1.00 84.56 615 LYS A N 1
ATOM 4797 C CA . LYS A 1 615 ? 2.407 31.956 -20.163 1.00 84.56 615 LYS A CA 1
ATOM 4798 C C . LYS A 1 615 ? 3.360 32.855 -19.382 1.00 84.56 615 LYS A C 1
ATOM 4800 O O . LYS A 1 615 ? 3.156 34.063 -19.351 1.00 84.56 615 LYS A O 1
ATOM 4805 N N . ASN A 1 616 ? 4.348 32.266 -18.713 1.00 84.44 616 ASN A N 1
ATOM 4806 C CA . ASN A 1 616 ? 5.344 32.985 -17.927 1.00 84.44 616 ASN A CA 1
ATOM 4807 C C . ASN A 1 616 ? 6.667 32.212 -17.933 1.00 84.44 616 ASN A C 1
ATOM 4809 O O . ASN A 1 616 ? 6.652 30.983 -17.991 1.00 84.44 616 ASN A O 1
ATOM 4813 N N . ALA A 1 617 ? 7.791 32.922 -17.873 1.00 85.06 617 ALA A N 1
ATOM 4814 C CA . ALA A 1 617 ? 9.117 32.322 -17.806 1.00 85.06 617 ALA A CA 1
ATOM 4815 C C . ALA A 1 617 ? 10.060 33.228 -17.005 1.00 85.06 617 ALA A C 1
ATOM 4817 O O . ALA A 1 617 ? 10.100 34.438 -17.223 1.00 85.06 617 ALA A O 1
ATOM 4818 N N . SER A 1 618 ? 10.829 32.636 -16.096 1.00 85.62 618 SER A N 1
ATOM 4819 C CA . SER A 1 618 ? 11.740 33.344 -15.199 1.00 85.62 618 SER A CA 1
ATOM 4820 C C . SER A 1 618 ? 13.101 32.645 -15.146 1.00 85.62 618 SER A C 1
ATOM 4822 O O . SER A 1 618 ? 13.225 31.460 -15.454 1.00 85.62 618 SER A O 1
ATOM 4824 N N . ILE A 1 619 ? 14.150 33.400 -14.804 1.00 84.25 619 ILE A N 1
ATOM 4825 C CA . ILE A 1 619 ? 15.517 32.871 -14.691 1.00 84.25 619 ILE A CA 1
ATOM 4826 C C . ILE A 1 619 ? 15.864 32.650 -13.227 1.00 84.25 619 ILE A C 1
ATOM 4828 O O . ILE A 1 619 ? 15.782 33.571 -12.412 1.00 84.25 619 ILE A O 1
ATOM 4832 N N . GLU A 1 620 ? 16.298 31.425 -12.930 1.00 83.25 620 GLU A N 1
ATOM 4833 C CA . GLU A 1 620 ? 16.902 31.025 -11.662 1.00 83.25 620 GLU A CA 1
ATOM 4834 C C . GLU A 1 620 ? 18.385 30.820 -11.914 1.00 83.25 620 GLU A C 1
ATOM 4836 O O . GLU A 1 620 ? 18.756 30.156 -12.884 1.00 83.25 620 GLU A O 1
ATOM 4841 N N . SER A 1 621 ? 19.246 31.332 -11.044 1.00 80.81 621 SER A N 1
ATOM 4842 C CA . SER A 1 621 ? 20.635 30.874 -11.012 1.00 80.81 621 SER A CA 1
ATOM 4843 C C . SER A 1 621 ? 20.884 30.102 -9.730 1.00 80.81 621 SER A C 1
ATOM 4845 O O . SER A 1 621 ? 20.612 30.588 -8.633 1.00 80.81 621 SER A O 1
ATOM 4847 N N . GLN A 1 622 ? 21.414 28.892 -9.877 1.00 79.12 622 GLN A N 1
ATOM 4848 C CA . GLN A 1 622 ? 21.763 28.021 -8.768 1.00 79.12 622 GLN A CA 1
ATOM 4849 C C . GLN A 1 622 ? 23.285 27.985 -8.614 1.00 79.12 622 GLN A C 1
ATOM 4851 O O . GLN A 1 622 ? 24.010 27.634 -9.541 1.00 79.12 622 GLN A O 1
ATOM 4856 N N . LEU A 1 623 ? 23.772 28.340 -7.432 1.00 77.88 623 LEU A N 1
ATOM 4857 C CA . LEU A 1 623 ? 25.179 28.309 -7.054 1.00 77.88 623 LEU A CA 1
ATOM 4858 C C . LEU A 1 623 ? 25.342 27.332 -5.893 1.00 77.88 623 LEU A C 1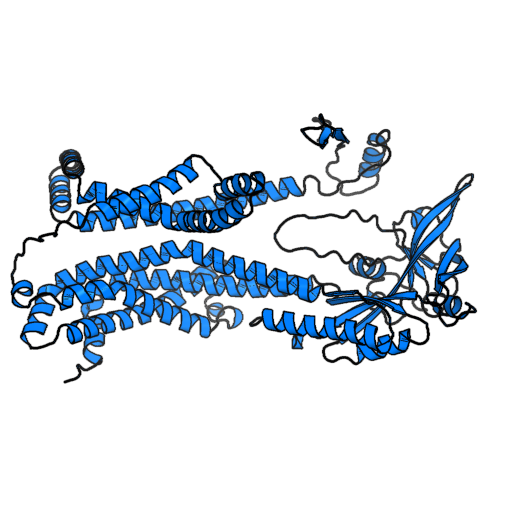
ATOM 4860 O O . LEU A 1 623 ? 24.518 27.308 -4.984 1.00 77.88 623 LEU A O 1
ATOM 4864 N N . THR A 1 624 ? 26.407 26.538 -5.888 1.00 79.44 624 THR A N 1
ATOM 4865 C CA . THR A 1 624 ? 26.740 25.710 -4.721 1.00 79.44 624 THR A CA 1
ATOM 4866 C C . THR A 1 624 ? 27.835 26.412 -3.935 1.00 79.44 624 THR A C 1
ATOM 4868 O O . THR A 1 624 ? 28.929 26.623 -4.449 1.00 79.44 624 THR A O 1
ATOM 4871 N N . ALA A 1 625 ? 27.531 26.799 -2.701 1.00 79.69 625 ALA A N 1
ATOM 4872 C CA . ALA A 1 625 ? 28.489 27.367 -1.769 1.00 79.69 625 ALA A CA 1
ATOM 4873 C C . ALA A 1 625 ? 28.966 26.282 -0.803 1.00 79.69 625 ALA A C 1
ATOM 4875 O O . ALA A 1 625 ? 28.168 25.676 -0.086 1.00 79.69 625 ALA A O 1
ATOM 4876 N N . THR A 1 626 ? 30.272 26.046 -0.761 1.00 78.06 626 THR A N 1
ATOM 4877 C CA . THR A 1 626 ? 30.884 25.209 0.273 1.00 78.06 626 THR A CA 1
ATOM 4878 C C . THR A 1 626 ? 31.001 26.044 1.542 1.00 78.06 626 THR A C 1
ATOM 4880 O O . THR A 1 626 ? 31.730 27.035 1.573 1.00 78.06 626 THR A O 1
ATOM 4883 N N . LEU A 1 627 ? 30.240 25.682 2.575 1.00 73.88 627 LEU A N 1
ATOM 4884 C CA . LEU A 1 627 ? 30.398 26.265 3.905 1.00 73.88 627 LEU A CA 1
ATOM 4885 C C . LEU A 1 627 ? 31.671 25.682 4.543 1.00 73.88 627 LEU A C 1
ATOM 4887 O O . LEU A 1 627 ? 32.249 24.730 4.016 1.00 73.88 627 LEU A O 1
ATOM 4891 N N . SER A 1 628 ? 32.148 26.254 5.654 1.00 76.75 628 SER A N 1
ATOM 4892 C CA . SER A 1 628 ? 33.347 25.737 6.340 1.00 76.75 628 SER A CA 1
ATOM 4893 C C . SER A 1 628 ? 33.243 24.225 6.594 1.00 76.75 628 SER A C 1
ATOM 4895 O O . SER A 1 628 ? 32.133 23.698 6.672 1.00 76.75 628 SER A O 1
ATOM 4897 N N . GLU A 1 629 ? 34.381 23.532 6.748 1.00 63.97 629 GLU A N 1
ATOM 4898 C CA . GLU A 1 629 ? 34.502 22.053 6.771 1.00 63.97 629 GLU A CA 1
ATOM 4899 C C . GLU A 1 629 ? 33.471 21.309 7.648 1.00 63.97 629 GLU A C 1
ATOM 4901 O O . GLU A 1 629 ? 33.202 20.131 7.438 1.00 63.97 629 GLU A O 1
ATOM 4906 N N . LYS A 1 630 ? 32.855 21.996 8.614 1.00 62.91 630 LYS A N 1
ATOM 4907 C CA . LYS A 1 630 ? 31.859 21.468 9.547 1.00 62.91 630 LYS A CA 1
ATOM 4908 C C . LYS A 1 630 ? 30.405 21.451 9.034 1.00 62.91 630 LYS A C 1
ATOM 4910 O O . LYS A 1 630 ? 29.590 20.754 9.629 1.00 62.91 630 LYS A O 1
ATOM 4915 N N . TYR A 1 631 ? 30.056 22.217 7.995 1.00 67.75 631 TYR A N 1
ATOM 4916 C CA . TYR A 1 631 ? 28.656 22.487 7.602 1.00 67.75 631 TYR A CA 1
ATOM 4917 C C . TYR A 1 631 ? 28.273 22.031 6.182 1.00 67.75 631 TYR A C 1
ATOM 4919 O O . TYR A 1 631 ? 27.113 22.161 5.795 1.00 67.75 631 TYR A O 1
ATOM 4927 N N . GLY A 1 632 ? 29.209 21.455 5.421 1.00 75.44 632 GLY A N 1
ATOM 4928 C CA . GLY A 1 632 ? 28.939 20.875 4.101 1.00 75.44 632 GLY A CA 1
ATOM 4929 C C . GLY A 1 632 ? 28.650 21.905 3.000 1.00 75.44 632 GLY A C 1
ATOM 4930 O O . GLY A 1 632 ? 29.026 23.073 3.087 1.00 75.44 632 GLY A O 1
ATOM 4931 N N . THR A 1 633 ? 28.008 21.464 1.920 1.00 77.19 633 THR A N 1
ATOM 4932 C CA . THR A 1 633 ? 27.649 22.308 0.769 1.00 77.19 633 THR A CA 1
ATOM 4933 C C . THR A 1 633 ? 26.204 22.788 0.866 1.00 77.19 633 THR A C 1
ATOM 4935 O O . THR A 1 633 ? 25.301 21.984 1.092 1.00 77.19 633 THR A O 1
ATOM 4938 N N . MET A 1 634 ? 25.965 24.075 0.623 1.00 79.81 634 MET A N 1
ATOM 4939 C CA . MET A 1 634 ? 24.634 24.673 0.536 1.00 79.81 634 MET A CA 1
ATOM 4940 C C . MET A 1 634 ? 24.361 25.162 -0.886 1.00 79.81 634 MET A C 1
ATOM 4942 O O . MET A 1 634 ? 25.234 25.709 -1.552 1.00 79.81 634 MET A O 1
ATOM 4946 N N . THR A 1 635 ? 23.123 25.001 -1.344 1.00 78.44 635 THR A N 1
ATOM 4947 C CA . THR A 1 635 ? 22.668 25.578 -2.611 1.00 78.44 635 THR A CA 1
ATOM 4948 C C . THR A 1 635 ? 22.123 26.989 -2.379 1.00 78.44 635 THR A C 1
ATOM 4950 O O . THR A 1 635 ? 21.183 27.169 -1.609 1.00 78.44 635 THR A O 1
ATOM 4953 N N . ILE A 1 636 ? 22.689 27.982 -3.059 1.00 80.00 636 ILE A N 1
ATOM 4954 C CA . ILE A 1 636 ? 22.210 29.365 -3.119 1.00 80.00 636 ILE A CA 1
ATOM 4955 C C . ILE A 1 636 ? 21.443 29.541 -4.428 1.00 80.00 636 ILE A C 1
ATOM 4957 O O . ILE A 1 636 ? 21.987 29.298 -5.502 1.00 80.00 636 ILE A O 1
ATOM 4961 N N . LYS A 1 637 ? 20.188 29.983 -4.342 1.00 80.56 637 LYS A N 1
ATOM 4962 C CA . LYS A 1 637 ? 19.365 30.330 -5.504 1.00 80.56 637 LYS A CA 1
ATOM 4963 C C . LYS A 1 637 ? 19.231 31.842 -5.597 1.00 80.56 637 LYS A C 1
ATOM 4965 O O . LYS A 1 637 ? 18.872 32.483 -4.610 1.00 80.56 637 LYS A O 1
ATOM 4970 N N . THR A 1 638 ? 19.505 32.412 -6.762 1.00 80.69 638 THR A N 1
ATOM 4971 C CA . THR A 1 638 ? 19.243 33.824 -7.048 1.00 80.69 638 THR A CA 1
ATOM 4972 C C . THR A 1 638 ? 18.133 33.933 -8.086 1.00 80.69 638 THR A C 1
ATOM 4974 O O . THR A 1 638 ? 18.118 33.215 -9.087 1.00 80.69 638 THR A O 1
ATOM 4977 N N . ILE A 1 639 ? 17.178 34.819 -7.811 1.00 79.94 639 ILE A N 1
ATOM 4978 C CA . ILE A 1 639 ? 16.001 35.075 -8.645 1.00 79.94 639 ILE A CA 1
ATOM 4979 C C . ILE A 1 639 ? 15.869 36.574 -8.885 1.00 79.94 639 ILE A C 1
ATOM 4981 O O . ILE A 1 639 ? 16.342 37.378 -8.080 1.00 79.94 639 ILE A O 1
ATOM 4985 N N . GLN A 1 640 ? 15.193 36.954 -9.966 1.00 76.31 640 GLN A N 1
ATOM 4986 C CA . GLN A 1 640 ? 14.774 38.333 -10.196 1.00 76.31 640 GLN A CA 1
ATOM 4987 C C . GLN A 1 640 ? 13.333 38.506 -9.682 1.00 76.31 640 GLN A C 1
ATOM 4989 O O . GLN A 1 640 ? 12.407 38.091 -10.374 1.00 76.31 640 GLN A O 1
ATOM 4994 N N . PRO A 1 641 ? 13.100 39.127 -8.507 1.00 73.81 641 PRO A N 1
ATOM 4995 C CA . PRO A 1 641 ? 11.804 39.046 -7.820 1.00 73.81 641 PRO A CA 1
ATOM 4996 C C . PRO A 1 641 ? 10.621 39.614 -8.608 1.00 73.81 641 PRO A C 1
ATOM 4998 O O . PRO A 1 641 ? 9.499 39.171 -8.435 1.00 73.81 641 PRO A O 1
ATOM 5001 N N . ALA A 1 642 ? 10.863 40.603 -9.473 1.00 72.00 642 ALA A N 1
ATOM 5002 C CA . ALA A 1 642 ? 9.813 41.218 -10.286 1.00 72.00 642 ALA A CA 1
ATOM 5003 C C . ALA A 1 642 ? 9.347 40.336 -11.460 1.00 72.00 642 ALA A C 1
ATOM 5005 O O . ALA A 1 642 ? 8.301 40.608 -12.040 1.00 72.00 642 ALA A O 1
ATOM 5006 N N . ALA A 1 643 ? 10.136 39.324 -11.829 1.00 67.75 643 ALA A N 1
ATOM 5007 C CA . ALA A 1 643 ? 9.852 38.409 -12.931 1.00 67.75 643 ALA A CA 1
ATOM 5008 C C . ALA A 1 643 ? 9.534 36.979 -12.457 1.00 67.75 643 ALA A C 1
ATOM 5010 O O . ALA A 1 643 ? 9.081 36.172 -13.266 1.00 67.75 643 ALA A O 1
ATOM 5011 N N . TRP A 1 644 ? 9.813 36.662 -11.186 1.00 65.62 644 TRP A N 1
ATOM 5012 C CA . TRP A 1 644 ? 9.720 35.320 -10.607 1.00 65.62 644 TRP A CA 1
ATOM 5013 C C . TRP A 1 644 ? 8.363 35.031 -9.968 1.00 65.62 644 TRP A C 1
ATOM 5015 O O . TRP A 1 644 ? 7.878 35.890 -9.197 1.00 65.62 644 TRP A O 1
#

Secondary structure (DSSP, 8-state):
-PPPTHHHHHHHHHTGGGTHHHHHHHHHHHHHHHHHHHHHHHHHHHHHHHHHHT-S-SEEEEEEEETTHHHHHHHHHHTSTTEEEEEEEEEEEEEEEEEETTEEEEEEEEEEEE-TT-TTGGGBTT--TT-PPTTEEEEETTSHHHHH--TT-EEEEEEEEEETTTTEEEEEEEEEEEEEEE-B-HHHHHHHHT------SSSS-----------EEEEEIIIIIHHHHHTSS-TT-EEEEEEEEEE-HHHH--TT-HHHHHHHHHHHHHHHHHHHHHHH---EEEEEHHHHHHHHHHHHHHHHHHHHHHHHHHHHHHHHHHHHHHHHHHHHHTHHHHHHHHHTT--HHHHHHHHHHHHHHHHHHHHHHHHHHHHHHHHHHTT---TTTTT-TTT--HHHHHHHHHHHHHHHHHHHHHHHHHHHTS-HHHHH-S----------THHHHHHHHHHHHHHHHHHTT--HHHHHHHHHHHTT-HHHHHHHHHHHHHHHHHHHHHHHHHHHHHHIIIIIS-HHHHHHHHHHHTTSHHHHHHHHHHHHH-HHHHHHHHHHHHHHHHHHHHHHHHHHHHHHHHHHHHHHHHSSS-----S-GGGHHHHHHHHHHHSTT------EEEEEEE--TTT-EEEEEEE-TTT-

Mean predicted aligned error: 12.39 Å

=== Feature glossary ===
The record interleaves many kinds of information about one protein. Here is each kind framed as the question it answers.

Q: What does the local fold look like, residue by residue?
A: A 3Di character summarizes, for each residue, the relative orientation of the Cα frame of its nearest spatial neighbor. Because it encodes fold topology rather than chemistry, 3Di alignments detect remote structural similarity that sequence alignment misses.

Q: Which residues are in helices, strands, or loops?
A: Secondary structure is the local, repeating backbone conformation. DSSP classifies it into eight states by reading the hydrogen-bond network: three helix types (H, G, I), two β types (E, B), two non-regular types (T, S), and unstructured coil (-).

Q: How big and how compact is the whole molecule?
A: Three whole-structure scalars: the radius of gyration (RMS distance of Cα from centroid, in Å), the count of Cα–Cα contacts (pairs closer than 8 Å and separated by more than four residues in sequence — i.e. tertiary, not local, contacts), and the bounding-box dimensions. Together they distinguish compact globular folds from extended fibres or disordered chains.

Q: How confident is the AlphaFold model at each residue?
A: For AlphaFold models, the B-factor field carries pLDDT — the model's own estimate of local accuracy on a 0–100 scale. Regions with pLDDT<50 should be treated as essentially unmodeled; they often correspond to intrinsically disordered segments.

Q: What family and function is it annotated with?
A: Functional annotations link the protein to curated databases. InterPro entries identify conserved domains and families by matching the sequence against member-database signatures (Pfam, PROSITE, CDD, …). Gene Ontology (GO) terms describe molecular function, biological process, and cellular component in a controlled vocabulary. CATH places the structure in a hierarchical fold classification (Class/Architecture/Topology/Homologous-superfamily). The organism is the source species.

Q: What known structures does this most resemble?
A: Nearest PDB neighbors are the top structural matches found by Foldseek when searching this structure against the entire Protein Data Bank. Each hit reports a TM-score (0 to 1; >0.5 almost always implies the same fold) and an E-value. These are *structural* homologs — they may share no detectable sequence similarity.

Q: Which residues are buried vs exposed?
A: Solvent-accessible surface area (SASA) is the area in Å² traced out by the centre of a 1.4 Å probe sphere (a water molecule) rolled over the protein's van der Waals surface (Shrake–Rupley / Lee–Richards construction). Buried residues have near-zero SASA; fully exposed residues can exceed 200 Å². The total SASA scales roughly with the number of surface residues.

Q: What are the backbone torsion angles?
A: φ (phi) and ψ (psi) are the two rotatable backbone dihedrals per residue: φ is the C(i-1)–N–Cα–C torsion, ψ is the N–Cα–C–N(i+1) torsion, both in degrees on (−180°, 180°]. α-helical residues cluster near (−60°, −45°); β-strand residues near (−120°, +130°). A Ramachandran plot is simply a scatter of (φ, ψ) for every residue.

Q: Are the domains correctly placed relative to each other?
A: Predicted aligned error is AlphaFold's pairwise confidence. Unlike pLDDT (per-residue), PAE is per-residue-pair and captures whether two parts of the structure are correctly placed relative to each other. Units are ångströms of expected positional error.

Q: What if only a Cα trace is available?
A: P-SEA three-state annotation labels each residue as helix, strand, or coil based purely on the geometry of the Cα trace. It serves as a fallback when the full backbone (and thus DSSP) is unavailable.

Q: What is the amino-acid chain?
A: This is the polypeptide sequence — one letter per residue, N-terminus first. Length ranges from a few dozen residues for small domains to over a thousand for large multi-domain proteins.

Q: What do the rendered images show?
A: The six renders are orthographic views along the three Cartesian axes in both directions. Representation (cartoon, sticks, or surface) and color scheme (sequence-rainbow or by-chain) vary across proteins so the training set covers all the common visualization conventions.

Q: What do the diagnostic plots show?
A: Plot images: a contact map (which residues are close in 3D, as an N×N binary image), a Ramachandran scatter (backbone torsion angles, revealing secondary-structure composition at a glance), and — for AlphaFold structures — a PAE heatmap (pairwise prediction confidence).

Q: How mobile is each atom in the crystal?
A: B-factor (Debye–Waller factor) reflects atomic displacement in the crystal lattice. It is an experimental observable (units Å²), not a prediction; low values mean the atom is pinned down, high values mean it moves or is heterogeneous across the crystal.

Q: Where is each backbone atom in 3D?
A: The mmCIF table is the protein's shape written out atom by atom. For each backbone N, Cα, C, and carbonyl O, it records an (x, y, z) coordinate triple in Å plus the residue type, chain letter, and residue number.